Protein AF-0000000075720828 (afdb_homodimer)

Sequence (598 aa):
MDKKTLLKWISAFVIWFTTLIGSSLPLCIKSIRWQSRLEALAGGVFLGAGLAHLLADSFEEFDKMEKKIDYPLAPAICIGTFVIFTSIELFSYGEHDEEFQIGDEHDHHGHNKHEKLENKSELNSNLLESNESEYVTSYFSSQCNALSVPASALYIIMDIHSAIEGLALGIMKELGSIIAIFCAIVGHKPVEAFALSLIILKDKPNKILFWVMVIVYTLMSPIGLIVGIFIANMKSGLTTGIIAAFSAGTFLFVGCHEWAEMFEHKATWACGEKFWHFMMFFIGVLWMLLIAIVETFADMDKKTLLKWISAFVIWFTTLIGSSLPLCIKSIRWQSRLEALAGGVFLGAGLAHLLADSFEEFDKMEKKIDYPLAPAICIGTFVIFTSIELFSYGEHDEEFQIGDEHDHHGHNKHEKLENKSELNSNLLESNESEYVTSYFSSQCNALSVPASALYIIMDIHSAIEGLALGIMKELGSIIAIFCAIVGHKPVEAFALSLIILKDKPNKILFWVMVIVYTLMSPIGLIVGIFIANMKSGLTTGIIAAFSAGTFLFVGCHEWAEMFEHKATWACGEKFWHFMMFFIGVLWMLLIAIVETFAD

pLDDT: mean 80.67, std 22.44, range [18.75, 97.62]

Secondary structure (DSSP, 8-state):
--HHHHHHHHHHHHHHHHHHHHHHHHHH---HHHHHHHHHHHHHHHHHIIIIIIIHHHHHHHHT-SS--SS-HHHHHHHHHHHHHHHHHHHTT-SHHHHGGGS-----------------GGGTHHHHHHTTSS----S--SS-PPPPHHHHHHHHHHHHHHHHHHHHHHH--SHHHHHHHHHHHHHHHHHHHHHHHHHHHHT---HHHHHHHHHHHHHHHHHHHHHHHHTGGG--HHHHHHHHHHHHHHHHHHHHHHHHHHHHTGGG--HHHHHHHHHHHHHHHHHHHHHHHHHHHH-/--HHHHHHHHHHHHHHHHHHHHHHHHHH---HHHHHHHHHHHHHHHHHIIIIIIIHHHHHHHHT-SS--SS-HHHHHHHHHHHHHHHHHHHHT-GGGGGGGTS-----------------GGGTHHHHHHTTSS----S--SS-PPPPHHHHHHHHHHHHHHHHHHHHHHH--SHHHHHHHHHHHHHHHHHHHHHHHHHHHHT---HHHHHHHHHHHHHHHHHHHHHHHHTGGG--HHHHHHHHHHHHHHHHHHHHHHHHHHHHSGGG--HHHHHHHHHHHHHHHHHHHHHHHHHHHH-

Radius of gyration: 26.53 Å; Cα contacts (8 Å, |Δi|>4): 816; chains: 2; bounding box: 82×82×56 Å

Foldseek 3Di:
DPPLVVLLVVLLVLLLVLLLVLLCVVVVDLDPLVLLLLLLLLLLQLLLCLVLPLLVLLVVLQVPDPPNDPDPVLQVLLVVLLVVLVVQLVPLQDDDVPPPVPDDPPDPDDDDDDDDPDDPPVPPVCVNPVVSPPCPVQLADPDQQDQRSNLVSLLVLLLVLLLLLLLLLQLDDDPLQNVLSSLLSSLNSSSVSNNSSVSRSVSRGHPVVSVVSSSSSSCSSSNSNVVNNVVSVVDHSVVSSSSSSSSSNSSNNSSVVSVVVLVVCVVVDDPVSNVSSVVSSVVSSVSSNVSSVSSVVSD/DPPLVVVLVVLLVLLLVLLLVLLCVVVVDQDPLVLLLLLLLLLLQLLLCLVLPLLVLLVVLQVPDPPNDPDPVLQVLLVVLLVVLVVQLVPLQDDDVVPVVPDDPDDPDDDDDDDDPDDPPPPPPCVVPPVSPPCPVQLADPDQQDQRSNLVSLLVLLLVLLLLLLLLLQLDDDPLQNVLSSLLSSLNSSSVSNNSSVSRSVSRGHPVVSVVSSSSSSCSNSNSNVVNNVVSVVDHSVVSSSSSSSSSNSSNNSSVVSVVVLVVCVVVDDPVSNVSSVVSSVVSSVSSNVSSVSSVVSD

Solvent-accessible surface area (backbone atoms only — not comparable to full-atom values): 30243 Å² total; per-residue (Å²): 128,57,72,65,59,50,50,49,52,51,48,34,50,52,47,32,51,42,24,49,50,18,38,49,41,56,81,71,51,80,50,63,68,55,53,53,30,50,34,24,20,30,14,17,30,25,40,23,34,14,41,38,39,28,34,45,49,6,48,53,25,44,65,68,31,85,77,69,66,76,55,63,54,34,39,47,42,14,52,47,39,30,50,52,52,49,50,52,48,66,64,42,65,60,73,62,77,64,58,69,70,63,62,81,77,65,77,80,78,79,84,76,86,76,78,84,85,67,87,68,76,72,51,68,73,48,54,70,65,60,56,59,73,75,64,67,69,65,51,48,31,90,54,81,41,71,69,46,45,59,45,49,45,52,50,52,54,50,36,53,44,30,22,51,53,16,23,57,53,24,29,51,82,50,66,43,56,39,52,34,48,50,52,54,46,60,68,44,39,27,45,50,27,26,48,52,38,45,52,48,39,72,46,23,26,20,65,66,60,50,50,52,50,48,52,55,46,34,44,24,28,41,52,16,23,55,54,12,52,74,47,29,87,63,62,40,34,63,55,52,12,49,52,26,7,39,46,13,9,51,27,37,45,54,11,48,51,36,50,44,52,57,60,72,50,44,85,78,46,54,71,66,54,51,48,49,32,49,50,29,19,49,48,19,28,49,52,36,54,52,51,39,51,54,38,40,69,46,100,126,58,71,67,58,52,50,49,53,51,47,36,50,51,47,31,51,44,24,48,51,17,40,48,43,56,80,71,50,79,50,64,66,57,52,53,31,50,35,24,20,30,15,17,30,25,39,22,34,13,41,40,38,28,34,46,49,6,47,53,26,44,64,67,32,86,77,69,66,74,54,62,56,35,39,47,41,13,52,49,38,30,50,52,52,50,50,52,47,66,64,41,68,60,72,64,76,64,58,72,69,61,60,83,76,65,79,79,68,85,89,88,85,77,84,84,88,68,85,71,76,71,52,70,74,49,55,70,65,61,62,61,73,74,68,66,70,63,50,48,30,91,56,82,41,71,68,47,46,58,45,48,48,51,50,51,54,50,35,53,44,32,22,49,53,16,24,56,52,24,27,51,83,49,65,42,56,40,53,34,49,49,52,53,46,61,69,43,38,28,47,50,27,26,46,52,38,46,53,48,39,74,45,23,28,19,66,66,59,51,52,52,52,48,53,54,46,34,44,24,28,41,50,16,22,55,53,12,54,74,47,29,84,64,61,38,34,65,56,53,12,50,54,25,7,39,44,12,9,51,27,38,46,52,11,47,51,36,50,45,51,57,62,71,52,45,86,78,46,54,72,67,54,49,48,48,33,49,50,29,20,49,48,19,27,50,52,35,54,52,51,39,52,55,39,40,68,47,98

Organism: Trichomonas vaginalis (strain ATCC PRA-98 / G3) (NCBI:txid412133)

Nearest PDB structures (foldseek):
  6pgi-assembly1_A  TM=6.584E-01  e=6.188E-06  Bordetella bronchiseptica
  5tsb-assembly1_A  TM=6.606E-01  e=7.559E-05  Bordetella bronchiseptica RB50
  6f34-assembly1_A  TM=2.423E-01  e=1.412E+00  Geobacillus kaustophilus HTA426
  6e9o-assembly2_A  TM=1.435E-01  e=8.545E+00  Escherichia coli
  5tsb-assembly1_A  TM=6.652E-01  e=1.207E-04  Bordetella bronchiseptica RB50

Structure (mmCIF, N/CA/C/O backbone):
data_AF-0000000075720828-model_v1
#
loop_
_entity.id
_entity.type
_entity.pdbx_description
1 polymer 'ZIP Zinc transporter family protein'
#
loop_
_atom_site.group_PDB
_atom_site.id
_atom_site.type_symbol
_atom_site.label_atom_id
_atom_site.label_alt_id
_atom_site.label_comp_id
_atom_site.label_asym_id
_atom_site.label_entity_id
_atom_site.label_seq_id
_atom_site.pdbx_PDB_ins_code
_atom_site.Cartn_x
_atom_site.Cartn_y
_atom_site.Cartn_z
_atom_site.occupancy
_atom_site.B_iso_or_equiv
_atom_site.auth_seq_id
_atom_site.auth_comp_id
_atom_site.auth_asym_id
_atom_site.auth_atom_id
_atom_site.pdbx_PDB_model_num
ATOM 1 N N . MET A 1 1 ? 42.531 3.824 -5.695 1 66.81 1 MET A N 1
ATOM 2 C CA . MET A 1 1 ? 41.219 3.43 -5.242 1 66.81 1 MET A CA 1
ATOM 3 C C . MET A 1 1 ? 40.438 2.754 -6.363 1 66.81 1 MET A C 1
ATOM 5 O O . MET A 1 1 ? 40.5 3.18 -7.52 1 66.81 1 MET A O 1
ATOM 9 N N . ASP A 1 2 ? 39.938 1.553 -6.223 1 85.44 2 ASP A N 1
ATOM 10 C CA . ASP A 1 2 ? 39.188 0.791 -7.211 1 85.44 2 ASP A CA 1
ATOM 11 C C . ASP A 1 2 ? 37.969 1.585 -7.719 1 85.44 2 ASP A C 1
ATOM 13 O O . ASP A 1 2 ? 37.469 2.441 -7.008 1 85.44 2 ASP A O 1
ATOM 17 N N . LYS A 1 3 ? 37.812 1.67 -9.039 1 89.75 3 LYS A N 1
ATOM 18 C CA . LYS A 1 3 ? 36.75 2.393 -9.711 1 89.75 3 LYS A CA 1
ATOM 19 C C . LYS A 1 3 ? 35.438 2.238 -8.961 1 89.75 3 LYS A C 1
ATOM 21 O O . LYS A 1 3 ? 34.656 3.191 -8.859 1 89.75 3 LYS A O 1
ATOM 26 N N . LYS A 1 4 ? 35.219 1.128 -8.406 1 91.62 4 LYS A N 1
ATOM 27 C CA . LYS A 1 4 ? 33.969 0.863 -7.688 1 91.62 4 LYS A CA 1
ATOM 28 C C . LYS A 1 4 ? 33.906 1.663 -6.391 1 91.62 4 LYS A C 1
ATOM 30 O O . LYS A 1 4 ? 32.875 2.248 -6.062 1 91.62 4 LYS A O 1
ATOM 35 N N . THR A 1 5 ? 34.938 1.717 -5.711 1 90.62 5 THR A N 1
ATOM 36 C CA . THR A 1 5 ? 35 2.445 -4.449 1 90.62 5 THR A CA 1
ATOM 37 C C . THR A 1 5 ? 34.875 3.949 -4.688 1 90.62 5 THR A C 1
ATOM 39 O O . THR A 1 5 ? 34.219 4.652 -3.926 1 90.62 5 THR A O 1
ATOM 42 N N . LEU A 1 6 ? 35.469 4.441 -5.703 1 92.38 6 LEU A N 1
ATOM 43 C CA . LEU A 1 6 ? 35.375 5.852 -6.062 1 92.38 6 LEU A CA 1
ATOM 44 C C . LEU A 1 6 ? 33.938 6.227 -6.395 1 92.38 6 LEU A C 1
ATOM 46 O O . LEU A 1 6 ? 33.469 7.285 -5.98 1 92.38 6 LEU A O 1
ATOM 50 N N . LEU A 1 7 ? 33.344 5.371 -7.137 1 93.75 7 LEU A N 1
ATOM 51 C CA . LEU A 1 7 ? 31.953 5.621 -7.5 1 93.75 7 LEU A CA 1
ATOM 52 C C . LEU A 1 7 ? 31.078 5.68 -6.258 1 93.75 7 LEU A C 1
ATOM 54 O O . LEU A 1 7 ? 30.156 6.492 -6.184 1 93.75 7 LEU A O 1
ATOM 58 N N . LYS A 1 8 ? 31.359 4.895 -5.309 1 95.31 8 LYS A N 1
ATOM 59 C CA . LYS A 1 8 ? 30.578 4.883 -4.07 1 95.31 8 LYS A CA 1
ATOM 60 C C . LYS A 1 8 ? 30.766 6.188 -3.297 1 95.31 8 LYS A C 1
ATOM 62 O O . LYS A 1 8 ? 29.812 6.738 -2.758 1 95.31 8 LYS A O 1
ATOM 67 N N . TRP A 1 9 ? 31.969 6.668 -3.287 1 94.25 9 TRP A N 1
ATOM 68 C CA . TRP A 1 9 ? 32.219 7.926 -2.596 1 94.25 9 TRP A CA 1
ATOM 69 C C . TRP A 1 9 ? 31.531 9.086 -3.311 1 94.25 9 TRP A C 1
ATOM 71 O O . TRP A 1 9 ? 30.953 9.969 -2.668 1 94.25 9 TRP A O 1
ATOM 81 N N . ILE A 1 10 ? 31.594 9.117 -4.562 1 95.25 10 ILE A N 1
ATOM 82 C CA . ILE A 1 10 ? 30.906 10.141 -5.344 1 95.25 10 ILE A CA 1
ATOM 83 C C . ILE A 1 10 ? 29.406 10.055 -5.102 1 95.25 10 ILE A C 1
ATOM 85 O O . ILE A 1 10 ? 28.734 11.078 -4.938 1 95.25 10 ILE A O 1
ATOM 89 N N . SER A 1 11 ? 28.938 8.789 -5.102 1 96.06 11 SER A N 1
ATOM 90 C CA . SER A 1 11 ? 27.516 8.578 -4.848 1 96.06 11 SER A CA 1
ATOM 91 C C . SER A 1 11 ? 27.109 9.117 -3.479 1 96.06 11 SER A C 1
ATOM 93 O O . SER A 1 11 ? 26.047 9.727 -3.332 1 96.06 11 SER A O 1
ATOM 95 N N . ALA A 1 12 ? 28 8.883 -2.52 1 96.44 12 ALA A N 1
ATOM 96 C CA . ALA A 1 12 ? 27.719 9.383 -1.177 1 96.44 12 ALA A CA 1
ATOM 97 C C . ALA A 1 12 ? 27.547 10.898 -1.178 1 96.44 12 ALA A C 1
ATOM 99 O O . ALA A 1 12 ? 26.609 11.43 -0.576 1 96.44 12 ALA A O 1
ATOM 100 N N . PHE A 1 13 ? 28.344 11.539 -1.844 1 96.81 13 PHE A N 1
ATOM 101 C CA . PHE A 1 13 ? 28.328 13 -1.904 1 96.81 13 PHE A CA 1
ATOM 102 C C . PHE A 1 13 ? 27.094 13.484 -2.66 1 96.81 13 PHE A C 1
ATOM 104 O O . PHE A 1 13 ? 26.406 14.414 -2.219 1 96.81 13 PHE A O 1
ATOM 111 N N . VAL A 1 14 ? 26.844 12.906 -3.76 1 97.06 14 VAL A N 1
ATOM 112 C CA . VAL A 1 14 ? 25.703 13.312 -4.586 1 97.06 14 VAL A CA 1
ATOM 113 C C . VAL A 1 14 ? 24.406 13.094 -3.828 1 97.06 14 VAL A C 1
ATOM 115 O O . VAL A 1 14 ? 23.516 13.953 -3.834 1 97.06 14 VAL A O 1
ATOM 118 N N . ILE A 1 15 ? 24.281 11.945 -3.174 1 97.25 15 ILE A N 1
ATOM 119 C CA . ILE A 1 15 ? 23.078 11.633 -2.406 1 97.25 15 ILE A CA 1
ATOM 120 C C . ILE A 1 15 ? 22.906 12.641 -1.275 1 97.25 15 ILE A C 1
ATOM 122 O O . ILE A 1 15 ? 21.812 13.148 -1.046 1 97.25 15 ILE A O 1
ATOM 126 N N . TRP A 1 16 ? 24.016 12.906 -0.635 1 97.62 16 TRP A N 1
ATOM 127 C CA . TRP A 1 16 ? 23.984 13.883 0.447 1 97.62 16 TRP A CA 1
ATOM 128 C C . TRP A 1 16 ? 23.531 15.25 -0.067 1 97.62 16 TRP A C 1
ATOM 130 O O . TRP A 1 16 ? 22.641 15.875 0.512 1 97.62 16 TRP A O 1
ATOM 140 N N . PHE A 1 17 ? 24.094 15.688 -1.126 1 97.12 17 PHE A N 1
ATOM 141 C CA . PHE A 1 17 ? 23.828 17.016 -1.685 1 97.12 17 PHE A CA 1
ATOM 142 C C . PHE A 1 17 ? 22.391 17.094 -2.189 1 97.12 17 PHE A C 1
ATOM 144 O O . PHE A 1 17 ? 21.688 18.078 -1.936 1 97.12 17 PHE A O 1
ATOM 151 N N . THR A 1 18 ? 21.938 16.156 -2.869 1 96.5 18 THR A N 1
ATOM 152 C CA . THR A 1 18 ? 20.578 16.156 -3.41 1 96.5 18 THR A CA 1
ATOM 153 C C . THR A 1 18 ? 19.547 16.094 -2.287 1 96.5 18 THR A C 1
ATOM 155 O O . THR A 1 18 ? 18.484 16.703 -2.381 1 96.5 18 THR A O 1
ATOM 158 N N . THR A 1 19 ? 19.859 15.297 -1.262 1 97.38 19 THR A N 1
ATOM 159 C CA . THR A 1 19 ? 18.969 15.227 -0.11 1 97.38 19 THR A CA 1
ATOM 160 C C . THR A 1 19 ? 18.859 16.578 0.577 1 97.38 19 THR A C 1
ATOM 162 O O . THR A 1 19 ? 17.781 16.984 1.01 1 97.38 19 THR A O 1
ATOM 165 N N . LEU A 1 20 ? 19.969 17.281 0.654 1 97 20 LEU A N 1
ATOM 166 C CA . LEU A 1 20 ? 19.969 18.609 1.252 1 97 20 LEU A CA 1
ATOM 167 C C . LEU A 1 20 ? 19.125 19.578 0.433 1 97 20 LEU A C 1
ATOM 169 O O . LEU A 1 20 ? 18.359 20.359 0.992 1 97 20 LEU A O 1
ATOM 173 N N . ILE A 1 21 ? 19.219 19.484 -0.796 1 96.38 21 ILE A N 1
ATOM 174 C CA . ILE A 1 21 ? 18.438 20.344 -1.685 1 96.38 21 ILE A CA 1
ATOM 175 C C . ILE A 1 21 ? 16.953 20.031 -1.517 1 96.38 21 ILE A C 1
ATOM 177 O O . ILE A 1 21 ? 16.125 20.938 -1.361 1 96.38 21 ILE A O 1
ATOM 181 N N . GLY A 1 22 ? 16.641 18.797 -1.53 1 96.62 22 GLY A N 1
ATOM 182 C CA . GLY A 1 22 ? 15.25 18.391 -1.352 1 96.62 22 GLY A CA 1
ATOM 183 C C . GLY A 1 22 ? 14.656 18.859 -0.033 1 96.62 22 GLY A C 1
ATOM 184 O O . GLY A 1 22 ? 13.5 19.297 0.019 1 96.62 22 GLY A O 1
ATOM 185 N N . SER A 1 23 ? 15.461 18.766 0.971 1 96.94 23 SER A N 1
ATOM 186 C CA . SER A 1 23 ? 15 19.141 2.305 1 96.94 23 SER A CA 1
ATOM 187 C C . SER A 1 23 ? 14.812 20.641 2.422 1 96.94 23 SER A C 1
ATOM 189 O O . SER A 1 23 ? 14.008 21.109 3.227 1 96.94 23 SER A O 1
ATOM 191 N N . SER A 1 24 ? 15.469 21.422 1.638 1 95.56 24 SER A N 1
ATOM 192 C CA . SER A 1 24 ? 15.414 22.875 1.716 1 95.56 24 SER A CA 1
ATOM 193 C C . SER A 1 24 ? 14.344 23.438 0.784 1 95.56 24 SER A C 1
ATOM 195 O O . SER A 1 24 ? 13.961 24.609 0.906 1 95.56 24 SER A O 1
ATOM 197 N N . LEU A 1 25 ? 13.828 22.672 -0.023 1 93.75 25 LEU A N 1
ATOM 198 C CA . LEU A 1 25 ? 12.93 23.125 -1.081 1 93.75 25 LEU A CA 1
ATOM 199 C C . LEU A 1 25 ? 11.641 23.688 -0.496 1 93.75 25 LEU A C 1
ATOM 201 O O . LEU A 1 25 ? 11.109 24.688 -0.983 1 93.75 25 LEU A O 1
ATOM 205 N N . PRO A 1 26 ? 11.078 23.094 0.556 1 93.44 26 PRO A N 1
ATOM 206 C CA . PRO A 1 26 ? 9.836 23.641 1.113 1 93.44 26 PRO A CA 1
ATOM 207 C C . PRO A 1 26 ? 9.992 25.062 1.62 1 93.44 26 PRO A C 1
ATOM 209 O O . PRO A 1 26 ? 9.016 25.812 1.671 1 93.44 26 PRO A O 1
ATOM 212 N N . LEU A 1 27 ? 11.133 25.469 2.035 1 92.19 27 LEU A N 1
ATOM 213 C CA . LEU A 1 27 ? 11.383 26.828 2.529 1 92.19 27 LEU A CA 1
ATOM 214 C C . LEU A 1 27 ? 11.383 27.828 1.384 1 92.19 27 LEU A C 1
ATOM 216 O O . LEU A 1 27 ? 11.148 29.031 1.598 1 92.19 27 LEU A O 1
ATOM 220 N N . CYS A 1 28 ? 11.648 27.281 0.222 1 91.38 28 CYS A N 1
ATOM 221 C CA . CYS A 1 28 ? 11.719 28.156 -0.947 1 91.38 28 CYS A CA 1
ATOM 222 C C . CYS A 1 28 ? 10.367 28.234 -1.65 1 91.38 28 CYS A C 1
ATOM 224 O O . CYS A 1 28 ? 10.086 29.203 -2.354 1 91.38 28 CYS A O 1
ATOM 226 N N . ILE A 1 29 ? 9.617 27.219 -1.52 1 90.25 29 ILE A N 1
ATOM 227 C CA . ILE A 1 29 ? 8.305 27.172 -2.152 1 90.25 29 ILE A CA 1
ATOM 228 C C . ILE A 1 29 ? 7.234 27.641 -1.168 1 90.25 29 ILE A C 1
ATOM 230 O O . ILE A 1 29 ? 6.855 26.922 -0.25 1 90.25 29 ILE A O 1
ATOM 234 N N . LYS A 1 30 ? 6.648 28.781 -1.371 1 82.38 30 LYS A N 1
ATOM 235 C CA . LYS A 1 30 ? 5.73 29.406 -0.426 1 82.38 30 LYS A CA 1
ATOM 236 C C . LYS A 1 30 ? 4.281 29.078 -0.769 1 82.38 30 LYS A C 1
ATOM 238 O O . LYS A 1 30 ? 3.408 29.109 0.101 1 82.38 30 LYS A O 1
ATOM 243 N N . SER A 1 31 ? 4.109 28.656 -1.958 1 87.75 31 SER A N 1
ATOM 244 C CA . SER A 1 31 ? 2.742 28.375 -2.389 1 87.75 31 SER A CA 1
ATOM 245 C C . SER A 1 31 ? 2.238 27.062 -1.803 1 87.75 31 SER A C 1
ATOM 247 O O . SER A 1 31 ? 2.826 26 -2.041 1 87.75 31 SER A O 1
ATOM 249 N N . ILE A 1 32 ? 1.149 27.125 -1.05 1 84.06 32 ILE A N 1
ATOM 250 C CA . ILE A 1 32 ? 0.545 25.969 -0.407 1 84.06 32 ILE A CA 1
ATOM 251 C C . ILE A 1 32 ? 0.074 24.984 -1.47 1 84.06 32 ILE A C 1
ATOM 253 O O . ILE A 1 32 ? 0.119 23.766 -1.259 1 84.06 32 ILE A O 1
ATOM 257 N N . ARG A 1 33 ? -0.367 25.578 -2.557 1 85.88 33 ARG A N 1
ATOM 258 C CA . ARG A 1 33 ? -0.848 24.75 -3.652 1 85.88 33 ARG A CA 1
ATOM 259 C C . ARG A 1 33 ? 0.264 23.844 -4.188 1 85.88 33 AR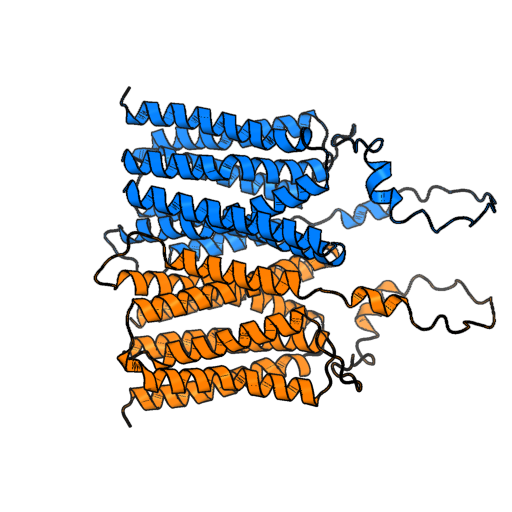G A C 1
ATOM 261 O O . ARG A 1 33 ? 0.07 22.641 -4.355 1 85.88 33 ARG A O 1
ATOM 268 N N . TRP A 1 34 ? 1.395 24.406 -4.348 1 90 34 TRP A N 1
ATOM 269 C CA . TRP A 1 34 ? 2.512 23.641 -4.902 1 90 34 TRP A CA 1
ATOM 270 C C . TRP A 1 34 ? 3.07 22.672 -3.873 1 90 34 TRP A C 1
ATOM 272 O O . TRP A 1 34 ? 3.51 21.562 -4.227 1 90 34 TRP A O 1
ATOM 282 N N . GLN A 1 35 ? 3.07 23.016 -2.631 1 90.44 35 GLN A N 1
ATOM 283 C CA . GLN A 1 35 ? 3.52 22.094 -1.596 1 90.44 35 GLN A CA 1
ATOM 284 C C . GLN A 1 35 ? 2.639 20.844 -1.554 1 90.44 35 GLN A C 1
ATOM 286 O O . GLN A 1 35 ? 3.145 19.719 -1.477 1 90.44 35 GLN A O 1
ATOM 291 N N . SER A 1 36 ? 1.345 21.109 -1.714 1 89.56 36 SER A N 1
ATOM 292 C CA . SER A 1 36 ? 0.398 19.984 -1.68 1 89.56 36 SER A CA 1
ATOM 293 C C . SER A 1 36 ? 0.549 19.094 -2.906 1 89.56 36 SER A C 1
ATOM 295 O O . SER A 1 36 ? 0.489 17.875 -2.801 1 89.56 36 SER A O 1
ATOM 297 N N . ARG A 1 37 ? 0.778 19.719 -4.051 1 91.69 37 ARG A N 1
ATOM 298 C CA . ARG A 1 37 ? 0.971 18.969 -5.285 1 91.69 37 ARG A CA 1
ATOM 299 C C . ARG A 1 37 ? 2.244 18.141 -5.223 1 91.69 37 ARG A C 1
ATOM 301 O O . ARG A 1 37 ? 2.256 16.984 -5.648 1 91.69 37 ARG A O 1
ATOM 308 N N . LEU A 1 38 ? 3.25 18.703 -4.668 1 91.88 38 LEU A N 1
ATOM 309 C CA . LEU A 1 38 ? 4.52 17.984 -4.562 1 91.88 38 LEU A CA 1
ATOM 310 C C . LEU A 1 38 ? 4.43 16.859 -3.539 1 91.88 38 LEU A C 1
ATOM 312 O O . LEU A 1 38 ? 5.121 15.852 -3.662 1 91.88 38 LEU A O 1
ATOM 316 N N . GLU A 1 39 ? 3.594 17 -2.605 1 92.25 39 GLU A N 1
ATOM 317 C CA . GLU A 1 39 ? 3.33 15.914 -1.67 1 92.25 39 GLU A CA 1
ATOM 318 C C . GLU A 1 39 ? 2.676 14.727 -2.373 1 92.25 39 GLU A C 1
ATOM 320 O O . GLU A 1 39 ? 2.984 13.57 -2.068 1 92.25 39 GLU A O 1
ATOM 325 N N . ALA A 1 40 ? 1.765 15.109 -3.238 1 94.19 40 ALA A N 1
ATOM 326 C CA . ALA A 1 40 ? 1.141 14.047 -4.027 1 94.19 40 ALA A CA 1
ATOM 327 C C . ALA A 1 40 ? 2.17 13.336 -4.895 1 94.19 40 ALA A C 1
ATOM 329 O O . ALA A 1 40 ? 2.127 12.109 -5.039 1 94.19 40 ALA A O 1
ATOM 330 N N . LEU A 1 41 ? 3.111 14.086 -5.441 1 95.81 41 LEU A N 1
ATOM 331 C CA . LEU A 1 41 ? 4.215 13.516 -6.203 1 95.81 41 LEU A CA 1
ATOM 332 C C . LEU A 1 41 ? 5.027 12.555 -5.344 1 95.81 41 LEU A C 1
ATOM 334 O O . LEU A 1 41 ? 5.375 11.461 -5.789 1 95.81 41 LEU A O 1
ATOM 338 N N . ALA A 1 42 ? 5.281 12.984 -4.141 1 94.75 42 ALA A N 1
ATOM 339 C CA . ALA A 1 42 ? 6.031 12.156 -3.203 1 94.75 42 ALA A CA 1
ATOM 340 C C . ALA A 1 42 ? 5.301 10.844 -2.93 1 94.75 42 ALA A C 1
ATOM 342 O O . ALA A 1 42 ? 5.922 9.781 -2.871 1 94.75 42 ALA A O 1
ATOM 343 N N . GLY A 1 43 ? 3.998 10.93 -2.775 1 95.12 43 GLY A N 1
ATOM 344 C CA . GLY A 1 43 ? 3.217 9.719 -2.588 1 95.12 43 GLY A CA 1
ATOM 345 C C . GLY A 1 43 ? 3.381 8.727 -3.721 1 95.12 43 GLY A C 1
ATOM 346 O O . GLY A 1 43 ? 3.566 7.527 -3.482 1 95.12 43 GLY A O 1
ATOM 347 N N . GLY A 1 44 ? 3.328 9.195 -4.949 1 96.19 44 GLY A N 1
ATOM 348 C CA . GLY A 1 44 ? 3.527 8.352 -6.113 1 96.19 44 GLY A CA 1
ATOM 349 C C . GLY A 1 44 ? 4.914 7.738 -6.176 1 96.19 44 GLY A C 1
ATOM 350 O O . GLY A 1 44 ? 5.062 6.551 -6.469 1 96.19 44 GLY A O 1
ATOM 351 N N . VAL A 1 45 ? 5.867 8.539 -5.871 1 95.75 45 VAL A N 1
ATOM 352 C CA . VAL A 1 45 ? 7.254 8.086 -5.902 1 95.75 45 VAL A CA 1
ATOM 353 C C . VAL A 1 45 ? 7.465 7 -4.848 1 95.75 45 VAL A C 1
ATOM 355 O O . VAL A 1 45 ? 8.078 5.969 -5.121 1 95.75 45 VAL A O 1
ATOM 358 N N . PHE A 1 46 ? 6.941 7.184 -3.658 1 95.38 46 PHE A N 1
ATOM 359 C CA . PHE A 1 46 ? 7.098 6.227 -2.568 1 95.38 46 PHE A CA 1
ATOM 360 C C . PHE A 1 46 ? 6.449 4.895 -2.918 1 95.38 46 PHE A C 1
ATOM 362 O O . PHE A 1 46 ? 7.066 3.838 -2.777 1 95.38 46 PHE A O 1
ATOM 369 N N . LEU A 1 47 ? 5.266 4.938 -3.42 1 96.38 47 LEU A N 1
ATOM 370 C CA . LEU A 1 47 ? 4.547 3.711 -3.74 1 96.38 47 LEU A CA 1
ATOM 371 C C . LEU A 1 47 ? 5.18 3.004 -4.934 1 96.38 47 LEU A C 1
ATOM 373 O O . LEU A 1 47 ? 5.32 1.778 -4.93 1 96.38 47 LEU A O 1
ATOM 377 N N . GLY A 1 48 ? 5.574 3.793 -5.914 1 95.19 48 GLY A N 1
ATOM 378 C CA . GLY A 1 48 ? 6.254 3.223 -7.066 1 95.19 48 GLY A CA 1
ATOM 379 C C . GLY A 1 48 ? 7.59 2.596 -6.723 1 95.19 48 GLY A C 1
ATOM 380 O O . GLY A 1 48 ? 7.879 1.471 -7.137 1 95.19 48 GLY A O 1
ATOM 381 N N . ALA A 1 49 ? 8.359 3.309 -5.961 1 93.38 49 ALA A N 1
ATOM 382 C CA . ALA A 1 49 ? 9.664 2.805 -5.547 1 93.38 49 ALA A CA 1
ATOM 383 C C . ALA A 1 49 ? 9.516 1.596 -4.625 1 93.38 49 ALA A C 1
ATOM 385 O O . ALA A 1 49 ? 10.258 0.617 -4.754 1 93.38 49 ALA A O 1
ATOM 386 N N . GLY A 1 50 ? 8.57 1.673 -3.723 1 94.75 50 GLY A N 1
ATOM 387 C CA . GLY A 1 50 ? 8.359 0.58 -2.787 1 94.75 50 GLY A CA 1
ATOM 388 C C . GLY A 1 50 ? 7.977 -0.721 -3.467 1 94.75 50 GLY A C 1
ATOM 389 O O . GLY A 1 50 ? 8.523 -1.779 -3.146 1 94.75 50 GLY A O 1
ATOM 390 N N . LEU A 1 51 ? 7.113 -0.659 -4.422 1 95.19 51 LEU A N 1
ATOM 391 C CA . LEU A 1 51 ? 6.598 -1.863 -5.066 1 95.19 51 LEU A CA 1
ATOM 392 C C . LEU A 1 51 ? 7.496 -2.283 -6.227 1 95.19 51 LEU A C 1
ATOM 394 O O . LEU A 1 51 ? 8.031 -3.395 -6.23 1 95.19 51 LEU A O 1
ATOM 398 N N . ALA A 1 52 ? 7.789 -1.395 -7.109 1 91.81 52 ALA A N 1
ATOM 399 C CA . ALA A 1 52 ? 8.375 -1.762 -8.398 1 91.81 52 ALA A CA 1
ATOM 400 C C . ALA A 1 52 ? 9.891 -1.819 -8.312 1 91.81 52 ALA A C 1
ATOM 402 O O . ALA A 1 52 ? 10.547 -2.393 -9.188 1 91.81 52 ALA A O 1
ATOM 403 N N . HIS A 1 53 ? 10.398 -1.229 -7.312 1 90.56 53 HIS A N 1
ATOM 404 C CA . HIS A 1 53 ? 11.859 -1.239 -7.215 1 90.56 53 HIS A CA 1
ATOM 405 C C . HIS A 1 53 ? 12.32 -2.039 -6.004 1 90.56 53 HIS A C 1
ATOM 407 O O . HIS A 1 53 ? 12.883 -3.125 -6.148 1 90.56 53 HIS A O 1
ATOM 413 N N . LEU A 1 54 ? 11.945 -1.61 -4.848 1 92.56 54 LEU A N 1
ATOM 414 C CA . LEU A 1 54 ? 12.492 -2.195 -3.629 1 92.56 54 LEU A CA 1
ATOM 415 C C . LEU A 1 54 ? 11.938 -3.598 -3.4 1 92.56 54 LEU A C 1
ATOM 417 O O . LEU A 1 54 ? 12.695 -4.539 -3.158 1 92.56 54 LEU A O 1
ATOM 421 N N . LEU A 1 55 ? 10.664 -3.721 -3.502 1 94.69 55 LEU A N 1
ATOM 422 C CA . LEU A 1 55 ? 10.078 -5.035 -3.287 1 94.69 55 LEU A CA 1
ATOM 423 C C . LEU A 1 55 ? 10.484 -6.004 -4.391 1 94.69 55 LEU A C 1
ATOM 425 O O . LEU A 1 55 ? 10.789 -7.168 -4.121 1 94.69 55 LEU A O 1
ATOM 429 N N . ALA A 1 56 ? 10.492 -5.555 -5.605 1 92.12 56 ALA A N 1
ATOM 430 C CA . ALA A 1 56 ? 10.93 -6.375 -6.73 1 92.12 56 ALA A CA 1
ATOM 431 C C . ALA A 1 56 ? 12.367 -6.844 -6.547 1 92.12 56 ALA A C 1
ATOM 433 O O . ALA A 1 56 ? 12.68 -8.016 -6.773 1 92.12 56 ALA A O 1
ATOM 434 N N . ASP A 1 57 ? 13.227 -5.965 -6.094 1 90.19 57 ASP A N 1
ATOM 435 C CA . ASP A 1 57 ? 14.617 -6.309 -5.828 1 90.19 57 ASP A CA 1
ATOM 436 C C . ASP A 1 57 ? 14.727 -7.379 -4.746 1 90.19 57 ASP A C 1
ATOM 438 O O . ASP A 1 57 ? 15.57 -8.273 -4.828 1 90.19 57 ASP A O 1
ATOM 442 N N . SER A 1 58 ? 13.906 -7.215 -3.781 1 93 58 SER A N 1
ATOM 443 C CA . SER A 1 58 ? 13.922 -8.195 -2.699 1 93 58 SER A CA 1
ATOM 444 C C . SER A 1 58 ? 13.562 -9.586 -3.211 1 93 58 SER A C 1
ATOM 446 O O . SER A 1 58 ? 14.227 -10.57 -2.869 1 93 58 SER A O 1
ATOM 448 N N . PHE A 1 59 ? 12.539 -9.672 -4.047 1 90.88 59 PHE A N 1
ATOM 449 C CA . PHE A 1 59 ? 12.164 -10.953 -4.641 1 90.88 59 PHE A CA 1
ATOM 450 C C . PHE A 1 59 ? 13.328 -11.555 -5.414 1 90.88 59 PHE A C 1
ATOM 452 O O . PHE A 1 59 ? 13.617 -12.742 -5.293 1 90.88 59 PHE A O 1
ATOM 459 N N . GLU A 1 60 ? 13.992 -10.734 -6.156 1 88.06 60 GLU A N 1
ATOM 460 C CA . GLU A 1 60 ? 15.102 -11.195 -6.988 1 88.06 60 GLU A CA 1
ATOM 461 C C . GLU A 1 60 ? 16.266 -11.695 -6.137 1 88.06 60 GLU A C 1
ATOM 463 O O . GLU A 1 60 ? 16.875 -12.719 -6.449 1 88.06 60 GLU A O 1
ATOM 468 N N . GLU A 1 61 ? 16.594 -11 -5.082 1 88.69 61 GLU A N 1
ATOM 469 C CA . GLU A 1 61 ? 17.688 -11.383 -4.211 1 88.69 61 GLU A CA 1
ATOM 470 C C . GLU A 1 61 ? 17.406 -12.695 -3.496 1 88.69 61 GLU A C 1
ATOM 472 O O . GLU A 1 61 ? 18.297 -13.539 -3.357 1 88.69 61 GLU A O 1
ATOM 477 N N . PHE A 1 62 ? 16.172 -12.867 -3.049 1 89.5 62 PHE A N 1
ATOM 478 C CA . PHE A 1 62 ? 15.82 -14.109 -2.381 1 89.5 62 PHE A CA 1
ATOM 479 C C . PHE A 1 62 ? 15.836 -15.273 -3.365 1 89.5 62 PHE A C 1
ATOM 481 O O . PHE A 1 62 ? 16.125 -16.406 -2.986 1 89.5 62 PHE A O 1
ATOM 488 N N . ASP A 1 63 ? 15.539 -14.984 -4.621 1 85.5 63 ASP A N 1
ATOM 489 C CA . ASP A 1 63 ? 15.523 -16.016 -5.648 1 85.5 63 ASP A CA 1
ATOM 490 C C . ASP A 1 63 ? 16.938 -16.484 -5.977 1 85.5 63 ASP A C 1
ATOM 492 O O . ASP A 1 63 ? 17.125 -17.609 -6.453 1 85.5 63 ASP A O 1
ATOM 496 N N . LYS A 1 64 ? 17.922 -15.68 -5.766 1 82.56 64 LYS A N 1
ATOM 497 C CA . LYS A 1 64 ? 19.312 -16.016 -6.062 1 82.56 64 LYS A CA 1
ATOM 498 C C . LYS A 1 64 ? 19.906 -16.906 -4.984 1 82.56 64 LYS A C 1
ATOM 500 O O . LYS A 1 64 ? 20.969 -17.5 -5.176 1 82.56 64 LYS A O 1
ATOM 505 N N . MET A 1 65 ? 19.125 -17.031 -3.922 1 84.38 65 MET A N 1
ATOM 506 C CA . MET A 1 65 ? 19.641 -17.859 -2.84 1 84.38 65 MET A CA 1
ATOM 507 C C . MET A 1 65 ? 19.656 -19.328 -3.24 1 84.38 65 MET A C 1
ATOM 509 O O . MET A 1 65 ? 18.766 -19.781 -3.975 1 84.38 65 MET A O 1
ATOM 513 N N . GLU A 1 66 ? 20.703 -20.016 -2.979 1 71.25 66 GLU A N 1
ATOM 514 C CA . GLU A 1 66 ? 20.859 -21.438 -3.303 1 71.25 66 GLU A CA 1
ATOM 515 C C . GLU A 1 66 ? 19.75 -22.266 -2.68 1 71.25 66 GLU A C 1
ATOM 517 O O . GLU A 1 66 ? 19.188 -23.141 -3.338 1 71.25 66 GLU A O 1
ATOM 522 N N . LYS A 1 67 ? 19.594 -22.078 -1.396 1 70 67 LYS A N 1
ATOM 523 C CA . LYS A 1 67 ? 18.5 -22.781 -0.729 1 70 67 LYS A CA 1
ATOM 524 C C . LYS A 1 67 ? 17.188 -22 -0.848 1 70 67 LYS A C 1
ATOM 526 O O . LYS A 1 67 ? 17 -20.984 -0.172 1 70 67 LYS A O 1
ATOM 531 N N . LYS A 1 68 ? 16.438 -22.406 -1.904 1 68 68 LYS A N 1
ATOM 532 C CA . LYS A 1 68 ? 15.188 -21.703 -2.16 1 68 68 LYS A CA 1
ATOM 533 C C . LYS A 1 68 ? 14.195 -21.891 -1.02 1 68 68 LYS A C 1
ATOM 535 O O . LYS A 1 68 ? 13.945 -23.031 -0.595 1 68 68 LYS A O 1
ATOM 540 N N . ILE A 1 69 ? 13.961 -20.875 -0.316 1 66.69 69 ILE A N 1
ATOM 541 C CA . ILE A 1 69 ? 12.898 -20.875 0.687 1 66.69 69 ILE A CA 1
ATOM 542 C C . ILE A 1 69 ? 11.539 -20.766 0 1 66.69 69 ILE A C 1
ATOM 544 O O . ILE A 1 69 ? 11.289 -19.844 -0.767 1 66.69 69 ILE A O 1
ATOM 548 N N . ASP A 1 70 ? 10.781 -21.766 0.144 1 74.88 70 ASP A N 1
ATOM 549 C CA . ASP A 1 70 ? 9.461 -21.828 -0.472 1 74.88 70 ASP A CA 1
ATOM 550 C C . ASP A 1 70 ? 8.453 -20.969 0.291 1 74.88 70 ASP A C 1
ATOM 552 O O . ASP A 1 70 ? 7.43 -21.469 0.759 1 74.88 70 ASP A O 1
ATOM 556 N N . TYR A 1 71 ? 8.812 -19.859 0.802 1 78.62 71 TYR A N 1
ATOM 557 C CA . TYR A 1 71 ? 7.934 -18.906 1.472 1 78.62 71 TYR A CA 1
ATOM 558 C C . TYR A 1 71 ? 8.164 -17.5 0.946 1 78.62 71 TYR A C 1
ATOM 560 O O . TYR A 1 71 ? 9.289 -17.125 0.629 1 78.62 71 TYR A O 1
ATOM 568 N N . PRO A 1 72 ? 7.062 -16.844 0.789 1 84.44 72 PRO A N 1
ATOM 569 C CA . PRO A 1 72 ? 7.219 -15.461 0.328 1 84.44 72 PRO A CA 1
ATOM 570 C C . PRO A 1 72 ? 7.812 -14.547 1.396 1 84.44 72 PRO A C 1
ATOM 572 O O . PRO A 1 72 ? 7.102 -13.719 1.967 1 84.44 72 PRO A O 1
ATOM 575 N N . LEU A 1 73 ? 9.117 -14.586 1.552 1 90.31 73 LEU A N 1
ATOM 576 C CA . LEU A 1 73 ? 9.82 -13.859 2.602 1 90.31 73 LEU A CA 1
ATOM 577 C C . LEU A 1 73 ? 9.797 -12.359 2.324 1 90.31 73 LEU A C 1
ATOM 579 O O . LEU A 1 73 ? 9.633 -11.555 3.244 1 90.31 73 LEU A O 1
ATOM 583 N N . ALA A 1 74 ? 9.953 -12.047 1.029 1 94.06 74 ALA A N 1
ATOM 584 C CA . ALA A 1 74 ? 10.023 -10.633 0.661 1 94.06 74 ALA A CA 1
ATOM 585 C C . ALA A 1 74 ? 8.758 -9.891 1.078 1 94.06 74 ALA A C 1
ATOM 587 O O . ALA A 1 74 ? 8.82 -8.945 1.861 1 94.06 74 ALA A O 1
ATOM 588 N N . PRO A 1 75 ? 7.617 -10.367 0.637 1 94.06 75 PRO A N 1
ATOM 589 C CA . PRO A 1 75 ? 6.406 -9.656 1.048 1 94.06 75 PRO A CA 1
ATOM 590 C C . PRO A 1 75 ? 6.125 -9.781 2.543 1 94.06 75 PRO A C 1
ATOM 592 O O . PRO A 1 75 ? 5.555 -8.875 3.146 1 94.06 75 PRO A O 1
ATOM 595 N N . ALA A 1 76 ? 6.543 -10.867 3.207 1 93.94 76 ALA A N 1
ATOM 596 C CA . ALA A 1 76 ? 6.332 -11.039 4.641 1 93.94 76 ALA A CA 1
ATOM 597 C C . ALA A 1 76 ? 7.098 -9.984 5.438 1 93.94 76 ALA A C 1
ATOM 599 O O . ALA A 1 76 ? 6.547 -9.367 6.352 1 93.94 76 ALA A O 1
ATOM 600 N N . ILE A 1 77 ? 8.312 -9.781 5.066 1 95.38 77 ILE A N 1
ATOM 601 C CA . ILE A 1 77 ? 9.133 -8.781 5.738 1 95.38 77 ILE A CA 1
ATOM 602 C C . ILE A 1 77 ? 8.602 -7.387 5.434 1 95.38 77 ILE A C 1
ATOM 604 O O . ILE A 1 77 ? 8.539 -6.531 6.316 1 95.38 77 ILE A O 1
ATOM 608 N N . CYS A 1 78 ? 8.234 -7.184 4.199 1 96.44 78 CYS A N 1
ATOM 609 C CA . CYS A 1 78 ? 7.688 -5.902 3.773 1 96.44 78 CYS A CA 1
ATOM 610 C C . CYS A 1 78 ? 6.457 -5.535 4.594 1 96.44 78 CYS A C 1
ATOM 612 O O . CYS A 1 78 ? 6.406 -4.465 5.203 1 96.44 78 CYS A O 1
ATOM 614 N N . ILE A 1 79 ? 5.492 -6.449 4.645 1 96.81 79 ILE A N 1
ATOM 615 C CA . ILE A 1 79 ? 4.254 -6.156 5.359 1 96.81 79 ILE A CA 1
ATOM 616 C C . ILE A 1 79 ? 4.52 -6.113 6.863 1 96.81 79 ILE A C 1
ATOM 618 O O . ILE A 1 79 ? 3.887 -5.348 7.59 1 96.81 79 ILE A O 1
ATOM 622 N N . GLY A 1 80 ? 5.473 -6.941 7.363 1 96.38 80 GLY A N 1
ATOM 623 C CA . GLY A 1 80 ? 5.875 -6.844 8.758 1 96.38 80 GLY A CA 1
ATOM 624 C C . GLY A 1 80 ? 6.387 -5.465 9.141 1 96.38 80 GLY A C 1
ATOM 625 O O . GLY A 1 80 ? 6.02 -4.93 10.188 1 96.38 80 GLY A O 1
ATOM 626 N N . THR A 1 81 ? 7.234 -4.961 8.305 1 95.38 81 THR A N 1
ATOM 627 C CA . THR A 1 81 ? 7.75 -3.611 8.516 1 95.38 81 THR A CA 1
ATOM 628 C C . THR A 1 81 ? 6.613 -2.59 8.508 1 95.38 81 THR A C 1
ATOM 630 O O . THR A 1 81 ? 6.566 -1.701 9.359 1 95.38 81 THR A O 1
ATOM 633 N N . PHE A 1 82 ? 5.703 -2.74 7.574 1 95.62 82 PHE A N 1
ATOM 634 C CA . PHE A 1 82 ? 4.535 -1.878 7.477 1 95.62 82 PHE A CA 1
ATOM 635 C C . PHE A 1 82 ? 3.732 -1.906 8.773 1 95.62 82 PHE A C 1
ATOM 637 O O . PHE A 1 82 ? 3.307 -0.861 9.273 1 95.62 82 PHE A O 1
ATOM 644 N N . VAL A 1 83 ? 3.572 -3.061 9.336 1 96.31 83 VAL A N 1
ATOM 645 C CA . VAL A 1 83 ? 2.818 -3.248 10.57 1 96.31 83 VAL A CA 1
ATOM 646 C C . VAL A 1 83 ? 3.559 -2.592 11.734 1 96.31 83 VAL A C 1
ATOM 648 O O . VAL A 1 83 ? 2.945 -1.921 12.57 1 96.31 83 VAL A O 1
ATOM 651 N N . ILE A 1 84 ? 4.84 -2.748 11.75 1 94.75 84 ILE A N 1
ATOM 652 C CA . ILE A 1 84 ? 5.656 -2.164 12.805 1 94.75 84 ILE A CA 1
ATOM 653 C C . ILE A 1 84 ? 5.523 -0.644 12.781 1 94.75 84 ILE A C 1
ATOM 655 O O . ILE A 1 84 ? 5.281 -0.017 13.812 1 94.75 84 ILE A O 1
ATOM 659 N N . PHE A 1 85 ? 5.605 -0.087 11.641 1 91.62 85 PHE A N 1
ATOM 660 C CA . PHE A 1 85 ? 5.539 1.366 11.539 1 91.62 85 PHE A CA 1
ATOM 661 C C . PHE A 1 85 ? 4.121 1.863 11.781 1 91.62 85 PHE A C 1
ATOM 663 O O . PHE A 1 85 ? 3.922 2.951 12.328 1 91.62 85 PHE A O 1
ATOM 670 N N . THR A 1 86 ? 3.111 1.067 11.414 1 92.56 86 THR A N 1
ATOM 671 C CA . THR A 1 86 ? 1.732 1.391 11.758 1 92.56 86 THR A CA 1
ATOM 672 C C . THR A 1 86 ? 1.559 1.447 13.273 1 92.56 86 THR A C 1
ATOM 674 O O . THR A 1 86 ? 0.902 2.352 13.797 1 92.56 86 THR A O 1
ATOM 677 N N . SER A 1 87 ? 2.186 0.511 13.938 1 92 87 SER A N 1
ATOM 678 C CA . SER A 1 87 ? 2.117 0.471 15.398 1 92 87 SER A CA 1
ATOM 679 C C . SER A 1 87 ? 2.766 1.705 16.016 1 92 87 SER A C 1
ATOM 681 O O . SER A 1 87 ? 2.191 2.334 16.906 1 92 87 SER A O 1
ATOM 683 N N . ILE A 1 88 ? 3.898 2.09 15.516 1 87.69 88 ILE A N 1
ATOM 684 C CA . ILE A 1 88 ? 4.625 3.246 16.031 1 87.69 88 ILE A CA 1
ATOM 685 C C . ILE A 1 88 ? 3.785 4.508 15.844 1 87.69 88 ILE A C 1
ATOM 687 O O . ILE A 1 88 ? 3.664 5.324 16.766 1 87.69 88 ILE A O 1
ATOM 691 N N . GLU A 1 89 ? 3.197 4.625 14.742 1 85.12 89 GLU A N 1
ATOM 692 C CA . GLU A 1 89 ? 2.408 5.816 14.445 1 85.12 89 GLU A CA 1
ATOM 693 C C . GLU A 1 89 ? 1.125 5.844 15.273 1 85.12 89 GLU A C 1
ATOM 695 O O . GLU A 1 89 ? 0.714 6.902 15.75 1 85.12 89 GLU A O 1
ATOM 700 N N . LEU A 1 90 ? 0.46 4.742 15.422 1 84.44 90 LEU A N 1
ATOM 701 C CA . LEU A 1 90 ? -0.815 4.672 16.125 1 84.44 90 LEU A CA 1
ATOM 702 C C . LEU A 1 90 ? -0.632 4.965 17.609 1 84.44 90 LEU A C 1
ATOM 704 O O . LEU A 1 90 ? -1.468 5.637 18.219 1 84.44 90 LEU A O 1
ATOM 708 N N . PHE A 1 91 ? 0.43 4.508 18.188 1 82.75 91 PHE A N 1
ATOM 709 C CA . PHE A 1 91 ? 0.61 4.629 19.625 1 82.75 91 PHE A CA 1
ATOM 710 C C . PHE A 1 91 ? 1.437 5.863 19.969 1 82.75 91 PHE A C 1
ATOM 712 O O . PHE A 1 91 ? 1.688 6.145 21.141 1 82.75 91 PHE A O 1
ATOM 719 N N . SER A 1 92 ? 1.893 6.512 19 1 74.06 92 SER A N 1
ATOM 720 C CA . SER A 1 92 ? 2.598 7.766 19.25 1 74.06 92 SER A CA 1
ATOM 721 C C . SER A 1 92 ? 1.639 8.859 19.703 1 74.06 92 SER A C 1
ATOM 723 O O . SER A 1 92 ? 2.051 9.812 20.375 1 74.06 92 SER A O 1
ATOM 725 N N . TYR A 1 93 ? 0.256 8.875 19.5 1 58.22 93 TYR A N 1
ATOM 726 C CA . TYR A 1 93 ? -0.72 9.875 19.922 1 58.22 93 TYR A CA 1
ATOM 727 C C . TYR A 1 93 ? -0.998 9.766 21.422 1 58.22 93 TYR A C 1
ATOM 729 O O . TYR A 1 93 ? -1.938 10.375 21.922 1 58.22 93 TYR A O 1
ATOM 737 N N . GLY A 1 94 ? -0.282 9.25 22.25 1 48.72 94 GLY A N 1
ATOM 738 C CA . GLY A 1 94 ? -0.651 9.125 23.656 1 48.72 94 GLY A CA 1
ATOM 739 C C . GLY A 1 94 ? -1.261 10.391 24.234 1 48.72 94 GLY A C 1
ATOM 740 O O . GLY A 1 94 ? -1.685 11.273 23.484 1 48.72 94 GLY A O 1
ATOM 741 N N . GLU A 1 95 ? -0.628 10.93 25.406 1 43.84 95 GLU A N 1
ATOM 742 C CA . GLU A 1 95 ? -1.011 11.531 26.688 1 43.84 95 GLU A CA 1
ATOM 743 C C . GLU A 1 95 ? -1.431 12.992 26.5 1 43.84 95 GLU A C 1
ATOM 745 O O . GLU A 1 95 ? -1.967 13.609 27.422 1 43.84 95 GLU A O 1
ATOM 750 N N . HIS A 1 96 ? -0.934 13.711 25.516 1 42.53 96 HIS A N 1
ATOM 751 C CA . HIS A 1 96 ? -1.109 15.109 25.906 1 42.53 96 HIS A CA 1
ATOM 752 C C . HIS A 1 96 ? -2.561 15.547 25.75 1 42.53 96 HIS A C 1
ATOM 754 O O . HIS A 1 96 ? -2.881 16.719 25.906 1 42.53 96 HIS A O 1
ATOM 760 N N . ASP A 1 97 ? -3.393 14.727 25.172 1 40.34 97 ASP A N 1
ATOM 761 C CA . ASP A 1 97 ? -4.691 15.391 25.109 1 40.34 97 ASP A CA 1
ATOM 762 C C . ASP A 1 97 ? -5.152 15.805 26.516 1 40.34 97 ASP A C 1
ATOM 764 O O . ASP A 1 97 ? -6.207 16.422 26.656 1 40.34 97 ASP A O 1
ATOM 768 N N . GLU A 1 98 ? -4.637 15.164 27.531 1 36.97 98 GLU A N 1
ATOM 769 C CA . GLU A 1 98 ? -5.258 15.578 28.781 1 36.97 98 GLU A CA 1
ATOM 770 C C . GLU A 1 98 ? -4.887 17.016 29.125 1 36.97 98 GLU A C 1
ATOM 772 O O . GLU A 1 98 ? -5.566 17.672 29.922 1 36.97 98 GLU A O 1
ATOM 777 N N . GLU A 1 99 ? -3.605 17.312 28.812 1 36.19 99 GLU A N 1
ATOM 778 C CA . GLU A 1 99 ? -3.174 18.438 29.625 1 36.19 99 GLU A CA 1
ATOM 779 C C . GLU A 1 99 ? -3.795 19.75 29.141 1 36.19 99 GLU A C 1
ATOM 781 O O . GLU A 1 99 ? -3.826 20.734 29.875 1 36.19 99 GLU A O 1
ATOM 786 N N . PHE A 1 100 ? -3.996 19.75 27.766 1 36.28 100 PHE A N 1
ATOM 787 C CA . PHE A 1 100 ? -4.176 21.172 27.469 1 36.28 100 PHE A CA 1
ATOM 788 C C . PHE A 1 100 ? -5.516 21.672 27.984 1 36.28 100 PHE A C 1
ATOM 790 O O . PHE A 1 100 ? -5.91 22.797 27.703 1 36.28 100 PHE A O 1
ATOM 797 N N . GLN A 1 101 ? -6.359 20.688 28.438 1 33.81 101 GLN A N 1
ATOM 798 C CA . GLN A 1 101 ? -7.617 21.328 28.812 1 33.81 101 GLN A CA 1
ATOM 799 C C . GLN A 1 101 ? -7.406 22.328 29.953 1 33.81 101 GLN A C 1
ATOM 801 O O . GLN A 1 101 ? -8.367 22.922 30.453 1 33.81 101 GLN A O 1
ATOM 806 N N . ILE A 1 102 ? -6.246 22.141 30.641 1 32.38 102 ILE A N 1
ATOM 807 C CA . ILE A 1 102 ? -6.422 22.859 31.891 1 32.38 102 ILE A CA 1
ATOM 808 C C . ILE A 1 102 ? -6.441 24.359 31.609 1 32.38 102 ILE A C 1
ATOM 810 O O . ILE A 1 102 ? -6.641 25.172 32.531 1 32.38 102 ILE A O 1
ATOM 814 N N . GLY A 1 103 ? -5.555 24.688 30.562 1 26.31 103 GLY A N 1
ATOM 815 C CA . GLY A 1 103 ? -5.121 26.016 30.953 1 26.31 103 GLY A CA 1
ATOM 816 C C . GLY A 1 103 ? -6.277 26.953 31.25 1 26.31 103 GLY A C 1
ATOM 817 O O . GLY A 1 103 ? -7.441 26.578 31.109 1 26.31 103 GLY A O 1
ATOM 818 N N . ASP A 1 104 ? -6.082 28.25 30.703 1 26.11 104 ASP A N 1
ATOM 819 C CA . ASP A 1 104 ? -6.328 29.609 31.188 1 26.11 104 ASP A CA 1
ATOM 820 C C . ASP A 1 104 ? -7.785 30.016 30.984 1 26.11 104 ASP A C 1
ATOM 822 O O . ASP A 1 104 ? -8.266 30.078 29.844 1 26.11 104 ASP A O 1
ATOM 826 N N . GLU A 1 105 ? -8.664 29.438 31.828 1 29.83 105 GLU A N 1
ATOM 827 C CA . GLU A 1 105 ? -9.945 30.078 32.062 1 29.83 105 GLU A CA 1
ATOM 828 C C . GLU A 1 105 ? -9.828 31.594 32.031 1 29.83 105 GLU A C 1
ATOM 830 O O . GLU A 1 105 ? -9.844 32.25 33.062 1 29.83 105 GLU A O 1
ATOM 835 N N . HIS A 1 106 ? -8.578 32.094 31.484 1 25.89 106 HIS A N 1
ATOM 836 C CA . HIS A 1 106 ? -8.672 33.5 31.766 1 25.89 106 HIS A CA 1
ATOM 837 C C . HIS A 1 106 ? -10.016 34.062 31.328 1 25.89 106 HIS A C 1
ATOM 839 O O . HIS A 1 106 ? -10.633 33.562 30.375 1 25.89 106 HIS A O 1
ATOM 845 N N . ASP A 1 107 ? -10.477 35 32.094 1 24.5 107 ASP A N 1
ATOM 846 C CA . ASP A 1 107 ? -11.609 35.875 32.375 1 24.5 107 ASP A CA 1
ATOM 847 C C . ASP A 1 107 ? -11.93 36.75 31.172 1 24.5 107 ASP A C 1
ATOM 849 O O . ASP A 1 107 ? -11.242 37.75 30.922 1 24.5 107 ASP A O 1
ATOM 853 N N . HIS A 1 108 ? -11.922 36.156 29.859 1 22.88 108 HIS A N 1
ATOM 854 C CA . HIS A 1 108 ? -12.297 37.156 28.859 1 22.88 108 HIS A CA 1
ATOM 855 C C . HIS A 1 108 ? -13.562 37.906 29.266 1 22.88 108 HIS A C 1
ATOM 857 O O . HIS A 1 108 ? -14.586 37.281 29.578 1 22.88 108 HIS A O 1
ATOM 863 N N . HIS A 1 109 ? -13.336 39.094 29.875 1 23.14 109 HIS A N 1
ATOM 864 C CA . HIS A 1 109 ? -14.297 40.156 30.062 1 23.14 109 HIS A CA 1
ATOM 865 C C . HIS A 1 109 ? -15.141 40.375 28.812 1 23.14 109 HIS A C 1
ATOM 867 O O . HIS A 1 109 ? -14.75 39.938 27.719 1 23.14 109 HIS A O 1
ATOM 873 N N . GLY A 1 110 ? -16.281 41.188 28.891 1 19.12 110 GLY A N 1
ATOM 874 C CA . GLY A 1 110 ? -17.672 41.406 28.5 1 19.12 110 GLY A CA 1
ATOM 875 C C . GLY A 1 110 ? -17.797 42.062 27.141 1 19.12 110 GLY A C 1
ATOM 876 O O . GLY A 1 110 ? -18.875 42.062 26.531 1 19.12 110 GLY A O 1
ATOM 877 N N . HIS A 1 111 ? -16.797 43 26.688 1 21.34 111 HIS A N 1
ATOM 878 C CA . HIS A 1 111 ? -17.531 44.156 26.188 1 21.34 111 HIS A CA 1
ATOM 879 C C . HIS A 1 111 ? -18.266 43.812 24.891 1 21.34 111 HIS A C 1
ATOM 881 O O . HIS A 1 111 ? -17.906 42.875 24.203 1 21.34 111 HIS A O 1
ATOM 887 N N . ASN A 1 112 ? -19.188 44.781 24.406 1 20.78 112 ASN A N 1
ATOM 888 C CA . ASN A 1 112 ? -20.453 45.062 23.75 1 20.78 112 ASN A CA 1
ATOM 889 C C . ASN A 1 112 ? -20.328 45.031 22.234 1 20.78 112 ASN A C 1
ATOM 891 O O . ASN A 1 112 ? -21.281 45.312 21.516 1 20.78 112 ASN A O 1
ATOM 895 N N . LYS A 1 113 ? -19.078 45.062 21.562 1 20.56 113 LYS A N 1
ATOM 896 C CA . LYS A 1 113 ? -19.234 45.875 20.375 1 20.56 113 LYS A CA 1
ATOM 897 C C . LYS A 1 113 ? -20.078 45.188 19.312 1 20.56 113 LYS A C 1
ATOM 899 O O . LYS A 1 113 ? -19.859 44 19.031 1 20.56 113 LYS A O 1
ATOM 904 N N . HIS A 1 114 ? -21.172 45.656 18.922 1 21.19 114 HIS A N 1
ATOM 905 C CA . HIS A 1 114 ? -22.344 45.469 18.078 1 21.19 114 HIS A CA 1
ATOM 906 C C . HIS A 1 114 ? -21.938 45.25 16.625 1 21.19 114 HIS A C 1
ATOM 908 O O . HIS A 1 114 ? -22.797 44.969 15.773 1 21.19 114 HIS A O 1
ATOM 914 N N . GLU A 1 115 ? -20.688 45.719 16.25 1 20.52 115 GLU A N 1
ATOM 915 C CA . GLU A 1 115 ? -20.859 46.344 14.938 1 20.52 115 GLU A CA 1
ATOM 916 C C . GLU A 1 115 ? -21.297 45.312 13.906 1 20.52 115 GLU A C 1
ATOM 918 O O . GLU A 1 115 ? -21.094 44.125 14.094 1 20.52 115 GLU A O 1
ATOM 923 N N . LYS A 1 116 ? -21.188 45.719 12.523 1 23.53 116 LYS A N 1
ATOM 924 C CA . LYS A 1 116 ? -21.859 45.812 11.234 1 23.53 116 LYS A CA 1
ATOM 925 C C . LYS A 1 116 ? -21.531 44.562 10.375 1 23.53 116 LYS A C 1
ATOM 927 O O . LYS A 1 116 ? -20.375 44.25 10.156 1 23.53 116 LYS A O 1
ATOM 932 N N . LEU A 1 117 ? -22.438 43.594 10.258 1 23.2 117 LEU A N 1
ATOM 933 C CA . LEU A 1 117 ? -22.656 42.312 9.602 1 23.2 117 LEU A CA 1
ATOM 934 C C . LEU A 1 117 ? -22.422 42.438 8.102 1 23.2 117 LEU A C 1
ATOM 936 O O . LEU A 1 117 ? -22.828 41.531 7.34 1 23.2 117 LEU A O 1
ATOM 940 N N . GLU A 1 118 ? -22.016 43.719 7.695 1 22.09 118 GLU A N 1
ATOM 941 C CA . GLU A 1 118 ? -22.469 43.875 6.32 1 22.09 118 GLU A CA 1
ATOM 942 C C . GLU A 1 118 ? -21.922 42.75 5.434 1 22.09 118 GLU A C 1
ATOM 944 O O . GLU A 1 118 ? -22.688 42.094 4.723 1 22.09 118 GLU A O 1
ATOM 949 N N . ASN A 1 119 ? -20.906 43.094 4.602 1 22.23 119 ASN A N 1
ATOM 950 C CA . ASN A 1 119 ? -20.75 42.844 3.176 1 22.23 119 ASN A CA 1
ATOM 951 C C . ASN A 1 119 ? -20.109 41.469 2.928 1 22.23 119 ASN A C 1
ATOM 953 O O . ASN A 1 119 ? -18.891 41.312 3.039 1 22.23 119 ASN A O 1
ATOM 957 N N . LYS A 1 120 ? -20.797 40.375 3.01 1 26.31 120 LYS A N 1
ATOM 958 C CA . LYS A 1 120 ? -20.359 39 3.059 1 26.31 120 LYS A CA 1
ATOM 959 C C . LYS A 1 120 ? -19.812 38.531 1.706 1 26.31 120 LYS A C 1
ATOM 961 O O . LYS A 1 120 ? -19.391 37.375 1.553 1 26.31 120 LYS A O 1
ATOM 966 N N . SER A 1 121 ? -20.359 39.25 0.692 1 26.61 121 SER A N 1
ATOM 967 C CA . SER A 1 121 ? -20.359 38.562 -0.587 1 26.61 121 SER A CA 1
ATOM 968 C C . SER A 1 121 ? -18.953 38.281 -1.081 1 26.61 121 SER A C 1
ATOM 970 O O . SER A 1 121 ? -18.719 37.344 -1.829 1 26.61 121 SER A O 1
ATOM 972 N N . GLU A 1 122 ? -18.094 39.438 -1.108 1 26.91 122 GLU A N 1
ATOM 973 C CA . GLU A 1 122 ? -16.797 39.469 -1.8 1 26.91 122 GLU A CA 1
ATOM 974 C C . GLU A 1 122 ? -15.844 38.438 -1.212 1 26.91 122 GLU A C 1
ATOM 976 O O . GLU A 1 122 ? -14.672 38.375 -1.594 1 26.91 122 GLU A O 1
ATOM 981 N N . LEU A 1 123 ? -16.25 37.719 -0.193 1 26.08 123 LEU A N 1
ATOM 982 C CA . LEU A 1 123 ? -15.258 37.125 0.698 1 26.08 123 LEU A CA 1
ATOM 983 C C . LEU A 1 123 ? -14.617 35.906 0.058 1 26.08 123 LEU A C 1
ATOM 985 O O . LEU A 1 123 ? -13.484 35.562 0.377 1 26.08 123 LEU A O 1
ATOM 989 N N . ASN A 1 124 ? -15.492 35.25 -0.788 1 29.73 124 ASN A N 1
ATOM 990 C CA . ASN A 1 124 ? -15.039 33.906 -1.053 1 29.73 124 ASN A CA 1
ATOM 991 C C . ASN A 1 124 ? -13.844 33.875 -2 1 29.73 124 ASN A C 1
ATOM 993 O O . ASN A 1 124 ? -12.977 33 -1.9 1 29.73 124 ASN A O 1
ATOM 997 N N . SER A 1 125 ? -13.93 34.562 -3.229 1 31.03 125 SER A N 1
ATOM 998 C CA . SER A 1 125 ? -12.891 34.531 -4.254 1 31.03 125 SER A CA 1
ATOM 999 C C . SER A 1 125 ? -11.594 35.125 -3.746 1 31.03 125 SER A C 1
ATOM 1001 O O . SER A 1 125 ? -10.508 34.75 -4.195 1 31.03 125 SER A O 1
ATOM 1003 N N . ASN A 1 126 ? -11.586 36.344 -3.029 1 30.48 126 ASN A N 1
ATOM 1004 C CA . ASN A 1 126 ? -10.523 37.188 -2.469 1 30.48 126 ASN A CA 1
ATOM 1005 C C . ASN A 1 126 ? -9.734 36.438 -1.399 1 30.48 126 ASN A C 1
ATOM 1007 O O . ASN A 1 126 ? -8.789 36.969 -0.826 1 30.48 126 ASN A O 1
ATOM 1011 N N . LEU A 1 127 ? -10.336 35.438 -0.791 1 31.12 127 LEU A N 1
ATOM 1012 C CA . LEU A 1 127 ? -9.609 34.75 0.274 1 31.12 127 LEU A CA 1
ATOM 1013 C C . LEU A 1 127 ? -8.43 33.969 -0.288 1 31.12 127 LEU A C 1
ATOM 1015 O O . LEU A 1 127 ? -7.363 33.906 0.335 1 31.12 127 LEU A O 1
ATOM 1019 N N . LEU A 1 128 ? -8.586 33.281 -1.439 1 33.62 128 LEU A N 1
ATOM 1020 C CA . LEU A 1 128 ? -7.438 32.531 -1.956 1 33.62 128 LEU A CA 1
ATOM 1021 C C . LEU A 1 128 ? -6.398 33.5 -2.543 1 33.62 128 LEU A C 1
ATOM 1023 O O . LEU A 1 128 ? -5.195 33.25 -2.436 1 33.62 128 LEU A O 1
ATOM 1027 N N . GLU A 1 129 ? -6.734 34.5 -3.475 1 34.09 129 GLU A N 1
ATOM 1028 C CA . GLU A 1 129 ? -5.82 35.406 -4.137 1 34.09 129 GLU A CA 1
ATOM 1029 C C . GLU A 1 129 ? -5.18 36.375 -3.137 1 34.09 129 GLU A C 1
ATOM 1031 O O . GLU A 1 129 ? -4.008 36.719 -3.273 1 34.09 129 GLU A O 1
ATOM 1036 N N . SER A 1 130 ? -6.016 37.25 -2.395 1 35.31 130 SER A N 1
ATOM 1037 C CA . SER A 1 130 ? -5.488 38.375 -1.632 1 35.31 130 SER A CA 1
ATOM 1038 C C . SER A 1 130 ? -4.48 37.906 -0.585 1 35.31 130 SER A C 1
ATOM 1040 O O . SER A 1 130 ? -3.518 38.625 -0.286 1 35.31 130 SER A O 1
ATOM 1042 N N . ASN A 1 131 ? -4.875 36.875 0.261 1 33.12 131 ASN A N 1
ATOM 1043 C CA . ASN A 1 131 ? -3.959 36.688 1.377 1 33.12 131 ASN A CA 1
ATOM 1044 C C . ASN A 1 131 ? -2.691 35.938 0.935 1 33.12 131 ASN A C 1
ATOM 1046 O O . ASN A 1 131 ? -2.162 35.125 1.667 1 33.12 131 ASN A O 1
ATOM 1050 N N . GLU A 1 132 ? -2.451 35.719 -0.249 1 36.5 132 GLU A N 1
ATOM 1051 C CA . GLU A 1 132 ? -1.143 35.25 -0.704 1 36.5 132 GLU A CA 1
ATOM 1052 C C . GLU A 1 132 ? -0.023 36.125 -0.116 1 36.5 132 GLU A C 1
ATOM 1054 O O . GLU A 1 132 ? 1.11 35.656 0.024 1 36.5 132 GLU A O 1
ATOM 1059 N N . SER A 1 133 ? -0.084 37.5 -0.232 1 35.62 133 SER A N 1
ATOM 1060 C CA . SER A 1 133 ? 0.983 38.375 0.209 1 35.62 133 SER A CA 1
ATOM 1061 C C . SER A 1 133 ? 1.386 38.094 1.65 1 35.62 133 SER A C 1
ATOM 1063 O O . SER A 1 133 ? 2.572 38.094 1.983 1 35.62 133 SER A O 1
ATOM 1065 N N . GLU A 1 134 ? 0.541 38.594 2.752 1 36.91 134 GLU A N 1
ATOM 1066 C CA . GLU A 1 134 ? 0.937 38.844 4.129 1 36.91 134 GLU A CA 1
ATOM 1067 C C . GLU A 1 134 ? 1.247 37.562 4.879 1 36.91 134 GLU A C 1
ATOM 1069 O O . GLU A 1 134 ? 1.927 37.562 5.906 1 36.91 134 GLU A O 1
ATOM 1074 N N . TYR A 1 135 ? 0.385 36.5 4.801 1 37.66 135 TYR A N 1
ATOM 1075 C CA . TYR A 1 135 ? 0.646 35.469 5.797 1 37.66 135 TYR A CA 1
ATOM 1076 C C . TYR A 1 135 ? 1.921 34.719 5.469 1 37.66 135 TYR A C 1
ATOM 1078 O O . TYR A 1 135 ? 1.922 33.844 4.598 1 37.66 135 TYR A O 1
ATOM 1086 N N . VAL A 1 136 ? 3.037 35.312 5.152 1 42.28 136 VAL A N 1
ATOM 1087 C CA . VAL A 1 136 ? 4.309 34.625 5.367 1 42.28 136 VAL A CA 1
ATOM 1088 C C . VAL A 1 136 ? 4.188 33.656 6.555 1 42.28 136 VAL A C 1
ATOM 1090 O O . VAL A 1 136 ? 4.121 34.094 7.707 1 42.28 136 VAL A O 1
ATOM 1093 N N . THR A 1 137 ? 3.297 32.781 6.57 1 50.97 137 THR A N 1
ATOM 1094 C CA . THR A 1 137 ? 3.215 31.797 7.652 1 50.97 137 THR A CA 1
ATOM 1095 C C . THR A 1 137 ? 4.609 31.391 8.117 1 50.97 137 THR A C 1
ATOM 1097 O O . THR A 1 137 ? 5.395 30.844 7.344 1 50.97 137 THR A O 1
ATOM 1100 N N . SER A 1 138 ? 5.18 32.031 9.008 1 66.44 138 SER A N 1
ATOM 1101 C CA . SER A 1 138 ? 6.449 31.688 9.633 1 66.44 138 SER A CA 1
ATOM 1102 C C . SER A 1 138 ? 6.52 30.188 9.961 1 66.44 138 SER A C 1
ATOM 1104 O O . SER A 1 138 ? 5.672 29.672 10.688 1 66.44 138 SER A O 1
ATOM 1106 N N . TYR A 1 139 ? 7.262 29.469 9.016 1 73.25 139 TYR A N 1
ATOM 1107 C CA . TYR A 1 139 ? 7.512 28.062 9.289 1 73.25 139 TYR A CA 1
ATOM 1108 C C . TYR A 1 139 ? 8.148 27.875 10.656 1 73.25 139 TYR A C 1
ATOM 1110 O O . TYR A 1 139 ? 8.094 26.781 11.234 1 73.25 139 TYR A O 1
ATOM 1118 N N . PHE A 1 140 ? 8.617 29.031 11.133 1 80.56 140 PHE A N 1
ATOM 1119 C CA . PHE A 1 140 ? 9.414 28.844 12.344 1 80.56 140 PHE A CA 1
ATOM 1120 C C . PHE A 1 140 ? 8.797 29.578 13.516 1 80.56 140 PHE A C 1
ATOM 1122 O O . PHE A 1 140 ? 8.258 30.672 13.352 1 80.56 140 PHE A O 1
ATOM 1129 N N . SER A 1 141 ? 8.578 28.859 14.562 1 76.44 141 SER A N 1
ATOM 1130 C CA . SER A 1 141 ? 8.133 29.469 15.812 1 76.44 141 SER A CA 1
ATOM 1131 C C . SER A 1 141 ? 9.312 29.797 16.719 1 76.44 141 SER A C 1
ATOM 1133 O O . SER A 1 141 ? 10.367 29.156 16.625 1 76.44 141 SER A O 1
ATOM 1135 N N . SER A 1 142 ? 9.133 30.859 17.312 1 71.38 142 SER A N 1
ATOM 1136 C CA . SER A 1 142 ? 10.172 31.281 18.25 1 71.38 142 SER A CA 1
ATOM 1137 C C . SER A 1 142 ? 10.273 30.312 19.438 1 71.38 142 SER A C 1
ATOM 1139 O O . SER A 1 142 ? 11.336 30.172 20.031 1 71.38 142 SER A O 1
ATOM 1141 N N . GLN A 1 143 ? 9.141 29.688 19.797 1 67.31 143 GLN A N 1
ATOM 1142 C CA . GLN A 1 143 ? 9.164 28.766 20.922 1 67.31 143 GLN A CA 1
ATOM 1143 C C . GLN A 1 143 ? 9.508 27.344 20.453 1 67.31 143 GLN A C 1
ATOM 1145 O O . GLN A 1 143 ? 9.156 26.953 19.344 1 67.31 143 GLN A O 1
ATOM 1150 N N . CYS A 1 144 ? 10.516 26.75 21.125 1 63.78 144 CYS A N 1
ATOM 1151 C CA . CYS A 1 144 ? 10.867 25.359 20.828 1 63.78 144 CYS A CA 1
ATOM 1152 C C . CYS A 1 144 ? 9.656 24.453 20.953 1 63.78 144 CYS A C 1
ATOM 1154 O O . CYS A 1 144 ? 9.352 23.969 22.047 1 63.78 144 CYS A O 1
ATOM 1156 N N . ASN A 1 145 ? 8.781 24.641 19.922 1 67.75 145 ASN A N 1
ATOM 1157 C CA . ASN A 1 145 ? 7.656 23.719 19.953 1 67.75 145 ASN A CA 1
ATOM 1158 C C . ASN A 1 145 ? 8.094 22.297 19.594 1 67.75 145 ASN A C 1
ATOM 1160 O O . ASN A 1 145 ? 8.906 22.094 18.703 1 67.75 145 ASN A O 1
ATOM 1164 N N . ALA A 1 146 ? 7.758 21.484 20.562 1 75.69 146 ALA A N 1
ATOM 1165 C CA . ALA A 1 146 ? 8.016 20.062 20.297 1 75.69 146 ALA A CA 1
ATOM 1166 C C . ALA A 1 146 ? 7.254 19.578 19.078 1 75.69 146 ALA A C 1
ATOM 1168 O O . ALA A 1 146 ? 6.172 20.094 18.766 1 75.69 146 ALA A O 1
ATOM 1169 N N . LEU A 1 147 ? 7.938 18.797 18.234 1 84.62 147 LEU A N 1
ATOM 1170 C CA . LEU A 1 147 ? 7.285 18.141 17.094 1 84.62 147 LEU A CA 1
ATOM 1171 C C . LEU A 1 147 ? 6.125 17.266 17.562 1 84.62 147 LEU A C 1
ATOM 1173 O O . LEU A 1 147 ? 6.176 16.688 18.641 1 84.62 147 LEU A O 1
ATOM 1177 N N . SER A 1 148 ? 5.133 17.328 16.719 1 83.56 148 SER A N 1
ATOM 1178 C CA . SER A 1 148 ? 4.051 16.375 16.984 1 83.56 148 SER A CA 1
ATOM 1179 C C . SER A 1 148 ? 4.566 14.938 16.969 1 83.56 148 SER A C 1
ATOM 1181 O O . SER A 1 148 ? 5.598 14.648 16.375 1 83.56 148 SER A O 1
ATOM 1183 N N . VAL A 1 149 ? 3.908 14.148 17.641 1 81.06 149 VAL A N 1
ATOM 1184 C CA . VAL A 1 149 ? 4.293 12.742 17.766 1 81.06 149 VAL A CA 1
ATOM 1185 C C . VAL A 1 149 ? 4.309 12.086 16.391 1 81.06 149 VAL A C 1
ATOM 1187 O O . VAL A 1 149 ? 5.27 11.406 16.031 1 81.06 149 VAL A O 1
ATOM 1190 N N . PRO A 1 150 ? 3.297 12.344 15.555 1 79.19 150 PRO A N 1
ATOM 1191 C CA . PRO A 1 150 ? 3.34 11.727 14.227 1 79.19 150 PRO A CA 1
ATOM 1192 C C . PRO A 1 150 ? 4.531 12.195 13.398 1 79.19 150 PRO A C 1
ATOM 1194 O O . PRO A 1 150 ? 5.16 11.398 12.703 1 79.19 150 PRO A O 1
ATOM 1197 N N . ALA A 1 151 ? 4.812 13.398 13.523 1 87.25 151 ALA A N 1
ATOM 1198 C CA . ALA A 1 151 ? 5.941 13.938 12.773 1 87.25 151 ALA A CA 1
ATOM 1199 C C . ALA A 1 151 ? 7.258 13.344 13.258 1 87.25 151 ALA A C 1
ATOM 1201 O O . ALA A 1 151 ? 8.125 13 12.453 1 87.25 151 ALA A O 1
ATOM 1202 N N . SER A 1 152 ? 7.367 13.211 14.555 1 89.81 152 SER A N 1
ATOM 1203 C CA . SER A 1 152 ? 8.57 12.625 15.133 1 89.81 152 SER A CA 1
ATOM 1204 C C . SER A 1 152 ? 8.727 11.164 14.734 1 89.81 152 SER A C 1
ATOM 1206 O O . SER A 1 152 ? 9.828 10.703 14.43 1 89.81 152 SER A O 1
ATOM 1208 N N . ALA A 1 153 ? 7.586 10.5 14.75 1 86.12 153 ALA A N 1
ATOM 1209 C CA . ALA A 1 153 ? 7.613 9.086 14.367 1 86.12 153 ALA A CA 1
ATOM 1210 C C . ALA A 1 153 ? 8.055 8.922 12.914 1 86.12 153 ALA A C 1
ATOM 1212 O O . ALA A 1 153 ? 8.914 8.086 12.617 1 86.12 153 ALA A O 1
ATOM 1213 N N . LEU A 1 154 ? 7.504 9.688 12.094 1 88.44 154 LEU A N 1
ATOM 1214 C CA . LEU A 1 154 ? 7.855 9.625 10.68 1 88.44 154 LEU A CA 1
ATOM 1215 C C . LEU A 1 154 ? 9.32 9.977 10.469 1 88.44 154 LEU A C 1
ATOM 1217 O O . LEU A 1 154 ? 10 9.359 9.648 1 88.44 154 LEU A O 1
ATOM 1221 N N . TYR A 1 155 ? 9.805 10.961 11.195 1 93.56 155 TYR A N 1
ATOM 1222 C CA . TYR A 1 155 ? 11.203 11.375 11.109 1 93.56 155 TYR A CA 1
ATOM 1223 C C . TYR A 1 155 ? 12.141 10.227 11.461 1 93.56 155 TYR A C 1
ATOM 1225 O O . TYR A 1 155 ? 13.102 9.953 10.742 1 93.56 155 TYR A O 1
ATOM 1233 N N . ILE A 1 156 ? 11.836 9.547 12.484 1 91.62 156 ILE A N 1
ATOM 1234 C CA . ILE A 1 156 ? 12.672 8.438 12.945 1 91.62 156 ILE A CA 1
ATOM 1235 C C . ILE A 1 156 ? 12.648 7.312 11.922 1 91.62 156 ILE A C 1
ATOM 1237 O O . ILE A 1 156 ? 13.688 6.754 11.57 1 91.62 156 ILE A O 1
ATOM 1241 N N . ILE A 1 157 ? 11.469 7.059 11.453 1 89.25 157 ILE A N 1
ATOM 1242 C CA . ILE A 1 157 ? 11.289 6.012 10.453 1 89.25 157 ILE A CA 1
ATOM 1243 C C . ILE A 1 157 ? 12.125 6.332 9.219 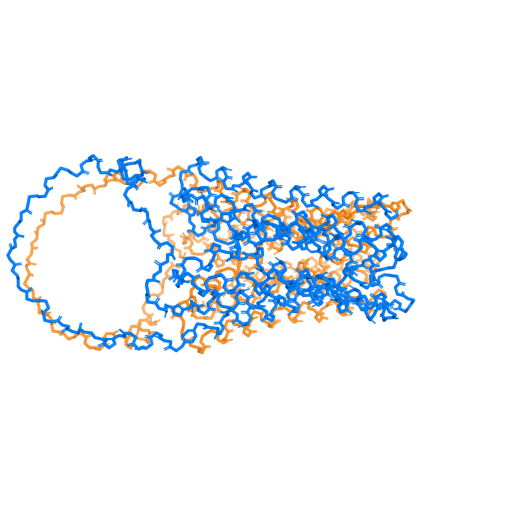1 89.25 157 ILE A C 1
ATOM 1245 O O . ILE A 1 157 ? 12.828 5.465 8.695 1 89.25 157 ILE A O 1
ATOM 1249 N N . MET A 1 158 ? 12.141 7.52 8.82 1 93.75 158 MET A N 1
ATOM 1250 C CA . MET A 1 158 ? 12.828 7.926 7.605 1 93.75 158 MET A CA 1
ATOM 1251 C C . MET A 1 158 ? 14.336 7.945 7.816 1 93.75 158 MET A C 1
ATOM 1253 O O . MET A 1 158 ? 15.102 7.668 6.891 1 93.75 158 MET A O 1
ATOM 1257 N N . ASP A 1 159 ? 14.758 8.227 9.062 1 95.25 159 ASP A N 1
ATOM 1258 C CA . ASP A 1 159 ? 16.172 8.164 9.391 1 95.25 159 ASP A CA 1
ATOM 1259 C C . ASP A 1 159 ? 16.703 6.734 9.273 1 95.25 159 ASP A C 1
ATOM 1261 O O . ASP A 1 159 ? 17.75 6.496 8.672 1 95.25 159 ASP A O 1
ATOM 1265 N N . ILE A 1 160 ? 15.969 5.867 9.82 1 91.62 160 ILE A N 1
ATOM 1266 C CA . ILE A 1 160 ? 16.344 4.461 9.789 1 91.62 160 ILE A CA 1
ATOM 1267 C C . ILE A 1 160 ? 16.391 3.971 8.344 1 91.62 160 ILE A C 1
ATOM 1269 O O . ILE A 1 160 ? 17.359 3.336 7.918 1 91.62 160 ILE A O 1
ATOM 1273 N N . HIS A 1 161 ? 15.414 4.277 7.641 1 91.81 161 HIS A N 1
ATOM 1274 C CA . HIS A 1 161 ? 15.336 3.891 6.234 1 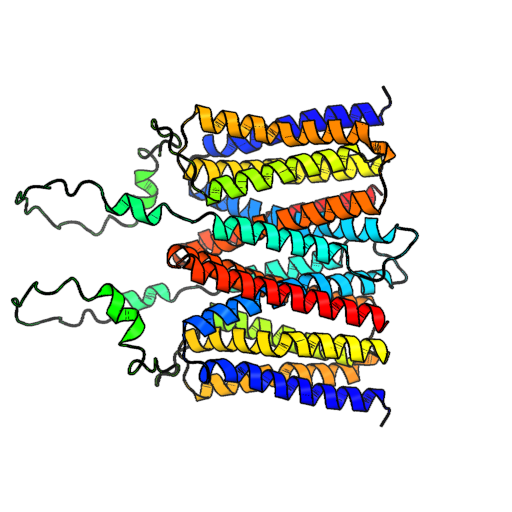91.81 161 HIS A CA 1
ATOM 1275 C C . HIS A 1 161 ? 16.516 4.445 5.445 1 91.81 161 HIS A C 1
ATOM 1277 O O . HIS A 1 161 ? 17.125 3.729 4.641 1 91.81 161 HIS A O 1
ATOM 1283 N N . SER A 1 162 ? 16.844 5.727 5.711 1 96.25 162 SER A N 1
ATOM 1284 C CA . SER A 1 162 ? 17.938 6.371 5 1 96.25 162 SER A CA 1
ATOM 1285 C C . SER A 1 162 ? 19.266 5.66 5.27 1 96.25 162 SER A C 1
ATOM 1287 O O . SER A 1 162 ? 20.062 5.445 4.352 1 96.25 162 SER A O 1
ATOM 1289 N N . ALA A 1 163 ? 19.469 5.258 6.445 1 96 163 ALA A N 1
ATOM 1290 C CA . ALA A 1 163 ? 20.688 4.531 6.809 1 96 163 ALA A CA 1
ATOM 1291 C C . ALA A 1 163 ? 20.734 3.174 6.109 1 96 163 ALA A C 1
ATOM 1293 O O . ALA A 1 163 ? 21.781 2.773 5.594 1 96 163 ALA A O 1
ATOM 1294 N N . ILE A 1 164 ? 19.594 2.537 6.094 1 93.81 164 ILE A N 1
ATOM 1295 C CA . ILE A 1 164 ? 19.516 1.203 5.508 1 93.81 164 ILE A CA 1
ATOM 1296 C C . ILE A 1 164 ? 19.719 1.29 3.998 1 93.81 164 ILE A C 1
ATOM 1298 O O . ILE A 1 164 ? 20.375 0.433 3.404 1 93.81 164 ILE A O 1
ATOM 1302 N N . GLU A 1 165 ? 19.156 2.273 3.443 1 93.56 165 GLU A N 1
ATOM 1303 C CA . GLU A 1 165 ? 19.328 2.51 2.014 1 93.56 165 GLU A CA 1
ATOM 1304 C C . GLU A 1 165 ? 20.812 2.703 1.661 1 93.56 165 GLU A C 1
ATOM 1306 O O . GLU A 1 165 ? 21.297 2.148 0.673 1 93.56 165 GLU A O 1
ATOM 1311 N N . GLY A 1 166 ? 21.516 3.543 2.42 1 95.81 166 GLY A N 1
ATOM 1312 C CA . GLY A 1 166 ? 22.953 3.693 2.229 1 95.81 166 GLY A CA 1
ATOM 1313 C C . GLY A 1 166 ? 23.719 2.391 2.385 1 95.81 166 GLY A C 1
ATOM 1314 O O . GLY A 1 166 ? 24.625 2.098 1.605 1 95.81 166 GLY A O 1
ATOM 1315 N N . LEU A 1 167 ? 23.312 1.618 3.357 1 95.12 167 LEU A N 1
ATOM 1316 C CA . LEU A 1 167 ? 23.922 0.318 3.609 1 95.12 167 LEU A CA 1
ATOM 1317 C C . LEU A 1 167 ? 23.797 -0.591 2.393 1 95.12 167 LEU A C 1
ATOM 1319 O O . LEU A 1 167 ? 24.75 -1.27 2.012 1 95.12 167 LEU A O 1
ATOM 1323 N N . ALA A 1 168 ? 22.625 -0.569 1.812 1 92.5 168 ALA A N 1
ATOM 1324 C CA . ALA A 1 168 ? 22.344 -1.39 0.634 1 92.5 168 ALA A CA 1
ATOM 1325 C C . ALA A 1 168 ? 23.281 -1.029 -0.515 1 92.5 168 ALA A C 1
ATOM 1327 O O . ALA A 1 168 ? 23.797 -1.913 -1.204 1 92.5 168 ALA A O 1
ATOM 1328 N N . LEU A 1 169 ? 23.516 0.206 -0.725 1 94.44 169 LEU A N 1
ATOM 1329 C CA . LEU A 1 169 ? 24.422 0.663 -1.774 1 94.44 169 LEU A CA 1
ATOM 1330 C C . LEU A 1 169 ? 25.859 0.302 -1.443 1 94.44 169 LEU A C 1
ATOM 1332 O O . LEU A 1 169 ? 26.609 -0.114 -2.322 1 94.44 169 LEU A O 1
ATOM 1336 N N . GLY A 1 170 ? 26.234 0.378 -0.25 1 95.12 170 GLY A N 1
ATOM 1337 C CA . GLY A 1 170 ? 27.594 0.121 0.191 1 95.12 170 GLY A CA 1
ATOM 1338 C C . GLY A 1 170 ? 28 -1.338 0.071 1 95.12 170 GLY A C 1
ATOM 1339 O O . GLY A 1 170 ? 29.141 -1.646 -0.23 1 95.12 170 GLY A O 1
ATOM 1340 N N . ILE A 1 171 ? 27.047 -2.219 0.254 1 93.38 171 ILE A N 1
ATOM 1341 C CA . ILE A 1 171 ? 27.375 -3.637 0.31 1 93.38 171 ILE A CA 1
ATOM 1342 C C . ILE A 1 171 ? 27.5 -4.195 -1.106 1 93.38 171 ILE A C 1
ATOM 1344 O O . ILE A 1 171 ? 28.031 -5.289 -1.306 1 93.38 171 ILE A O 1
ATOM 1348 N N . MET A 1 172 ? 27.016 -3.471 -2.119 1 91.56 172 MET A N 1
ATOM 1349 C CA . MET A 1 172 ? 27.031 -3.971 -3.492 1 91.56 172 MET A CA 1
ATOM 1350 C C . MET A 1 172 ? 28.453 -4.059 -4.031 1 91.56 172 MET A C 1
ATOM 1352 O O . MET A 1 172 ? 29.281 -3.178 -3.77 1 91.56 172 MET A O 1
ATOM 1356 N N . LYS A 1 173 ? 28.703 -5.152 -4.91 1 89.75 173 LYS A N 1
ATOM 1357 C CA . LYS A 1 173 ? 30.062 -5.387 -5.414 1 89.75 173 LYS A CA 1
ATOM 1358 C C . LYS A 1 173 ? 30.109 -5.234 -6.934 1 89.75 173 LYS A C 1
ATOM 1360 O O . LYS A 1 173 ? 31.156 -4.895 -7.488 1 89.75 173 LYS A O 1
ATOM 1365 N N . GLU A 1 174 ? 29.016 -5.465 -7.551 1 88.88 174 GLU A N 1
ATOM 1366 C CA . GLU A 1 174 ? 28.969 -5.391 -9.008 1 88.88 174 GLU A CA 1
ATOM 1367 C C . GLU A 1 174 ? 28.703 -3.961 -9.477 1 88.88 174 GLU A C 1
ATOM 1369 O O . GLU A 1 174 ? 27.828 -3.281 -8.945 1 88.88 174 GLU A O 1
ATOM 1374 N N . LEU A 1 175 ? 29.453 -3.531 -10.484 1 90.69 175 LEU A N 1
ATOM 1375 C CA . LEU A 1 175 ? 29.375 -2.166 -10.992 1 90.69 175 LEU A CA 1
ATOM 1376 C C . LEU A 1 175 ? 27.953 -1.85 -11.484 1 90.69 175 LEU A C 1
ATOM 1378 O O . LEU A 1 175 ? 27.422 -0.776 -11.195 1 90.69 175 LEU A O 1
ATOM 1382 N N . GLY A 1 176 ? 27.406 -2.76 -12.219 1 87.69 176 GLY A N 1
ATOM 1383 C CA . GLY A 1 176 ? 26.047 -2.561 -12.711 1 87.69 176 GLY A CA 1
ATOM 1384 C C . GLY A 1 176 ? 25.031 -2.361 -11.609 1 87.69 176 GLY A C 1
ATOM 1385 O O . GLY A 1 176 ? 24.172 -1.474 -11.695 1 87.69 176 GLY A O 1
ATOM 1386 N N . SER A 1 177 ? 25.203 -3.109 -10.562 1 88.06 177 SER A N 1
ATOM 1387 C CA . SER A 1 177 ? 24.281 -3.016 -9.438 1 88.06 177 SER A CA 1
ATOM 1388 C C . SER A 1 177 ? 24.484 -1.712 -8.672 1 88.06 177 SER A C 1
ATOM 1390 O O . SER A 1 177 ? 23.516 -1.118 -8.188 1 88.06 177 SER A O 1
ATOM 1392 N N . ILE A 1 178 ? 25.703 -1.291 -8.547 1 92.06 178 ILE A N 1
ATOM 1393 C CA . ILE A 1 178 ? 26.016 -0.039 -7.859 1 92.06 178 ILE A CA 1
ATOM 1394 C C . ILE A 1 178 ? 25.375 1.128 -8.602 1 92.06 178 ILE A C 1
ATOM 1396 O O . ILE A 1 178 ? 24.719 1.971 -7.996 1 92.06 178 ILE A O 1
ATOM 1400 N N . ILE A 1 179 ? 25.484 1.122 -9.891 1 90.75 179 ILE A N 1
ATOM 1401 C CA . ILE A 1 179 ? 24.922 2.188 -10.719 1 90.75 179 ILE A CA 1
ATOM 1402 C C . ILE A 1 179 ? 23.406 2.15 -10.656 1 90.75 179 ILE A C 1
ATOM 1404 O O . ILE A 1 179 ? 22.75 3.193 -10.531 1 90.75 179 ILE A O 1
ATOM 1408 N N . ALA A 1 180 ? 22.891 0.986 -10.688 1 87.88 180 ALA A N 1
ATOM 1409 C CA . ALA A 1 180 ? 21.438 0.822 -10.664 1 87.88 180 ALA A CA 1
ATOM 1410 C C . ALA A 1 180 ? 20.844 1.337 -9.352 1 87.88 180 ALA A C 1
ATOM 1412 O O . ALA A 1 180 ? 19.875 2.094 -9.359 1 87.88 180 ALA A O 1
ATOM 1413 N N . ILE A 1 181 ? 21.469 0.964 -8.281 1 90.38 181 ILE A N 1
ATOM 1414 C CA . ILE A 1 181 ? 20.953 1.36 -6.973 1 90.38 181 ILE A CA 1
ATOM 1415 C C . ILE A 1 181 ? 21.172 2.857 -6.766 1 90.38 181 ILE A C 1
ATOM 1417 O O . ILE A 1 181 ? 20.297 3.547 -6.227 1 90.38 181 ILE A O 1
ATOM 1421 N N . PHE A 1 182 ? 22.297 3.334 -7.195 1 93.56 182 PHE A N 1
ATOM 1422 C CA . PHE A 1 182 ? 22.594 4.762 -7.105 1 93.56 182 PHE A CA 1
ATOM 1423 C C . PHE A 1 182 ? 21.531 5.574 -7.844 1 93.56 182 PHE A C 1
ATOM 1425 O O . PHE A 1 182 ? 20.984 6.539 -7.297 1 93.56 182 PHE A O 1
ATOM 1432 N N . CYS A 1 183 ? 21.156 5.215 -9.031 1 91.5 183 CYS A N 1
ATOM 1433 C CA . CYS A 1 183 ? 20.172 5.918 -9.836 1 91.5 183 CYS A CA 1
ATOM 1434 C C . CYS A 1 183 ? 18.797 5.879 -9.172 1 91.5 183 CYS A C 1
ATOM 1436 O O . CYS A 1 183 ? 18.078 6.883 -9.148 1 91.5 183 CYS A O 1
ATOM 1438 N N . ALA A 1 184 ? 18.516 4.773 -8.633 1 90.69 184 ALA A N 1
ATOM 1439 C CA . ALA A 1 184 ? 17.234 4.625 -7.953 1 90.69 184 ALA A CA 1
ATOM 1440 C C . ALA A 1 184 ? 17.156 5.547 -6.734 1 90.69 184 ALA A C 1
ATOM 1442 O O . ALA A 1 184 ? 16.141 6.215 -6.52 1 90.69 184 ALA A O 1
ATOM 1443 N N . ILE A 1 185 ? 18.234 5.605 -5.98 1 94.31 185 ILE A N 1
ATOM 1444 C CA . ILE A 1 185 ? 18.266 6.418 -4.77 1 94.31 185 ILE A CA 1
ATOM 1445 C C . ILE A 1 185 ? 18.156 7.895 -5.137 1 94.31 185 ILE A C 1
ATOM 1447 O O . ILE A 1 185 ? 17.312 8.617 -4.594 1 94.31 185 ILE A O 1
ATOM 1451 N N . VAL A 1 186 ? 18.938 8.305 -6.09 1 94 186 VAL A N 1
ATOM 1452 C CA . VAL A 1 186 ? 18.938 9.711 -6.477 1 94 186 VAL A CA 1
ATOM 1453 C C . VAL A 1 186 ? 17.594 10.094 -7.078 1 94 186 VAL A C 1
ATOM 1455 O O . VAL A 1 186 ? 17.156 11.242 -6.965 1 94 186 VAL A O 1
ATOM 1458 N N . GLY A 1 187 ? 16.906 9.18 -7.637 1 92.19 187 GLY A N 1
ATOM 1459 C CA . GLY A 1 187 ? 15.617 9.414 -8.258 1 92.19 187 GLY A CA 1
ATOM 1460 C C . GLY A 1 187 ? 14.523 9.727 -7.254 1 92.19 187 GLY A C 1
ATOM 1461 O O . GLY A 1 187 ? 13.609 10.5 -7.543 1 92.19 187 GLY A O 1
ATOM 1462 N N . HIS A 1 188 ? 14.609 9.172 -6.082 1 94.31 188 HIS A N 1
ATOM 1463 C CA . HIS A 1 188 ? 13.492 9.352 -5.16 1 94.31 188 HIS A CA 1
ATOM 1464 C C . HIS A 1 188 ? 13.93 10.117 -3.912 1 94.31 188 HIS A C 1
ATOM 1466 O O . HIS A 1 188 ? 13.094 10.648 -3.178 1 94.31 188 HIS A O 1
ATOM 1472 N N . LYS A 1 189 ? 15.195 10.305 -3.658 1 95.88 189 LYS A N 1
ATOM 1473 C CA . LYS A 1 189 ? 15.695 10.844 -2.398 1 95.88 189 LYS A CA 1
ATOM 1474 C C . LYS A 1 189 ? 15.32 12.32 -2.252 1 95.88 189 LYS A C 1
ATOM 1476 O O . LYS A 1 189 ? 14.883 12.75 -1.184 1 95.88 189 LYS A O 1
ATOM 1481 N N . PRO A 1 190 ? 15.461 13.141 -3.277 1 95.94 190 PRO A N 1
ATOM 1482 C CA . PRO A 1 190 ? 15.055 14.539 -3.121 1 95.94 190 PRO A CA 1
ATOM 1483 C C . PRO A 1 190 ? 13.562 14.688 -2.818 1 95.94 190 PRO A C 1
ATOM 1485 O O . PRO A 1 190 ? 13.18 15.555 -2.033 1 95.94 190 PRO A O 1
ATOM 1488 N N . VAL A 1 191 ? 12.781 13.906 -3.457 1 94.75 191 VAL A N 1
ATOM 1489 C CA . VAL A 1 191 ? 11.336 13.977 -3.271 1 94.75 191 VAL A CA 1
ATOM 1490 C C . VAL A 1 191 ? 10.977 13.523 -1.856 1 94.75 191 VAL A C 1
ATOM 1492 O O . VAL A 1 191 ? 10.133 14.141 -1.198 1 94.75 191 VAL A O 1
ATOM 1495 N N . GLU A 1 192 ? 11.617 12.508 -1.456 1 94.5 192 GLU A N 1
ATOM 1496 C CA . GLU A 1 192 ? 11.453 12.016 -0.091 1 94.5 192 GLU A CA 1
ATOM 1497 C C . GLU A 1 192 ? 11.836 13.086 0.929 1 94.5 192 GLU A C 1
ATOM 1499 O O . GLU A 1 192 ? 11.109 13.32 1.897 1 94.5 192 GLU A O 1
ATOM 1504 N N . ALA A 1 193 ? 12.953 13.688 0.715 1 96.69 193 ALA A N 1
ATOM 1505 C CA . ALA A 1 193 ? 13.453 14.727 1.615 1 96.69 193 ALA A CA 1
ATOM 1506 C C . ALA A 1 193 ? 12.5 15.914 1.657 1 96.69 193 ALA A C 1
ATOM 1508 O O . ALA A 1 193 ? 12.258 16.484 2.723 1 96.69 193 ALA A O 1
ATOM 1509 N N . PHE A 1 194 ? 11.969 16.25 0.569 1 95.44 194 PHE A N 1
ATOM 1510 C CA . PHE A 1 194 ? 10.992 17.328 0.478 1 95.44 194 PHE A CA 1
ATOM 1511 C C . PHE A 1 194 ? 9.773 17.016 1.331 1 95.44 194 PHE A C 1
ATOM 1513 O O . PHE A 1 194 ? 9.336 17.859 2.125 1 95.44 194 PHE A O 1
ATOM 1520 N N . ALA A 1 195 ? 9.234 15.852 1.143 1 92.75 195 ALA A N 1
ATOM 1521 C CA . ALA A 1 195 ? 8.031 15.453 1.865 1 92.75 195 ALA A CA 1
ATOM 1522 C C . ALA A 1 195 ? 8.273 15.453 3.373 1 92.75 195 ALA A C 1
ATOM 1524 O O . ALA A 1 195 ? 7.43 15.93 4.141 1 92.75 195 ALA A O 1
ATOM 1525 N N . LEU A 1 196 ? 9.375 14.945 3.773 1 94.38 196 LEU A N 1
ATOM 1526 C CA . LEU A 1 196 ? 9.703 14.898 5.195 1 94.38 196 LEU A CA 1
ATOM 1527 C C . LEU A 1 196 ? 9.828 16.297 5.777 1 94.38 196 LEU A C 1
ATOM 1529 O O . LEU A 1 196 ? 9.297 16.578 6.855 1 94.38 196 LEU A O 1
ATOM 1533 N N . SER A 1 197 ? 10.492 17.156 5.086 1 95.38 197 SER A N 1
ATOM 1534 C CA . SER A 1 197 ? 10.672 18.531 5.539 1 95.38 197 SER A CA 1
ATOM 1535 C C . SER A 1 197 ? 9.328 19.234 5.699 1 95.38 197 SER A C 1
ATOM 1537 O O . SER A 1 197 ? 9.125 19.984 6.656 1 95.38 197 SER A O 1
ATOM 1539 N N . LEU A 1 198 ? 8.461 18.984 4.844 1 91.56 198 LEU A N 1
ATOM 1540 C CA . LEU A 1 198 ? 7.141 19.609 4.914 1 91.56 198 LEU A CA 1
ATOM 1541 C C . LEU A 1 198 ? 6.398 19.156 6.168 1 91.56 198 LEU A C 1
ATOM 1543 O O . LEU A 1 198 ? 5.754 19.969 6.84 1 91.56 198 LEU A O 1
ATOM 1547 N N . ILE A 1 199 ? 6.484 17.938 6.426 1 88.5 199 ILE A N 1
ATOM 1548 C CA . ILE A 1 199 ? 5.801 17.391 7.594 1 88.5 199 ILE A CA 1
ATOM 1549 C C . ILE A 1 199 ? 6.375 18 8.867 1 88.5 199 ILE A C 1
ATOM 1551 O O . ILE A 1 199 ? 5.629 18.344 9.789 1 88.5 199 ILE A O 1
ATOM 1555 N N . ILE A 1 200 ? 7.66 18.203 8.906 1 92.44 200 ILE A N 1
ATOM 1556 C CA . ILE A 1 200 ? 8.32 18.812 10.055 1 92.44 200 ILE A CA 1
ATOM 1557 C C . ILE A 1 200 ? 7.918 20.281 10.18 1 92.44 200 ILE A C 1
ATOM 1559 O O . ILE A 1 200 ? 7.602 20.75 11.273 1 92.44 200 ILE A O 1
ATOM 1563 N N . LEU A 1 201 ? 7.824 20.953 9.125 1 91.44 201 LEU A N 1
ATOM 1564 C CA . LEU A 1 201 ? 7.551 22.375 9.109 1 91.44 201 LEU A CA 1
ATOM 1565 C C . LEU A 1 201 ? 6.102 22.656 9.492 1 91.44 201 LEU A C 1
ATOM 1567 O O . LEU A 1 201 ? 5.789 23.734 10 1 91.44 201 LEU A O 1
ATOM 1571 N N . LYS A 1 202 ? 5.254 21.672 9.234 1 85 202 LYS A N 1
ATOM 1572 C CA . LYS A 1 202 ? 3.852 21.844 9.617 1 85 202 LYS A CA 1
ATOM 1573 C C . LYS A 1 202 ? 3.711 22 11.125 1 85 202 LYS A C 1
ATOM 1575 O O . LYS A 1 202 ? 2.756 22.609 11.602 1 85 202 LYS A O 1
ATOM 1580 N N . ASP A 1 203 ? 4.684 21.484 11.867 1 88.5 203 ASP A N 1
ATOM 1581 C CA . ASP A 1 203 ? 4.68 21.609 13.32 1 88.5 203 ASP A CA 1
ATOM 1582 C C . ASP A 1 203 ? 5.332 22.906 13.766 1 88.5 203 ASP A C 1
ATOM 1584 O O . ASP A 1 203 ? 5.438 23.172 14.969 1 88.5 203 ASP A O 1
ATOM 1588 N N . LYS A 1 204 ? 5.801 23.656 12.859 1 89.56 204 LYS A N 1
ATOM 1589 C CA . LYS A 1 204 ? 6.398 24.969 13.102 1 89.56 204 LYS A CA 1
ATOM 1590 C C . LYS A 1 204 ? 7.512 24.891 14.141 1 89.56 204 LYS A C 1
ATOM 1592 O O . LYS A 1 204 ? 7.492 25.609 15.141 1 89.56 204 LYS A O 1
ATOM 1597 N N . PRO A 1 205 ? 8.484 24.078 13.875 1 91.19 205 PRO A N 1
ATOM 1598 C CA . PRO A 1 205 ? 9.633 24 14.789 1 91.19 205 PRO A CA 1
ATOM 1599 C C . PRO A 1 205 ? 10.492 25.266 14.758 1 91.19 205 PRO A C 1
ATOM 1601 O O . PRO A 1 205 ? 10.305 26.125 13.891 1 91.19 205 PRO A O 1
ATOM 1604 N N . ASN A 1 206 ? 11.242 25.406 15.797 1 91.38 206 ASN A N 1
ATOM 1605 C CA . ASN A 1 206 ? 12.219 26.484 15.703 1 91.38 206 ASN A CA 1
ATOM 1606 C C . ASN A 1 206 ? 13.258 26.203 14.617 1 91.38 206 ASN A C 1
ATOM 1608 O O . ASN A 1 206 ? 13.477 25.047 14.25 1 91.38 206 ASN A O 1
ATOM 1612 N N . LYS A 1 207 ? 13.945 27.219 14.156 1 91.94 207 LYS A N 1
ATOM 1613 C CA . LYS A 1 207 ? 14.859 27.141 13.023 1 91.94 207 LYS A CA 1
ATOM 1614 C C . LYS A 1 207 ? 16.031 26.203 13.32 1 91.94 207 LYS A C 1
ATOM 1616 O O . LYS A 1 207 ? 16.438 25.422 12.469 1 91.94 207 LYS A O 1
ATOM 1621 N N . ILE A 1 208 ? 16.578 26.266 14.445 1 93.19 208 ILE A N 1
ATOM 1622 C CA . ILE A 1 208 ? 17.734 25.453 14.828 1 93.19 208 ILE A CA 1
ATOM 1623 C C . ILE A 1 208 ? 17.359 23.969 14.828 1 93.19 208 ILE A C 1
ATOM 1625 O O . ILE A 1 208 ? 18.078 23.141 14.266 1 93.19 208 ILE A O 1
ATOM 1629 N N . LEU A 1 209 ? 16.203 23.688 15.398 1 93.5 209 LEU A N 1
ATOM 1630 C CA . LEU A 1 209 ? 15.742 22.297 15.445 1 93.5 209 LEU A CA 1
ATOM 1631 C C . LEU A 1 209 ? 15.531 21.75 14.047 1 93.5 209 LEU A C 1
ATOM 1633 O O . LEU A 1 209 ? 15.938 20.625 13.75 1 93.5 209 LEU A O 1
ATOM 1637 N N . PHE A 1 210 ? 14.945 22.516 13.219 1 95 210 PHE A N 1
ATOM 1638 C CA . PHE A 1 210 ? 14.688 22.109 11.844 1 95 210 PHE A CA 1
ATOM 1639 C C . PHE A 1 210 ? 15.984 21.734 11.141 1 95 210 PHE A C 1
ATOM 1641 O O . PHE A 1 210 ? 16.109 20.656 10.57 1 95 210 PHE A O 1
ATOM 1648 N N . TRP A 1 211 ? 17 22.609 11.281 1 95.25 211 TRP A N 1
ATOM 1649 C CA . TRP A 1 211 ? 18.25 22.391 10.539 1 95.25 211 TRP A CA 1
ATOM 1650 C C . TRP A 1 211 ? 19.047 21.25 11.148 1 95.25 211 TRP A C 1
ATOM 1652 O O . TRP A 1 211 ? 19.734 20.516 10.438 1 95.25 211 TRP A O 1
ATOM 1662 N N . VAL A 1 212 ? 19 21.062 12.414 1 95.81 212 VAL A N 1
ATOM 1663 C CA . VAL A 1 212 ? 19.672 19.922 13.039 1 95.81 212 VAL A CA 1
ATOM 1664 C C . VAL A 1 212 ? 19.047 18.625 12.531 1 95.81 212 VAL A C 1
ATOM 1666 O O . VAL A 1 212 ? 19.766 17.688 12.18 1 95.81 212 VAL A O 1
ATOM 1669 N N . MET A 1 213 ? 17.734 18.594 12.469 1 96.06 213 MET A N 1
ATOM 1670 C CA . MET A 1 213 ? 17.031 17.391 12 1 96.06 213 MET A CA 1
ATOM 1671 C C . MET A 1 213 ? 17.359 17.109 10.531 1 96.06 213 MET A C 1
ATOM 1673 O O . MET A 1 213 ? 17.578 15.961 10.156 1 96.06 213 MET A O 1
ATOM 1677 N N . VAL A 1 214 ? 17.453 18.141 9.797 1 96.94 214 VAL A N 1
ATOM 1678 C CA . VAL A 1 214 ? 17.734 18 8.367 1 96.94 214 VAL A CA 1
ATOM 1679 C C . VAL A 1 214 ? 19.172 17.484 8.18 1 96.94 214 VAL A C 1
ATOM 1681 O O . VAL A 1 214 ? 19.391 16.547 7.402 1 96.94 214 VAL A O 1
ATOM 1684 N N . ILE A 1 215 ? 20.078 18.047 8.898 1 97.19 215 ILE A N 1
ATOM 1685 C CA . ILE A 1 215 ? 21.469 17.656 8.758 1 97.19 215 ILE A CA 1
ATOM 1686 C C . ILE A 1 215 ? 21.656 16.219 9.195 1 97.19 215 ILE A C 1
ATOM 1688 O O . ILE A 1 215 ? 22.312 15.43 8.508 1 97.19 215 ILE A O 1
ATOM 1692 N N . VAL A 1 216 ? 21.078 15.828 10.266 1 97.31 216 VAL A N 1
ATOM 1693 C CA . VAL A 1 216 ? 21.156 14.453 10.734 1 97.31 216 VAL A CA 1
ATOM 1694 C C . VAL A 1 216 ? 20.562 13.516 9.688 1 97.31 216 VAL A C 1
ATOM 1696 O O . VAL A 1 216 ? 21.188 12.516 9.312 1 97.31 216 VAL A O 1
ATOM 1699 N N . TYR A 1 217 ? 19.375 13.836 9.211 1 97.5 217 TYR A N 1
ATOM 1700 C CA . TYR A 1 217 ? 18.672 13.031 8.211 1 97.5 217 TYR A CA 1
ATOM 1701 C C . TYR A 1 217 ? 19.531 12.867 6.957 1 97.5 217 TYR A C 1
ATOM 1703 O O . TYR A 1 217 ? 19.625 11.758 6.414 1 97.5 217 TYR A O 1
ATOM 1711 N N . THR A 1 218 ? 20.188 13.961 6.438 1 97.38 218 THR A N 1
ATOM 1712 C CA . THR A 1 218 ? 20.906 13.93 5.172 1 97.38 218 THR A CA 1
ATOM 1713 C C . THR A 1 218 ? 22.219 13.148 5.312 1 97.38 218 THR A C 1
ATOM 1715 O O . THR A 1 218 ? 22.75 12.648 4.324 1 97.38 218 THR A O 1
ATOM 1718 N N . LEU A 1 219 ? 22.688 12.969 6.5 1 97.62 219 LEU A N 1
ATOM 1719 C CA . LEU A 1 219 ? 23.938 12.258 6.727 1 97.62 219 LEU A CA 1
ATOM 1720 C C . LEU A 1 219 ? 23.703 10.766 6.918 1 97.62 219 LEU A C 1
ATOM 1722 O O . LEU A 1 219 ? 24.641 9.969 6.867 1 97.62 219 LEU A O 1
ATOM 1726 N N . MET A 1 220 ? 22.5 10.383 7.07 1 97.12 220 MET A N 1
ATOM 1727 C CA . MET A 1 220 ? 22.188 8.984 7.371 1 97.12 220 MET A CA 1
ATOM 1728 C C . MET A 1 220 ? 22.547 8.086 6.199 1 97.12 220 MET A C 1
ATOM 1730 O O . MET A 1 220 ? 23.125 7.008 6.395 1 97.12 220 MET A O 1
ATOM 1734 N N . SER A 1 221 ? 22.25 8.523 4.965 1 97.12 221 SER A N 1
ATOM 1735 C CA . SER A 1 221 ? 22.578 7.707 3.801 1 97.12 221 SER A CA 1
ATOM 1736 C C . SER A 1 221 ? 24.078 7.555 3.631 1 97.12 221 SER A C 1
ATOM 1738 O O . SER A 1 221 ? 24.578 6.441 3.457 1 97.12 221 SER A O 1
ATOM 1740 N N . PRO A 1 222 ? 24.859 8.656 3.721 1 97.06 222 PRO A N 1
ATOM 1741 C CA . PRO A 1 222 ? 26.328 8.523 3.654 1 97.06 222 PRO A CA 1
ATOM 1742 C C . PRO A 1 222 ? 26.891 7.637 4.766 1 97.06 222 PRO A C 1
ATOM 1744 O O . PRO A 1 222 ? 27.781 6.828 4.52 1 97.06 222 PRO A O 1
ATOM 1747 N N . ILE A 1 223 ? 26.375 7.777 5.941 1 97.5 223 ILE A N 1
ATOM 1748 C CA . ILE A 1 223 ? 26.828 6.949 7.059 1 97.5 223 ILE A CA 1
ATOM 1749 C C . ILE A 1 223 ? 26.516 5.484 6.773 1 97.5 223 ILE A C 1
ATOM 1751 O O . ILE A 1 223 ? 27.359 4.613 6.957 1 97.5 223 ILE A O 1
ATOM 1755 N N . GLY A 1 224 ? 25.312 5.227 6.336 1 97.12 224 GLY A N 1
ATOM 1756 C CA . GLY A 1 224 ? 24.953 3.869 5.961 1 97.12 224 GLY A CA 1
ATOM 1757 C C . GLY A 1 224 ? 25.844 3.297 4.871 1 97.12 224 GLY A C 1
ATOM 1758 O O . GLY A 1 224 ? 26.234 2.127 4.93 1 97.12 224 GLY A O 1
ATOM 1759 N N . LEU A 1 225 ? 26.125 4.141 3.91 1 97.38 225 LEU A N 1
ATOM 1760 C CA . LEU A 1 225 ? 26.969 3.725 2.801 1 97.38 225 LEU A CA 1
ATOM 1761 C C . LEU A 1 225 ? 28.359 3.33 3.301 1 97.38 225 LEU A C 1
ATOM 1763 O O . LEU A 1 225 ? 28.906 2.301 2.893 1 97.38 225 LEU A O 1
ATOM 1767 N N . ILE A 1 226 ? 28.922 4.086 4.191 1 95.94 226 ILE A N 1
ATOM 1768 C CA . ILE A 1 226 ? 30.234 3.82 4.758 1 95.94 226 ILE A CA 1
ATOM 1769 C C . ILE A 1 226 ? 30.219 2.508 5.539 1 95.94 226 ILE A C 1
ATOM 1771 O O . ILE A 1 226 ? 31.094 1.662 5.375 1 95.94 226 ILE A O 1
ATOM 1775 N N . VAL A 1 227 ? 29.188 2.299 6.328 1 95.81 227 VAL A N 1
ATOM 1776 C CA . VAL A 1 227 ? 29.047 1.051 7.066 1 95.81 227 VAL A CA 1
ATOM 1777 C C . VAL A 1 227 ? 28.922 -0.118 6.094 1 95.81 227 VAL A C 1
ATOM 1779 O O . VAL A 1 227 ? 29.516 -1.179 6.305 1 95.81 227 VAL A O 1
ATOM 1782 N N . GLY A 1 228 ? 28.156 0.112 5.023 1 94.81 228 GLY A N 1
ATOM 1783 C CA . GLY A 1 228 ? 27.969 -0.915 4.008 1 94.81 228 GLY A CA 1
ATOM 1784 C C . GLY A 1 228 ? 29.281 -1.339 3.355 1 94.81 228 GLY A C 1
ATOM 1785 O O . GLY A 1 228 ? 29.484 -2.527 3.107 1 94.81 228 GLY A O 1
ATOM 1786 N N . ILE A 1 229 ? 30.203 -0.391 3.105 1 93.31 229 ILE A N 1
ATOM 1787 C CA . ILE A 1 229 ? 31.5 -0.673 2.496 1 93.31 229 ILE A CA 1
ATOM 1788 C C . ILE A 1 229 ? 32.312 -1.565 3.422 1 93.31 229 ILE A C 1
ATOM 1790 O O . ILE A 1 229 ? 32.969 -2.498 2.965 1 93.31 229 ILE A O 1
ATOM 1794 N N . PHE A 1 230 ? 32.125 -1.377 4.695 1 92.75 230 PHE A N 1
ATOM 1795 C CA . PHE A 1 230 ? 32.938 -2.104 5.668 1 92.75 230 PHE A CA 1
ATOM 1796 C C . PHE A 1 230 ? 32.375 -3.516 5.871 1 92.75 230 PHE A C 1
ATOM 1798 O O . PHE A 1 230 ? 33.125 -4.426 6.234 1 92.75 230 PHE A O 1
ATOM 1805 N N . ILE A 1 231 ? 31.156 -3.723 5.578 1 91.5 231 ILE A N 1
ATOM 1806 C CA . ILE A 1 231 ? 30.594 -5.047 5.816 1 91.5 231 ILE A CA 1
ATOM 1807 C C . ILE A 1 231 ? 30.234 -5.703 4.484 1 91.5 231 ILE A C 1
ATOM 1809 O O . ILE A 1 231 ? 29.391 -6.59 4.43 1 91.5 231 ILE A O 1
ATOM 1813 N N . ALA A 1 232 ? 30.797 -5.332 3.449 1 87.94 232 ALA A N 1
ATOM 1814 C CA . ALA A 1 232 ? 30.5 -5.801 2.098 1 87.94 232 ALA A CA 1
ATOM 1815 C C . ALA A 1 232 ? 30.719 -7.305 1.975 1 87.94 232 ALA A C 1
ATOM 1817 O O . ALA A 1 232 ? 30.109 -7.961 1.132 1 87.94 232 ALA A O 1
ATOM 1818 N N . ASN A 1 233 ? 31.531 -7.828 2.754 1 86.25 233 ASN A N 1
ATOM 1819 C CA . ASN A 1 233 ? 31.812 -9.258 2.736 1 86.25 233 ASN A CA 1
ATOM 1820 C C . ASN A 1 233 ? 30.609 -10.07 3.217 1 86.25 233 ASN A C 1
ATOM 1822 O O . ASN A 1 233 ? 30.531 -11.273 2.973 1 86.25 233 ASN A O 1
ATOM 1826 N N . MET A 1 234 ? 29.672 -9.375 3.826 1 82 234 MET A N 1
ATOM 1827 C CA . MET A 1 234 ? 28.484 -10.039 4.34 1 82 234 MET A CA 1
ATOM 1828 C C . MET A 1 234 ? 27.375 -10.047 3.293 1 82 234 MET A C 1
ATOM 1830 O O . MET A 1 234 ? 26.266 -10.531 3.557 1 82 234 MET A O 1
ATOM 1834 N N . LYS A 1 235 ? 27.719 -9.609 2.16 1 83.19 235 LYS A N 1
ATOM 1835 C CA . LYS A 1 235 ? 26.688 -9.578 1.121 1 83.19 235 LYS A CA 1
ATOM 1836 C C . LYS A 1 235 ? 26.234 -10.992 0.77 1 83.19 235 LYS A C 1
ATOM 1838 O O . LYS A 1 235 ? 27.047 -11.875 0.498 1 83.19 235 LYS A O 1
ATOM 1843 N N . SER A 1 236 ? 25.031 -11.219 0.972 1 85 236 SER A N 1
ATOM 1844 C CA . SER A 1 236 ? 24.344 -12.438 0.542 1 85 236 SER A CA 1
ATOM 1845 C C . SER A 1 236 ? 22.938 -12.133 0.047 1 85 236 SER A C 1
ATOM 1847 O O . SER A 1 236 ? 22.406 -11.047 0.287 1 85 236 SER A O 1
ATOM 1849 N N . GLY A 1 237 ? 22.469 -13.008 -0.719 1 86 237 GLY A N 1
ATOM 1850 C CA . GLY A 1 237 ? 21.078 -12.859 -1.148 1 86 237 GLY A CA 1
ATOM 1851 C C . GLY A 1 237 ? 20.125 -12.648 0.005 1 86 237 GLY A C 1
ATOM 1852 O O . GLY A 1 237 ? 19.156 -11.883 -0.115 1 86 237 GLY A O 1
ATOM 1853 N N . LEU A 1 238 ? 20.469 -13.242 1.104 1 88.5 238 LEU A N 1
ATOM 1854 C CA . LEU A 1 238 ? 19.609 -13.141 2.279 1 88.5 238 LEU A CA 1
ATOM 1855 C C . LEU A 1 238 ? 19.672 -11.742 2.877 1 88.5 238 LEU A C 1
ATOM 1857 O O . LEU A 1 238 ? 18.625 -11.117 3.117 1 88.5 238 LEU A O 1
ATOM 1861 N N . THR A 1 239 ? 20.859 -11.234 3.076 1 89.12 239 THR A N 1
ATOM 1862 C CA . THR A 1 239 ? 21.016 -9.93 3.709 1 89.12 239 THR A CA 1
ATOM 1863 C C . THR A 1 239 ? 20.469 -8.828 2.818 1 89.12 239 THR A C 1
ATOM 1865 O O . THR A 1 239 ? 19.688 -7.98 3.279 1 89.12 239 THR A O 1
ATOM 1868 N N . THR A 1 240 ? 20.75 -8.898 1.542 1 90.31 240 THR A N 1
ATOM 1869 C CA . THR A 1 240 ? 20.297 -7.863 0.617 1 90.31 240 THR A CA 1
ATOM 1870 C C . THR A 1 240 ? 18.781 -7.941 0.418 1 90.31 240 THR A C 1
ATOM 1872 O O . THR A 1 240 ? 18.125 -6.914 0.286 1 90.31 240 THR A O 1
ATOM 1875 N N . GLY A 1 241 ? 18.281 -9.164 0.405 1 93 241 GLY A N 1
ATOM 1876 C CA . GLY A 1 241 ? 16.844 -9.344 0.293 1 93 241 GLY A CA 1
ATOM 1877 C C . GLY A 1 241 ? 16.078 -8.781 1.478 1 93 241 GLY A C 1
ATOM 1878 O O . GLY A 1 241 ? 15.062 -8.117 1.304 1 93 241 GLY A O 1
ATOM 1879 N N . ILE A 1 242 ? 16.609 -8.961 2.637 1 93.62 242 ILE A N 1
ATOM 1880 C CA . ILE A 1 242 ? 15.977 -8.484 3.861 1 93.62 242 ILE A CA 1
ATOM 1881 C C . ILE A 1 242 ? 16 -6.957 3.891 1 93.62 242 ILE A C 1
ATOM 1883 O O . ILE A 1 242 ? 14.992 -6.32 4.203 1 93.62 242 ILE A O 1
ATOM 1887 N N . ILE A 1 243 ? 17.141 -6.426 3.535 1 92.81 243 ILE A N 1
ATOM 1888 C CA . ILE A 1 243 ? 17.297 -4.973 3.539 1 92.81 243 ILE A CA 1
ATOM 1889 C C . ILE A 1 243 ? 16.328 -4.344 2.541 1 92.81 243 ILE A C 1
ATOM 1891 O O . ILE A 1 243 ? 15.656 -3.367 2.859 1 92.81 243 ILE A O 1
ATOM 1895 N N . ALA A 1 244 ? 16.219 -4.938 1.411 1 93.56 244 ALA A N 1
ATOM 1896 C CA . ALA A 1 244 ? 15.344 -4.422 0.37 1 93.56 244 ALA A CA 1
ATOM 1897 C C . ALA A 1 244 ? 13.875 -4.547 0.785 1 93.56 244 ALA A C 1
ATOM 1899 O O . ALA A 1 244 ? 13.086 -3.627 0.567 1 93.56 244 ALA A O 1
ATOM 1900 N N . ALA A 1 245 ? 13.539 -5.637 1.392 1 96.38 245 ALA A N 1
ATOM 1901 C CA . ALA A 1 245 ? 12.164 -5.855 1.834 1 96.38 245 ALA A CA 1
ATOM 1902 C C . ALA A 1 245 ? 11.789 -4.887 2.951 1 96.38 245 ALA A C 1
ATOM 1904 O O . ALA A 1 245 ? 10.68 -4.348 2.967 1 96.38 245 ALA A O 1
ATOM 1905 N N . PHE A 1 246 ? 12.711 -4.699 3.834 1 95 246 PHE A N 1
ATOM 1906 C CA . PHE A 1 246 ? 12.492 -3.746 4.914 1 95 246 PHE A CA 1
ATOM 1907 C C . PHE A 1 246 ? 12.281 -2.34 4.363 1 95 246 PHE A C 1
ATOM 1909 O O . PHE A 1 246 ? 11.367 -1.631 4.789 1 95 246 PHE A O 1
ATOM 1916 N N . SER A 1 247 ? 13.094 -1.971 3.451 1 93.44 247 SER A N 1
ATOM 1917 C CA . SER A 1 247 ? 12.984 -0.664 2.812 1 93.44 247 SER A CA 1
ATOM 1918 C C . SER A 1 247 ? 11.664 -0.526 2.062 1 93.44 247 SER A C 1
ATOM 1920 O O . SER A 1 247 ? 11.023 0.527 2.109 1 93.44 247 SER A O 1
ATOM 1922 N N . ALA A 1 248 ? 11.266 -1.595 1.409 1 95.94 248 ALA A N 1
ATOM 1923 C CA . ALA A 1 248 ? 9.992 -1.583 0.69 1 95.94 248 ALA A CA 1
ATOM 1924 C C . ALA A 1 248 ? 8.828 -1.33 1.641 1 95.94 248 ALA A C 1
ATOM 1926 O O . ALA A 1 248 ? 7.938 -0.533 1.34 1 95.94 248 ALA A O 1
ATOM 1927 N N . GLY A 1 249 ? 8.836 -1.956 2.787 1 96.25 249 GLY A N 1
ATOM 1928 C CA . GLY A 1 249 ? 7.793 -1.754 3.781 1 96.25 249 GLY A CA 1
ATOM 1929 C C . GLY A 1 249 ? 7.727 -0.329 4.297 1 96.25 249 GLY A C 1
ATOM 1930 O O . GLY A 1 249 ? 6.637 0.216 4.492 1 96.25 249 GLY A O 1
ATOM 1931 N N . THR A 1 250 ? 8.844 0.267 4.5 1 93.62 250 THR A N 1
ATOM 1932 C CA . THR A 1 250 ? 8.906 1.658 4.93 1 93.62 250 THR A CA 1
ATOM 1933 C C . THR A 1 250 ? 8.32 2.582 3.867 1 93.62 250 THR A C 1
ATOM 1935 O O . THR A 1 250 ? 7.5 3.449 4.176 1 93.62 250 THR A O 1
ATOM 1938 N N . PHE A 1 251 ? 8.742 2.346 2.664 1 94.44 251 PHE A N 1
ATOM 1939 C CA . PHE A 1 251 ? 8.273 3.174 1.559 1 94.44 251 PHE A CA 1
ATOM 1940 C C . PHE A 1 251 ? 6.77 3.023 1.363 1 94.44 251 PHE A C 1
ATOM 1942 O O . PHE A 1 251 ? 6.07 4.004 1.1 1 94.44 251 PHE A O 1
ATOM 1949 N N . LEU A 1 252 ? 6.309 1.808 1.52 1 96.38 252 LEU A N 1
ATOM 1950 C CA . LEU A 1 252 ? 4.875 1.589 1.369 1 96.38 252 LEU A CA 1
ATOM 1951 C C . LEU A 1 252 ? 4.098 2.285 2.482 1 96.38 252 LEU A C 1
ATOM 1953 O O . LEU A 1 252 ? 3.031 2.852 2.24 1 96.38 252 LEU A O 1
ATOM 1957 N N . PHE A 1 253 ? 4.625 2.238 3.66 1 95.25 253 PHE A N 1
ATOM 1958 C CA . PHE A 1 253 ? 3.963 2.898 4.781 1 95.25 253 PHE A CA 1
ATOM 1959 C C . PHE A 1 253 ? 3.875 4.402 4.547 1 95.25 253 PHE A C 1
ATOM 1961 O O . PHE A 1 253 ? 2.795 4.988 4.645 1 95.25 253 PHE A O 1
ATOM 1968 N N . VAL A 1 254 ? 4.98 5 4.227 1 92.75 254 VAL A N 1
ATOM 1969 C CA . VAL A 1 254 ? 5.016 6.445 4.012 1 92.75 254 VAL A CA 1
ATOM 1970 C C . VAL A 1 254 ? 4.195 6.805 2.775 1 92.75 254 VAL A C 1
ATOM 1972 O O . VAL A 1 254 ? 3.494 7.816 2.762 1 92.75 254 VAL A O 1
ATOM 1975 N N . GLY A 1 255 ? 4.348 6 1.734 1 94.62 255 GLY A N 1
ATOM 1976 C CA . GLY A 1 255 ? 3.572 6.219 0.524 1 94.62 255 GLY A CA 1
ATOM 1977 C C . GLY A 1 255 ? 2.074 6.188 0.76 1 94.62 255 GLY A C 1
ATOM 1978 O O . GLY A 1 255 ? 1.339 7.02 0.224 1 94.62 255 GLY A O 1
ATOM 1979 N N . CYS A 1 256 ? 1.647 5.234 1.552 1 94 256 CYS A N 1
ATOM 1980 C CA . CYS A 1 256 ? 0.231 5.145 1.888 1 94 256 CYS A CA 1
ATOM 1981 C C . CYS A 1 256 ? -0.223 6.375 2.67 1 94 256 CYS A C 1
ATOM 1983 O O . CYS A 1 256 ? -1.343 6.855 2.482 1 94 256 CYS A O 1
ATOM 1985 N N . HIS A 1 257 ? 0.613 6.793 3.514 1 90.62 257 HIS A N 1
ATOM 1986 C CA . HIS A 1 257 ? 0.305 7.996 4.285 1 90.62 257 HIS A CA 1
ATOM 1987 C C . HIS A 1 257 ? 0.109 9.203 3.371 1 90.62 257 HIS A C 1
ATOM 1989 O O . HIS A 1 257 ? -0.867 9.938 3.514 1 90.62 257 HIS A O 1
ATOM 1995 N N . GLU A 1 258 ? 1.015 9.398 2.465 1 91.06 258 GLU A N 1
ATOM 1996 C CA . GLU A 1 258 ? 0.914 10.516 1.531 1 91.06 258 GLU A CA 1
ATOM 1997 C C . GLU A 1 258 ? -0.289 10.352 0.606 1 91.06 258 GLU A C 1
ATOM 1999 O O . GLU A 1 258 ? -0.964 11.336 0.282 1 91.06 258 GLU A O 1
ATOM 2004 N N . TRP A 1 259 ? -0.502 9.133 0.187 1 93.31 259 TRP A N 1
ATOM 2005 C CA . TRP A 1 259 ? -1.651 8.828 -0.657 1 93.31 259 TRP A CA 1
ATOM 2006 C C . TRP A 1 259 ? -2.957 9.133 0.069 1 93.31 259 TRP A C 1
ATOM 2008 O O . TRP A 1 259 ? -3.859 9.758 -0.496 1 93.31 259 TRP A O 1
ATOM 2018 N N . ALA A 1 260 ? -3.076 8.812 1.319 1 89.81 260 ALA A N 1
ATOM 2019 C CA . ALA A 1 260 ? -4.277 9.031 2.119 1 89.81 260 ALA A CA 1
ATOM 2020 C C . ALA A 1 260 ? -4.527 10.523 2.332 1 89.81 260 ALA A C 1
ATOM 2022 O O . ALA A 1 260 ? -5.68 10.961 2.393 1 89.81 260 ALA A O 1
ATOM 2023 N N . GLU A 1 261 ? -3.494 11.258 2.482 1 86.31 261 GLU A N 1
ATOM 2024 C CA . GLU A 1 261 ? -3.609 12.703 2.682 1 86.31 261 GLU A CA 1
ATOM 2025 C C . GLU A 1 261 ? -4.277 13.367 1.485 1 86.31 261 GLU A C 1
ATOM 2027 O O . GLU A 1 261 ? -4.996 14.359 1.644 1 86.31 261 GLU A O 1
ATOM 2032 N N . MET A 1 262 ? -4.055 12.844 0.338 1 83.88 262 MET A N 1
ATOM 2033 C CA . MET A 1 262 ? -4.672 13.367 -0.875 1 83.88 262 MET A CA 1
ATOM 2034 C C . MET A 1 262 ? -6.191 13.273 -0.797 1 83.88 262 MET A C 1
ATOM 2036 O O . MET A 1 262 ? -6.898 14.18 -1.248 1 83.88 262 MET A O 1
ATOM 2040 N N . PHE A 1 263 ? -6.715 12.297 -0.11 1 78.44 263 PHE A N 1
ATOM 2041 C CA . PHE A 1 263 ? -8.156 12.086 -0.051 1 78.44 263 PHE A CA 1
ATOM 2042 C C . PHE A 1 263 ? -8.766 12.875 1.103 1 78.44 263 PHE A C 1
ATOM 2044 O O . PHE A 1 263 ? -9.969 13.164 1.096 1 78.44 263 PHE A O 1
ATOM 2051 N N . GLU A 1 264 ? -7.992 13.141 2.064 1 74.19 264 GLU A N 1
ATOM 2052 C CA . GLU A 1 264 ? -8.516 13.914 3.191 1 74.19 264 GLU A CA 1
ATOM 2053 C C . GLU A 1 264 ? -8.922 15.32 2.76 1 74.19 264 GLU A C 1
ATOM 2055 O O . GLU A 1 264 ? -9.891 15.875 3.279 1 74.19 264 GLU A O 1
ATOM 2060 N N . HIS A 1 265 ? -8.281 15.836 1.821 1 69.19 265 HIS A N 1
ATOM 2061 C CA . HIS A 1 265 ? -8.516 17.219 1.436 1 69.19 265 HIS A CA 1
ATOM 2062 C C . HIS A 1 265 ? -9.336 17.297 0.15 1 69.19 265 HIS A C 1
ATOM 2064 O O . HIS A 1 265 ? -9.656 18.391 -0.317 1 69.19 265 HIS A O 1
ATOM 2070 N N . LYS A 1 266 ? -9.805 16.203 -0.356 1 68.12 266 LYS A N 1
ATOM 2071 C CA . LYS A 1 266 ? -10.453 16.125 -1.662 1 68.12 266 LYS A CA 1
ATOM 2072 C C . LYS A 1 266 ? -11.781 16.875 -1.667 1 68.12 266 LYS A C 1
ATOM 2074 O O . LYS A 1 266 ? -12.172 17.453 -2.684 1 68.12 266 LYS A O 1
ATOM 2079 N N . ALA A 1 267 ? -12.352 16.828 -0.547 1 65.19 267 ALA A N 1
ATOM 2080 C CA . ALA A 1 267 ? -13.672 17.438 -0.474 1 65.19 267 ALA A CA 1
ATOM 2081 C C . ALA A 1 267 ? -13.578 18.953 -0.658 1 65.19 267 ALA A C 1
ATOM 2083 O O . ALA A 1 267 ? -14.539 19.594 -1.089 1 65.19 267 ALA A O 1
ATOM 2084 N N . THR A 1 268 ? -12.438 19.516 -0.473 1 68.88 268 THR A N 1
ATOM 2085 C CA . THR A 1 268 ? -12.281 20.953 -0.504 1 68.88 268 THR A CA 1
ATOM 2086 C C . THR A 1 268 ? -11.711 21.406 -1.843 1 68.88 268 THR A C 1
ATOM 2088 O O . THR A 1 268 ? -11.664 22.609 -2.131 1 68.88 268 THR A O 1
ATOM 2091 N N . TRP A 1 269 ? -11.438 20.422 -2.693 1 74.12 269 TRP A N 1
ATOM 2092 C CA . TRP A 1 269 ? -10.727 20.766 -3.918 1 74.12 269 TRP A CA 1
ATOM 2093 C C . TRP A 1 269 ? -11.695 20.875 -5.094 1 74.12 269 TRP A C 1
ATOM 2095 O O . TRP A 1 269 ? -12.641 20.109 -5.199 1 74.12 269 TRP A O 1
ATOM 2105 N N . ALA A 1 270 ? -11.414 21.969 -5.824 1 78.88 270 ALA A N 1
ATOM 2106 C CA . ALA A 1 270 ? -12.062 22.047 -7.129 1 78.88 270 ALA A CA 1
ATOM 2107 C C . ALA A 1 270 ? -11.562 20.938 -8.055 1 78.88 270 ALA A C 1
ATOM 2109 O O . ALA A 1 270 ? -10.562 20.281 -7.758 1 78.88 270 ALA A O 1
ATOM 2110 N N . CYS A 1 271 ? -12.266 20.672 -9.078 1 81.31 271 CYS A N 1
ATOM 2111 C CA . CYS A 1 271 ? -11.953 19.609 -10.031 1 81.31 271 CYS A CA 1
ATOM 2112 C C . CYS A 1 271 ? -10.547 19.766 -10.594 1 81.31 271 CYS A C 1
ATOM 2114 O O . CYS A 1 271 ? -9.828 18.781 -10.773 1 81.31 271 CYS A O 1
ATOM 2116 N N . GLY A 1 272 ? -10.164 21 -10.812 1 83.56 272 GLY A N 1
ATOM 2117 C CA . GLY A 1 272 ? -8.836 21.266 -11.344 1 83.56 272 GLY A CA 1
ATOM 2118 C C . GLY A 1 272 ? -7.723 20.844 -10.406 1 83.56 272 GLY A C 1
ATOM 2119 O O . GLY A 1 272 ? -6.73 20.25 -10.844 1 83.56 272 GLY A O 1
ATOM 2120 N N . GLU A 1 273 ? -7.953 21.141 -9.133 1 86.81 273 GLU A N 1
ATOM 2121 C CA . GLU A 1 273 ? -6.938 20.781 -8.148 1 86.81 273 GLU A CA 1
ATOM 2122 C C . GLU A 1 273 ? -6.863 19.281 -7.957 1 86.81 273 GLU A C 1
ATOM 2124 O O . GLU A 1 273 ? -5.785 18.719 -7.73 1 86.81 273 GLU A O 1
ATOM 2129 N N . LYS A 1 274 ? -8 18.656 -8.109 1 87.56 274 LYS A N 1
ATOM 2130 C CA . LYS A 1 274 ? -8.016 17.203 -8.055 1 87.56 274 LYS A CA 1
ATOM 2131 C C . LYS A 1 274 ? -7.18 16.609 -9.188 1 87.56 274 LYS A C 1
ATOM 2133 O O . LYS A 1 274 ? -6.414 15.656 -8.977 1 87.56 274 LYS A O 1
ATOM 2138 N N . PHE A 1 275 ? -7.34 17.25 -10.32 1 90.5 275 PHE A N 1
ATOM 2139 C CA . PHE A 1 275 ? -6.602 16.797 -11.492 1 90.5 275 PHE A CA 1
ATOM 2140 C C . PHE A 1 275 ? -5.102 16.953 -11.281 1 90.5 275 PHE A C 1
ATOM 2142 O O . PHE A 1 275 ? -4.332 16.016 -11.562 1 90.5 275 PHE A O 1
ATOM 2149 N N . TRP A 1 276 ? -4.699 18.031 -10.766 1 91.19 276 TRP A N 1
ATOM 2150 C CA . TRP A 1 276 ? -3.273 18.281 -10.578 1 91.19 276 TRP A CA 1
ATOM 2151 C C . TRP A 1 276 ? -2.68 17.344 -9.539 1 91.19 276 TRP A C 1
ATOM 2153 O O . TRP A 1 276 ? -1.571 16.828 -9.719 1 91.19 276 TRP A O 1
ATOM 2163 N N . HIS A 1 277 ? -3.402 17.109 -8.484 1 92.31 277 HIS A N 1
ATOM 2164 C CA . HIS A 1 277 ? -2.922 16.172 -7.48 1 92.31 277 HIS A CA 1
ATOM 2165 C C . HIS A 1 277 ? -2.781 14.766 -8.055 1 92.31 277 HIS A C 1
ATOM 2167 O O . HIS A 1 277 ? -1.768 14.094 -7.836 1 92.31 277 HIS A O 1
ATOM 2173 N N . PHE A 1 278 ? -3.754 14.383 -8.852 1 93.25 278 PHE A N 1
ATOM 2174 C CA . PHE A 1 278 ? -3.689 13.062 -9.469 1 93.25 278 PHE A CA 1
ATOM 2175 C C . PHE A 1 278 ? -2.521 12.977 -10.445 1 93.25 278 PHE A C 1
ATOM 2177 O O . PHE A 1 278 ? -1.785 11.984 -10.453 1 93.25 278 PHE A O 1
ATOM 2184 N N . MET A 1 279 ? -2.377 13.977 -11.234 1 95.25 279 MET A N 1
ATOM 2185 C CA . MET A 1 279 ? -1.319 13.969 -12.242 1 95.25 279 MET A CA 1
ATOM 2186 C C . MET A 1 279 ? 0.055 13.898 -11.586 1 95.25 279 MET A C 1
ATOM 2188 O O . MET A 1 279 ? 0.938 13.18 -12.055 1 95.25 279 MET A O 1
ATOM 2192 N N . MET A 1 280 ? 0.242 14.641 -10.539 1 95.69 280 MET A N 1
ATOM 2193 C CA . MET A 1 280 ? 1.515 14.602 -9.828 1 95.69 280 MET A CA 1
ATOM 2194 C C . MET A 1 280 ? 1.765 13.227 -9.219 1 95.69 280 MET A C 1
ATOM 2196 O O . MET A 1 280 ? 2.873 12.695 -9.312 1 95.69 280 MET A O 1
ATOM 2200 N N . PHE A 1 281 ? 0.71 12.695 -8.672 1 96.12 281 PHE A N 1
ATOM 2201 C CA . PHE A 1 281 ? 0.794 11.344 -8.141 1 96.12 281 PHE A CA 1
ATOM 2202 C C . PHE A 1 281 ? 1.167 10.352 -9.234 1 96.12 281 PHE A C 1
ATOM 2204 O O . PHE A 1 281 ? 2.08 9.539 -9.062 1 96.12 281 PHE A O 1
ATOM 2211 N N . PHE A 1 282 ? 0.52 10.477 -10.344 1 96.94 282 PHE A N 1
ATOM 2212 C CA . PHE A 1 282 ? 0.734 9.602 -11.492 1 96.94 282 PHE A CA 1
ATOM 2213 C C . PHE A 1 282 ? 2.15 9.75 -12.031 1 96.94 282 PHE A C 1
ATOM 2215 O O . PHE A 1 282 ? 2.811 8.758 -12.352 1 96.94 282 PHE A O 1
ATOM 2222 N N . ILE A 1 283 ? 2.635 10.898 -12.102 1 96.94 283 ILE A N 1
ATOM 2223 C CA . ILE A 1 283 ? 3.979 11.18 -12.602 1 96.94 283 ILE A CA 1
ATOM 2224 C C . ILE A 1 283 ? 5.012 10.555 -11.664 1 96.94 283 ILE A C 1
ATOM 2226 O O . ILE A 1 283 ? 6.023 10.016 -12.117 1 96.94 283 ILE A O 1
ATOM 2230 N N . GLY A 1 284 ? 4.797 10.672 -10.391 1 96.88 284 GLY A N 1
ATOM 2231 C CA . GLY A 1 284 ? 5.688 10.031 -9.43 1 96.88 284 GLY A CA 1
ATOM 2232 C C . GLY A 1 284 ? 5.797 8.531 -9.633 1 96.88 284 GLY A C 1
ATOM 2233 O O . GLY A 1 284 ? 6.902 7.988 -9.68 1 96.88 284 GLY A O 1
ATOM 2234 N N . VAL A 1 285 ? 4.633 7.895 -9.844 1 96.62 285 VAL A N 1
ATOM 2235 C CA . VAL A 1 285 ? 4.605 6.453 -10.062 1 96.62 285 VAL A CA 1
ATOM 2236 C C . VAL A 1 285 ? 5.328 6.113 -11.367 1 96.62 285 VAL A C 1
ATOM 2238 O O . VAL A 1 285 ? 6.168 5.211 -11.398 1 96.62 285 VAL A O 1
ATOM 2241 N N . LEU A 1 286 ? 5.027 6.855 -12.375 1 95.5 286 LEU A N 1
ATOM 2242 C CA . LEU A 1 286 ? 5.617 6.625 -13.688 1 95.5 286 LEU A CA 1
ATOM 2243 C C . LEU A 1 286 ? 7.129 6.801 -13.648 1 95.5 286 LEU A C 1
ATOM 2245 O O . LEU A 1 286 ? 7.867 6.027 -14.258 1 95.5 286 LEU A O 1
ATOM 2249 N N . TRP A 1 287 ? 7.543 7.785 -12.953 1 94.5 287 TRP A N 1
ATOM 2250 C CA . TRP A 1 287 ? 8.961 8.078 -12.805 1 94.5 287 TRP A CA 1
ATOM 2251 C C . TRP A 1 287 ? 9.703 6.879 -12.219 1 94.5 287 TRP A C 1
ATOM 2253 O O . TRP A 1 287 ? 10.75 6.473 -12.734 1 94.5 287 TRP A O 1
ATOM 2263 N N . MET A 1 288 ? 9.234 6.234 -11.258 1 93.19 288 MET A N 1
ATOM 2264 C CA . MET A 1 288 ? 9.914 5.117 -10.609 1 93.19 288 MET A CA 1
ATOM 2265 C C . MET A 1 288 ? 9.82 3.852 -11.461 1 93.19 288 MET A C 1
ATOM 2267 O O . MET A 1 288 ? 10.734 3.027 -11.461 1 93.19 288 MET A O 1
ATOM 2271 N N . LEU A 1 289 ? 8.648 3.734 -12.227 1 92.88 289 LEU A N 1
ATOM 2272 C CA . LEU A 1 289 ? 8.531 2.604 -13.141 1 92.88 289 LEU A CA 1
ATOM 2273 C C .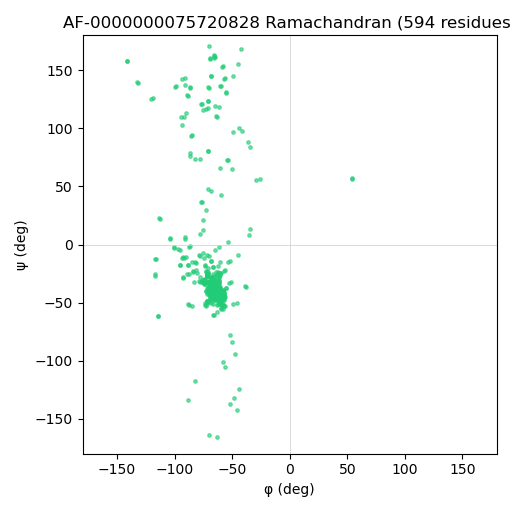 LEU A 1 289 ? 9.562 2.697 -14.258 1 92.88 289 LEU A C 1
ATOM 2275 O O . LEU A 1 289 ? 10.102 1.681 -14.703 1 92.88 289 LEU A O 1
ATOM 2279 N N . LEU A 1 290 ? 9.852 3.893 -14.656 1 90.69 290 LEU A N 1
ATOM 2280 C CA . LEU A 1 290 ? 10.828 4.102 -15.719 1 90.69 290 LEU A CA 1
ATOM 2281 C C . LEU A 1 290 ? 12.242 3.834 -15.211 1 90.69 290 LEU A C 1
ATOM 2283 O O . LEU A 1 290 ? 13.062 3.258 -15.93 1 90.69 290 LEU A O 1
ATOM 2287 N N . ILE A 1 291 ? 12.516 4.246 -14.023 1 86.88 291 ILE A N 1
ATOM 2288 C CA . ILE A 1 291 ? 13.828 3.986 -13.445 1 86.88 291 ILE A CA 1
ATOM 2289 C C . ILE A 1 291 ? 14.047 2.48 -13.312 1 86.88 291 ILE A C 1
ATOM 2291 O O . ILE A 1 291 ? 15.164 1.99 -13.5 1 86.88 291 ILE A O 1
ATOM 2295 N N . ALA A 1 292 ? 13.008 1.725 -13.016 1 83.75 292 ALA A N 1
ATOM 2296 C CA . ALA A 1 292 ? 13.102 0.271 -12.898 1 83.75 292 ALA A CA 1
ATOM 2297 C C . ALA A 1 292 ? 13.5 -0.367 -14.219 1 83.75 292 ALA A C 1
ATOM 2299 O O . ALA A 1 292 ? 14.125 -1.426 -14.242 1 83.75 292 ALA A O 1
ATOM 2300 N N . ILE A 1 293 ? 13.195 0.271 -15.344 1 78.31 293 ILE A N 1
ATOM 2301 C CA . ILE A 1 293 ? 13.578 -0.212 -16.672 1 78.31 293 ILE A CA 1
ATOM 2302 C C . ILE A 1 293 ? 15.086 -0.063 -16.859 1 78.31 293 ILE A C 1
ATOM 2304 O O . ILE A 1 293 ? 15.742 -0.953 -17.391 1 78.31 293 ILE A O 1
ATOM 2308 N N . VAL A 1 294 ? 15.625 1.015 -16.375 1 74.69 294 VAL A N 1
ATOM 2309 C CA . VAL A 1 294 ? 17.062 1.28 -16.5 1 74.69 294 VAL A CA 1
ATOM 2310 C C . VAL A 1 294 ? 17.844 0.241 -15.719 1 74.69 294 VAL A C 1
ATOM 2312 O O . VAL A 1 294 ? 18.906 -0.203 -16.172 1 74.69 294 VAL A O 1
ATOM 2315 N N . GLU A 1 295 ? 17.312 -0.171 -14.586 1 74.94 295 GLU A N 1
ATOM 2316 C CA . GLU A 1 295 ? 17.984 -1.165 -13.742 1 74.94 295 GLU A CA 1
ATOM 2317 C C . GLU A 1 295 ? 18.031 -2.523 -14.438 1 74.94 295 GLU A C 1
ATOM 2319 O O . GLU A 1 295 ? 19 -3.27 -14.266 1 74.94 295 GLU A O 1
ATOM 2324 N N . THR A 1 296 ? 17 -2.814 -15.188 1 69.81 296 THR A N 1
ATOM 2325 C CA . THR A 1 296 ? 16.922 -4.086 -15.898 1 69.81 296 THR A CA 1
ATOM 2326 C C . THR A 1 296 ? 17.969 -4.137 -17.016 1 69.81 296 THR A C 1
ATOM 2328 O O . THR A 1 296 ? 18.547 -5.195 -17.297 1 69.81 296 THR A O 1
ATOM 2331 N N . PHE A 1 297 ? 18.297 -2.969 -17.516 1 68.06 297 PHE A N 1
ATOM 2332 C CA . PHE A 1 297 ? 19.266 -2.928 -18.594 1 68.06 297 PHE A CA 1
ATOM 2333 C C . PHE A 1 297 ? 20.688 -2.943 -18.062 1 68.06 297 PHE A C 1
ATOM 2335 O O . PHE A 1 297 ? 21.625 -3.342 -18.75 1 68.06 297 PHE A O 1
ATOM 2342 N N . ALA A 1 298 ? 20.797 -2.525 -16.828 1 62.56 298 ALA A N 1
ATOM 2343 C CA . ALA A 1 298 ? 22.125 -2.457 -16.234 1 62.56 298 ALA A CA 1
ATOM 2344 C C . ALA A 1 298 ? 22.594 -3.836 -15.781 1 62.56 298 ALA A C 1
ATOM 2346 O O . ALA A 1 298 ? 23.797 -4.109 -15.742 1 62.56 298 ALA A O 1
ATOM 2347 N N . ASP A 1 299 ? 21.641 -4.789 -15.328 1 57.16 299 ASP A N 1
ATOM 2348 C CA . ASP A 1 299 ? 22.047 -6.133 -14.922 1 57.16 299 ASP A CA 1
ATOM 2349 C C . ASP A 1 299 ? 22.328 -7.008 -16.141 1 57.16 299 ASP A C 1
ATOM 2351 O O . ASP A 1 299 ? 21.609 -6.953 -17.141 1 57.16 299 ASP A O 1
ATOM 2355 N N . MET B 1 1 ? -17.641 -36.938 -13.383 1 66.56 1 MET B N 1
ATOM 2356 C CA . MET B 1 1 ? -16.984 -35.656 -13.312 1 66.56 1 MET B CA 1
ATOM 2357 C C . MET B 1 1 ? -15.617 -35.75 -12.648 1 66.56 1 MET B C 1
ATOM 2359 O O . MET B 1 1 ? -15.453 -36.469 -11.672 1 66.56 1 MET B O 1
ATOM 2363 N N . ASP B 1 2 ? -14.547 -35.312 -13.258 1 85.69 2 ASP B N 1
ATOM 2364 C CA . ASP B 1 2 ? -13.18 -35.375 -12.742 1 85.69 2 ASP B CA 1
ATOM 2365 C C . ASP B 1 2 ? -13.078 -34.719 -11.383 1 85.69 2 ASP B C 1
ATOM 2367 O O . ASP B 1 2 ? -13.867 -33.812 -11.062 1 85.69 2 ASP B O 1
ATOM 2371 N N . LYS B 1 3 ? -12.477 -35.375 -10.414 1 90 3 LYS B N 1
ATOM 2372 C CA . LYS B 1 3 ? -12.289 -34.875 -9.039 1 90 3 LYS B CA 1
ATOM 2373 C C . LYS B 1 3 ? -11.984 -33.406 -9.016 1 90 3 LYS B C 1
ATOM 2375 O O . LYS B 1 3 ? -12.453 -32.688 -8.133 1 90 3 LYS B O 1
ATOM 2380 N N . LYS B 1 4 ? -11.258 -32.938 -9.953 1 91.69 4 LYS B N 1
ATOM 2381 C CA . LYS B 1 4 ? -10.875 -31.531 -10.016 1 91.69 4 LYS B CA 1
ATOM 2382 C C . LYS B 1 4 ? -12.078 -30.641 -10.32 1 91.69 4 LYS B C 1
ATOM 2384 O O . LYS B 1 4 ? -12.258 -29.594 -9.688 1 91.69 4 LYS B O 1
ATOM 2389 N N . THR B 1 5 ? -12.867 -31.047 -11.188 1 90.75 5 THR B N 1
ATOM 2390 C CA . THR B 1 5 ? -14.047 -30.281 -11.578 1 90.75 5 THR B CA 1
ATOM 2391 C C . THR B 1 5 ? -15.07 -30.266 -10.438 1 90.75 5 THR B C 1
ATOM 2393 O O . THR B 1 5 ? -15.695 -29.234 -10.188 1 90.75 5 THR B O 1
ATOM 2396 N N . LEU B 1 6 ? -15.227 -31.328 -9.75 1 92.25 6 LEU B N 1
ATOM 2397 C CA . LEU B 1 6 ? -16.125 -31.406 -8.609 1 92.25 6 LEU B CA 1
ATOM 2398 C C . LEU B 1 6 ? -15.672 -30.438 -7.508 1 92.25 6 LEU B C 1
ATOM 2400 O O . LEU B 1 6 ? -16.5 -29.75 -6.902 1 92.25 6 LEU B O 1
ATOM 2404 N N . LEU B 1 7 ? -14.422 -30.484 -7.285 1 93.56 7 LEU B N 1
ATOM 2405 C CA . LEU B 1 7 ? -13.883 -29.594 -6.266 1 93.56 7 LEU B CA 1
ATOM 2406 C C . LEU B 1 7 ? -14.141 -28.125 -6.625 1 93.56 7 LEU B C 1
ATOM 2408 O O . LEU B 1 7 ? -14.43 -27.312 -5.75 1 93.56 7 LEU B O 1
ATOM 2412 N N . LYS B 1 8 ? -14.062 -27.812 -7.855 1 95.19 8 LYS B N 1
ATOM 2413 C CA . LYS B 1 8 ? -14.312 -26.453 -8.297 1 95.19 8 LYS B CA 1
ATOM 2414 C C . LYS B 1 8 ? -15.773 -26.062 -8.078 1 95.19 8 LYS B C 1
ATOM 2416 O O . LYS B 1 8 ? -16.062 -24.938 -7.648 1 95.19 8 LYS B O 1
ATOM 2421 N N . TRP B 1 9 ? -16.641 -26.984 -8.32 1 94.06 9 TRP B N 1
ATOM 2422 C CA . TRP B 1 9 ? -18.047 -26.703 -8.102 1 94.06 9 TRP B CA 1
ATOM 2423 C C . TRP B 1 9 ? -18.359 -26.547 -6.617 1 94.06 9 TRP B C 1
ATOM 2425 O O . TRP B 1 9 ? -19.094 -25.641 -6.227 1 94.06 9 TRP B O 1
ATOM 2435 N N . ILE B 1 10 ? -17.828 -27.328 -5.824 1 95.19 10 ILE B N 1
ATOM 2436 C CA . ILE B 1 10 ? -17.984 -27.203 -4.379 1 95.19 10 ILE B CA 1
ATOM 2437 C C . ILE B 1 10 ? -17.406 -25.875 -3.906 1 95.19 10 ILE B C 1
ATOM 2439 O O . ILE B 1 10 ? -18.016 -25.188 -3.076 1 95.19 10 ILE B O 1
ATOM 2443 N N . SER B 1 11 ? -16.234 -25.578 -4.469 1 96 11 SER B N 1
ATOM 2444 C CA . SER B 1 11 ? -15.594 -24.312 -4.117 1 96 11 SER B CA 1
ATOM 2445 C C . SER B 1 11 ? -16.484 -23.125 -4.477 1 96 11 SER B C 1
ATOM 2447 O O . SER B 1 11 ? -16.594 -22.172 -3.717 1 96 11 SER B O 1
ATOM 2449 N N . ALA B 1 12 ? -17.109 -23.25 -5.652 1 96.44 12 ALA B N 1
ATOM 2450 C CA . ALA B 1 12 ? -18 -22.188 -6.078 1 96.44 12 ALA B CA 1
ATOM 2451 C C . ALA B 1 12 ? -19.125 -21.984 -5.07 1 96.44 12 ALA B C 1
ATOM 2453 O O . ALA B 1 12 ? -19.438 -20.844 -4.699 1 96.44 12 ALA B O 1
ATOM 2454 N N . PHE B 1 13 ? -19.641 -22.984 -4.602 1 96.75 13 PHE B N 1
ATOM 2455 C CA . PHE B 1 13 ? -20.75 -22.922 -3.652 1 96.75 13 PHE B CA 1
ATOM 2456 C C . PHE B 1 13 ? -20.281 -22.375 -2.307 1 96.75 13 PHE B C 1
ATOM 2458 O O . PHE B 1 13 ? -20.938 -21.516 -1.711 1 96.75 13 PHE B O 1
ATOM 2465 N N . VAL B 1 14 ? -19.234 -22.891 -1.829 1 97.06 14 VAL B N 1
ATOM 2466 C CA . VAL B 1 14 ? -18.703 -22.469 -0.531 1 97.06 14 VAL B CA 1
ATOM 2467 C C . VAL B 1 14 ? -18.344 -21 -0.565 1 97.06 14 VAL B C 1
ATOM 2469 O O . VAL B 1 14 ? -18.656 -20.25 0.371 1 97.06 14 VAL B O 1
ATOM 2472 N N . ILE B 1 15 ? -17.688 -20.562 -1.641 1 97.19 15 ILE B N 1
ATOM 2473 C CA . ILE B 1 15 ? -17.297 -19.156 -1.783 1 97.19 15 ILE B CA 1
ATOM 2474 C C . ILE B 1 15 ? -18.547 -18.281 -1.811 1 97.19 15 ILE B C 1
ATOM 2476 O O . ILE B 1 15 ? -18.609 -17.25 -1.142 1 97.19 15 ILE B O 1
ATOM 2480 N N . TRP B 1 16 ? -19.516 -18.75 -2.559 1 97.62 16 TRP B N 1
ATOM 2481 C CA . TRP B 1 16 ? -20.766 -18.016 -2.633 1 97.62 16 TRP B CA 1
ATOM 2482 C C . TRP B 1 16 ? -21.422 -17.891 -1.258 1 97.62 16 TRP B C 1
ATOM 2484 O O . TRP B 1 16 ? -21.797 -16.797 -0.836 1 97.62 16 TRP B O 1
ATOM 2494 N N . PHE B 1 17 ? -21.516 -18.969 -0.567 1 97.06 17 PHE B N 1
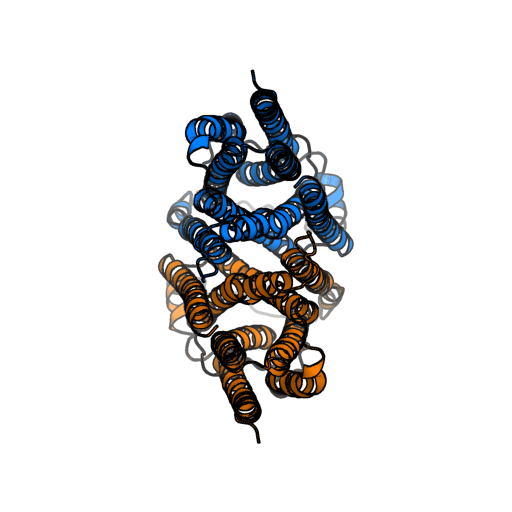ATOM 2495 C CA . PHE B 1 17 ? -22.172 -19.031 0.729 1 97.06 17 PHE B CA 1
ATOM 2496 C C . PHE B 1 17 ? -21.422 -18.188 1.761 1 97.06 17 PHE B C 1
ATOM 2498 O O . PHE B 1 17 ? -22.031 -17.438 2.514 1 97.06 17 PHE B O 1
ATOM 2505 N N . THR B 1 18 ? -20.188 -18.312 1.827 1 96.44 18 THR B N 1
ATOM 2506 C CA . THR B 1 18 ? -19.391 -17.578 2.791 1 96.44 18 THR B CA 1
ATOM 2507 C C . THR B 1 18 ? -19.438 -16.078 2.496 1 96.44 18 THR B C 1
ATOM 2509 O O . THR B 1 18 ? -19.422 -15.258 3.416 1 96.44 18 THR B O 1
ATOM 2512 N N . THR B 1 19 ? -19.406 -15.727 1.208 1 97.31 19 THR B N 1
ATOM 2513 C CA . THR B 1 19 ? -19.516 -14.32 0.829 1 97.31 19 THR B CA 1
ATOM 2514 C C . THR B 1 19 ? -20.859 -13.742 1.271 1 97.31 19 THR B C 1
ATOM 2516 O O . THR B 1 19 ? -20.922 -12.602 1.732 1 97.31 19 THR B O 1
ATOM 2519 N N . LEU B 1 20 ? -21.875 -14.523 1.145 1 96.94 20 LEU B N 1
ATOM 2520 C CA . LEU B 1 20 ? -23.203 -14.094 1.573 1 96.94 20 LEU B CA 1
ATOM 2521 C C . LEU B 1 20 ? -23.234 -13.875 3.082 1 96.94 20 LEU B C 1
ATOM 2523 O O . LEU B 1 20 ? -23.797 -12.883 3.553 1 96.94 20 LEU B O 1
ATOM 2527 N N . ILE B 1 21 ? -22.656 -14.703 3.779 1 96.25 21 ILE B N 1
ATOM 2528 C CA . ILE B 1 21 ? -22.578 -14.578 5.23 1 96.25 21 ILE B CA 1
ATOM 2529 C C . ILE B 1 21 ? -21.812 -13.32 5.605 1 96.25 21 ILE B C 1
ATOM 2531 O O . ILE B 1 21 ? -22.266 -12.531 6.441 1 96.25 21 ILE B O 1
ATOM 2535 N N . GLY B 1 22 ? -20.688 -13.148 5.004 1 96.5 22 GLY B N 1
ATOM 2536 C CA . GLY B 1 22 ? -19.891 -11.961 5.273 1 96.5 22 GLY B CA 1
ATOM 2537 C C . GLY B 1 22 ? -20.625 -10.672 4.98 1 96.5 22 GLY B C 1
ATOM 2538 O O . GLY B 1 22 ? -20.516 -9.703 5.734 1 96.5 22 GLY B O 1
ATOM 2539 N N . SER B 1 23 ? -21.359 -10.695 3.914 1 96.81 23 SER B N 1
ATOM 2540 C CA . SER B 1 23 ? -22.078 -9.5 3.498 1 96.81 23 SER B CA 1
ATOM 2541 C C . SER B 1 23 ? -23.234 -9.195 4.438 1 96.81 23 SER B C 1
ATOM 2543 O O . SER B 1 23 ? -23.656 -8.047 4.57 1 96.81 23 SER B O 1
ATOM 2545 N N . SER B 1 24 ? -23.734 -10.141 5.121 1 95.38 24 SER B N 1
ATOM 2546 C CA . SER B 1 24 ? -24.891 -9.977 5.992 1 95.38 24 SER B CA 1
ATOM 2547 C C . SER B 1 24 ? -24.469 -9.672 7.422 1 95.38 24 SER B C 1
ATOM 2549 O O . SER B 1 24 ? -25.281 -9.227 8.234 1 95.38 24 SER B O 1
ATOM 2551 N N . LEU B 1 25 ? -23.297 -9.805 7.719 1 93.62 25 LEU B N 1
ATOM 2552 C CA . LEU B 1 25 ? -22.797 -9.711 9.086 1 93.62 25 LEU B CA 1
ATOM 2553 C C . LEU B 1 25 ? -22.969 -8.297 9.641 1 93.62 25 LEU B C 1
ATOM 2555 O O . LEU B 1 25 ? -23.328 -8.125 10.805 1 93.62 25 LEU B O 1
ATOM 2559 N N . PRO B 1 26 ? -22.766 -7.254 8.836 1 93.19 26 PRO B N 1
ATOM 2560 C CA . PRO B 1 26 ? -22.938 -5.902 9.375 1 93.19 26 PRO B CA 1
ATOM 2561 C C . PRO B 1 26 ? -24.359 -5.637 9.859 1 93.19 26 PRO B C 1
ATOM 2563 O O . PRO B 1 26 ? -24.578 -4.789 10.727 1 93.19 26 PRO B O 1
ATOM 2566 N N . LEU B 1 27 ? -25.344 -6.258 9.328 1 91.88 27 LEU B N 1
ATOM 2567 C CA . LEU B 1 27 ? -26.734 -6.078 9.719 1 91.88 27 LEU B CA 1
ATOM 2568 C C . LEU B 1 27 ? -27 -6.723 11.078 1 91.88 27 LEU B C 1
ATOM 2570 O O . LEU B 1 27 ? -27.938 -6.34 11.773 1 91.88 27 LEU B O 1
ATOM 2574 N N . CYS B 1 28 ? -26.156 -7.668 11.383 1 91.12 28 CYS B N 1
ATOM 2575 C CA . CYS B 1 28 ? -26.328 -8.383 12.641 1 91.12 28 CYS B CA 1
ATOM 2576 C C . CYS B 1 28 ? -25.516 -7.742 13.758 1 91.12 28 CYS B C 1
ATOM 2578 O O . CYS B 1 28 ? -25.844 -7.883 14.93 1 91.12 28 CYS B O 1
ATOM 2580 N N . ILE B 1 29 ? -24.453 -7.137 13.391 1 90.06 29 ILE B N 1
ATOM 2581 C CA . ILE B 1 29 ? -23.594 -6.484 14.367 1 90.06 29 ILE B CA 1
ATOM 2582 C C . ILE B 1 29 ? -24 -5.016 14.516 1 90.06 29 ILE B C 1
ATOM 2584 O O . ILE B 1 29 ? -23.688 -4.195 13.648 1 90.06 29 ILE B O 1
ATOM 2588 N N . LYS B 1 30 ? -24.562 -4.625 15.609 1 82.38 30 LYS B N 1
ATOM 2589 C CA . LYS B 1 30 ? -25.125 -3.293 15.805 1 82.38 30 LYS B CA 1
ATOM 2590 C C . LYS B 1 30 ? -24.109 -2.371 16.484 1 82.38 30 LYS B C 1
ATOM 2592 O O . LYS B 1 30 ? -24.188 -1.148 16.344 1 82.38 30 LYS B O 1
ATOM 2597 N N . SER B 1 31 ? -23.156 -2.99 17.062 1 87.62 31 SER B N 1
ATOM 2598 C CA . SER B 1 31 ? -22.188 -2.188 17.797 1 87.62 31 SER B CA 1
ATOM 2599 C C . SER B 1 31 ? -21.203 -1.5 16.844 1 87.62 31 SER B C 1
ATOM 2601 O O . SER B 1 31 ? -20.5 -2.164 16.078 1 87.62 31 SER B O 1
ATOM 2603 N N . ILE B 1 32 ? -21.172 -0.153 16.906 1 83.81 32 ILE B N 1
ATOM 2604 C CA . ILE B 1 32 ? -20.297 0.657 16.062 1 83.81 32 ILE B CA 1
ATOM 2605 C C . ILE B 1 32 ? -18.844 0.328 16.344 1 83.81 32 ILE B C 1
ATOM 2607 O O . ILE B 1 32 ? -18 0.365 15.445 1 83.81 32 ILE B O 1
ATOM 2611 N N . ARG B 1 33 ? -18.625 0.033 17.625 1 85.25 33 ARG B N 1
ATOM 2612 C CA . ARG B 1 33 ? -17.266 -0.296 18.031 1 85.25 33 ARG B CA 1
ATOM 2613 C C . ARG B 1 33 ? -16.766 -1.549 17.312 1 85.25 33 ARG B C 1
ATOM 2615 O O . ARG B 1 33 ? -15.656 -1.564 16.781 1 85.25 33 ARG B O 1
ATOM 2622 N N . TRP B 1 34 ? -17.594 -2.535 17.25 1 89.62 34 TRP B N 1
ATOM 2623 C CA . TRP B 1 34 ? -17.203 -3.793 16.625 1 89.62 34 TRP B CA 1
ATOM 2624 C C . TRP B 1 34 ? -17.141 -3.652 15.109 1 89.62 34 TRP B C 1
ATOM 2626 O O . TRP B 1 34 ? -16.297 -4.266 14.453 1 89.62 34 TRP B O 1
ATOM 2636 N N . GLN B 1 35 ? -17.984 -2.867 14.523 1 90.25 35 GLN B N 1
ATOM 2637 C CA . GLN B 1 35 ? -17.922 -2.633 13.086 1 90.25 35 GLN B CA 1
ATOM 2638 C C . GLN B 1 35 ? -16.594 -1.974 12.695 1 90.25 35 GLN B C 1
ATOM 2640 O O . GLN B 1 35 ? -15.953 -2.379 11.719 1 90.25 35 GLN B O 1
ATOM 2645 N N . SER B 1 36 ? -16.203 -1.034 13.562 1 89.44 36 SER B N 1
ATOM 2646 C CA . SER B 1 36 ? -14.953 -0.323 13.297 1 89.44 36 SER B CA 1
ATOM 2647 C C . SER B 1 36 ? -13.742 -1.24 13.461 1 89.44 36 SER B C 1
ATOM 2649 O O . SER B 1 36 ? -12.805 -1.188 12.672 1 89.44 36 SER B O 1
ATOM 2651 N N . ARG B 1 37 ? -13.805 -2.109 14.477 1 91.44 37 ARG B N 1
ATOM 2652 C CA . ARG B 1 37 ? -12.727 -3.059 14.719 1 91.44 37 ARG B CA 1
ATOM 2653 C C . ARG B 1 37 ? -12.617 -4.066 13.578 1 91.44 37 ARG B C 1
ATOM 2655 O O . ARG B 1 37 ? -11.516 -4.395 13.133 1 91.44 37 ARG B O 1
ATOM 2662 N N . LEU B 1 38 ? -13.719 -4.488 13.102 1 91.62 38 LEU B N 1
ATOM 2663 C CA . LEU B 1 38 ? -13.727 -5.457 12.008 1 91.62 38 LEU B CA 1
ATOM 2664 C C . LEU B 1 38 ? -13.281 -4.816 10.703 1 91.62 38 LEU B C 1
ATOM 2666 O O . LEU B 1 38 ? -12.711 -5.484 9.836 1 91.62 38 LEU B O 1
ATOM 2670 N N . GLU B 1 39 ? -13.484 -3.568 10.57 1 92.06 39 GLU B N 1
ATOM 2671 C CA . GLU B 1 39 ? -12.945 -2.838 9.43 1 92.06 39 GLU B CA 1
ATOM 2672 C C . GLU B 1 39 ? -11.422 -2.814 9.445 1 92.06 39 GLU B C 1
ATOM 2674 O O . GLU B 1 39 ? -10.781 -2.928 8.398 1 92.06 39 GLU B O 1
ATOM 2679 N N . ALA B 1 40 ? -10.953 -2.615 10.664 1 94.06 40 ALA B N 1
ATOM 2680 C CA . ALA B 1 40 ? -9.5 -2.66 10.805 1 94.06 40 ALA B CA 1
ATOM 2681 C C . ALA B 1 40 ? -8.961 -4.043 10.445 1 94.06 40 ALA B C 1
ATOM 2683 O O . ALA B 1 40 ? -7.91 -4.156 9.805 1 94.06 40 ALA B O 1
ATOM 2684 N N . LEU B 1 41 ? -9.688 -5.078 10.82 1 95.62 41 LEU B N 1
ATOM 2685 C CA . LEU B 1 41 ? -9.336 -6.441 10.445 1 95.62 41 LEU B CA 1
ATOM 2686 C C . LEU B 1 41 ? -9.312 -6.602 8.93 1 95.62 41 LEU B C 1
ATOM 2688 O O . LEU B 1 41 ? -8.383 -7.199 8.375 1 95.62 41 LEU B O 1
ATOM 2692 N N . ALA B 1 42 ? -10.312 -6.039 8.305 1 94.44 42 ALA B N 1
ATOM 2693 C CA . ALA B 1 42 ? -10.391 -6.098 6.852 1 94.44 42 ALA B CA 1
ATOM 2694 C C . ALA B 1 42 ? -9.188 -5.414 6.207 1 94.44 42 ALA B C 1
ATOM 2696 O O . ALA B 1 42 ? -8.633 -5.914 5.227 1 94.44 42 ALA B O 1
ATOM 2697 N N . GLY B 1 43 ? -8.805 -4.289 6.754 1 94.94 43 GLY B N 1
ATOM 2698 C CA . GLY B 1 43 ? -7.617 -3.613 6.25 1 94.94 43 GLY B CA 1
ATOM 2699 C C . GLY B 1 43 ? -6.375 -4.484 6.281 1 94.94 43 GLY B C 1
ATOM 2700 O O . GLY B 1 43 ? -5.625 -4.539 5.309 1 94.94 43 GLY B O 1
ATOM 2701 N N . GLY B 1 44 ? -6.152 -5.18 7.391 1 96.06 44 GLY B N 1
ATOM 2702 C CA . GLY B 1 44 ? -5.027 -6.094 7.52 1 96.06 44 GLY B CA 1
ATOM 2703 C C . GLY B 1 44 ? -5.086 -7.25 6.539 1 96.06 44 GLY B C 1
ATOM 2704 O O . GLY B 1 44 ? -4.074 -7.605 5.93 1 96.06 44 GLY B O 1
ATOM 2705 N N . VAL B 1 45 ? -6.246 -7.758 6.398 1 95.5 45 VAL B N 1
ATOM 2706 C CA . VAL B 1 45 ? -6.441 -8.891 5.496 1 95.5 45 VAL B CA 1
ATOM 2707 C C . VAL B 1 45 ? -6.164 -8.453 4.059 1 95.5 45 VAL B C 1
ATOM 2709 O O . VAL B 1 45 ? -5.48 -9.156 3.312 1 95.5 45 VAL B O 1
ATOM 2712 N N . PHE B 1 46 ? -6.648 -7.305 3.66 1 95.12 46 PHE B N 1
ATOM 2713 C CA . PHE B 1 46 ? -6.469 -6.805 2.305 1 95.12 46 PHE B CA 1
ATOM 2714 C C . PHE B 1 46 ? -4.992 -6.57 2.006 1 95.12 46 PHE B C 1
ATOM 2716 O O . PHE B 1 46 ? -4.484 -7.02 0.975 1 95.12 46 PHE B O 1
ATOM 2723 N N . LEU B 1 47 ? -4.312 -5.953 2.9 1 96.25 47 LEU B N 1
ATOM 2724 C CA . LEU B 1 47 ? -2.902 -5.645 2.68 1 96.25 47 LEU B CA 1
ATOM 2725 C C . LEU B 1 47 ? -2.057 -6.914 2.713 1 96.25 47 LEU B C 1
ATOM 2727 O O . LEU B 1 47 ? -1.153 -7.082 1.891 1 96.25 47 LEU B O 1
ATOM 2731 N N . GLY B 1 48 ? -2.387 -7.789 3.643 1 95 48 GLY B N 1
ATOM 2732 C CA . GLY B 1 48 ? -1.685 -9.062 3.713 1 95 48 GLY B CA 1
ATOM 2733 C C . GLY B 1 48 ? -1.901 -9.93 2.49 1 95 48 GLY B C 1
ATOM 2734 O O . GLY B 1 48 ? -0.945 -10.469 1.928 1 95 48 GLY B O 1
ATOM 2735 N N . ALA B 1 49 ? -3.131 -10.031 2.094 1 93.06 49 ALA B N 1
ATOM 2736 C CA . ALA B 1 49 ? -3.463 -10.828 0.917 1 93.06 49 ALA B CA 1
ATOM 2737 C C . ALA B 1 49 ? -2.883 -10.211 -0.35 1 93.06 49 ALA B C 1
ATOM 2739 O O . ALA B 1 49 ? -2.357 -10.914 -1.213 1 93.06 49 ALA B O 1
ATOM 2740 N N . GLY B 1 50 ? -2.975 -8.906 -0.446 1 94.44 50 GLY B N 1
ATOM 2741 C CA . GLY B 1 50 ? -2.465 -8.211 -1.62 1 94.44 50 GLY B CA 1
ATOM 2742 C C . GLY B 1 50 ? -0.97 -8.391 -1.814 1 94.44 50 GLY B C 1
ATOM 2743 O O . GLY B 1 50 ? -0.511 -8.664 -2.926 1 94.44 50 GLY B O 1
ATOM 2744 N N . LEU B 1 51 ? -0.223 -8.305 -0.762 1 95.06 51 LEU B N 1
ATOM 2745 C CA . LEU B 1 51 ? 1.231 -8.359 -0.857 1 95.06 51 LEU B CA 1
ATOM 2746 C C . LEU B 1 51 ? 1.729 -9.797 -0.791 1 95.06 51 LEU B C 1
ATOM 2748 O O . LEU B 1 51 ? 2.381 -10.273 -1.722 1 95.06 51 LEU B O 1
ATOM 2752 N N . ALA B 1 52 ? 1.32 -10.531 0.179 1 91.81 52 ALA B N 1
ATOM 2753 C CA . ALA B 1 52 ? 1.963 -11.805 0.501 1 91.81 52 ALA B CA 1
ATOM 2754 C C . ALA B 1 52 ? 1.338 -12.953 -0.287 1 91.81 52 ALA B C 1
ATOM 2756 O O . ALA B 1 52 ? 1.921 -14.031 -0.39 1 91.81 52 ALA B O 1
ATOM 2757 N N . HIS B 1 53 ? 0.205 -12.703 -0.787 1 90.12 53 HIS B N 1
ATOM 2758 C CA . HIS B 1 53 ? -0.435 -13.789 -1.526 1 90.12 53 HIS B CA 1
ATOM 2759 C C . HIS B 1 53 ? -0.557 -13.445 -3.008 1 90.12 53 HIS B C 1
ATOM 2761 O O . HIS B 1 53 ? 0.138 -14.023 -3.844 1 90.12 53 HIS B O 1
ATOM 2767 N N . LEU B 1 54 ? -1.273 -12.414 -3.305 1 92 54 LEU B N 1
ATOM 2768 C CA . LEU B 1 54 ? -1.603 -12.117 -4.695 1 92 54 LEU B CA 1
ATOM 2769 C C . LEU B 1 54 ? -0.377 -11.609 -5.449 1 92 54 LEU B C 1
ATOM 2771 O O . LEU B 1 54 ? -0.065 -12.102 -6.535 1 92 54 LEU B O 1
ATOM 2775 N N . LEU B 1 55 ? 0.289 -10.68 -4.867 1 94.44 55 LEU B N 1
ATOM 2776 C CA . LEU B 1 55 ? 1.467 -10.148 -5.543 1 94.44 55 LEU B CA 1
ATOM 2777 C C . LEU B 1 55 ? 2.566 -11.203 -5.629 1 94.44 55 LEU B C 1
ATOM 2779 O O . LEU B 1 55 ? 3.229 -11.328 -6.66 1 94.44 55 LEU B O 1
ATOM 2783 N N . ALA B 1 56 ? 2.766 -11.938 -4.582 1 91.94 56 ALA B N 1
ATOM 2784 C CA . ALA B 1 56 ? 3.752 -13.016 -4.57 1 91.94 56 ALA B CA 1
ATOM 2785 C C . ALA B 1 56 ? 3.439 -14.062 -5.641 1 91.94 56 ALA B C 1
ATOM 2787 O O . ALA B 1 56 ? 4.336 -14.508 -6.363 1 91.94 56 ALA B O 1
ATOM 2788 N N . ASP B 1 57 ? 2.184 -14.391 -5.781 1 89.5 57 ASP B N 1
ATOM 2789 C CA . ASP B 1 57 ? 1.759 -15.344 -6.805 1 89.5 57 ASP B CA 1
ATOM 2790 C C . ASP B 1 57 ? 2.057 -14.812 -8.203 1 89.5 57 ASP B C 1
ATOM 2792 O O . ASP B 1 57 ? 2.451 -15.57 -9.094 1 89.5 57 ASP B O 1
ATOM 2796 N N . SER B 1 58 ? 1.828 -13.562 -8.344 1 92.56 58 SER B N 1
ATOM 2797 C CA . SER B 1 58 ? 2.096 -12.961 -9.641 1 92.56 58 SER B CA 1
ATOM 2798 C C . SER B 1 58 ? 3.572 -13.062 -10.008 1 92.56 58 SER B C 1
ATOM 2800 O O . SER B 1 58 ? 3.916 -13.422 -11.133 1 92.56 58 SER B O 1
ATOM 2802 N N . PHE B 1 59 ? 4.449 -12.789 -9.062 1 90.69 59 PHE B N 1
ATOM 2803 C CA . PHE B 1 59 ? 5.883 -12.93 -9.297 1 90.69 59 PHE B CA 1
ATOM 2804 C C . PHE B 1 59 ? 6.227 -14.359 -9.703 1 90.69 59 PHE B C 1
ATOM 2806 O O . PHE B 1 59 ? 6.988 -14.57 -10.648 1 90.69 59 PHE B O 1
ATOM 2813 N N . GLU B 1 60 ? 5.648 -15.289 -9.023 1 87.69 60 GLU B N 1
ATOM 2814 C CA . GLU B 1 60 ? 5.93 -16.703 -9.281 1 87.69 60 GLU B CA 1
ATOM 2815 C C . GLU B 1 60 ? 5.453 -17.109 -10.672 1 87.69 60 GLU B C 1
ATOM 2817 O O . GLU B 1 60 ? 6.152 -17.828 -11.383 1 87.69 60 GLU B O 1
ATOM 2822 N N . GLU B 1 61 ? 4.289 -16.672 -11.07 1 88 61 GLU B N 1
ATOM 2823 C CA . GLU B 1 61 ? 3.73 -17.016 -12.367 1 88 61 GLU B CA 1
ATOM 2824 C C . GLU B 1 61 ? 4.555 -16.422 -13.508 1 88 61 GLU B C 1
ATOM 2826 O O . GLU B 1 61 ? 4.785 -17.078 -14.523 1 88 61 GLU B O 1
ATOM 2831 N N . PHE B 1 62 ? 4.992 -15.188 -13.328 1 89.44 62 PHE B N 1
ATOM 2832 C CA . PHE B 1 62 ? 5.816 -14.562 -14.352 1 89.44 62 PHE B CA 1
ATOM 2833 C C . PHE B 1 62 ? 7.176 -15.242 -14.453 1 89.44 62 PHE B C 1
ATOM 2835 O O . PHE B 1 62 ? 7.77 -15.297 -15.531 1 89.44 62 PHE B O 1
ATOM 2842 N N . ASP B 1 63 ? 7.648 -15.781 -13.352 1 85.38 63 ASP B N 1
ATOM 2843 C CA . ASP B 1 63 ? 8.938 -16.453 -13.32 1 85.38 63 ASP B CA 1
ATOM 2844 C C . ASP B 1 63 ? 8.875 -17.797 -14.055 1 85.38 63 ASP B C 1
ATOM 2846 O O . ASP B 1 63 ? 9.898 -18.297 -14.523 1 85.38 63 ASP B O 1
ATOM 2850 N N . LYS B 1 64 ? 7.727 -18.375 -14.125 1 82.25 64 LYS B N 1
ATOM 2851 C CA . LYS B 1 64 ? 7.547 -19.672 -14.781 1 82.25 64 LYS B CA 1
ATOM 2852 C C . LYS B 1 64 ? 7.516 -19.516 -16.297 1 82.25 64 LYS B C 1
ATOM 2854 O O . LYS B 1 64 ? 7.621 -20.5 -17.031 1 82.25 64 LYS B O 1
ATOM 2859 N N . MET B 1 65 ? 7.453 -18.266 -16.703 1 84.12 65 MET B N 1
ATOM 2860 C CA . MET B 1 65 ? 7.406 -18.047 -18.141 1 84.12 65 MET B CA 1
ATOM 2861 C C . MET B 1 65 ? 8.742 -18.375 -18.781 1 84.12 65 MET B C 1
ATOM 2863 O O . MET B 1 65 ? 9.797 -18.172 -18.188 1 84.12 65 MET B O 1
ATOM 2867 N N . GLU B 1 66 ? 8.719 -19.047 -19.859 1 71.88 66 GLU B N 1
ATOM 2868 C CA . GLU B 1 66 ? 9.914 -19.453 -20.594 1 71.88 66 GLU B CA 1
ATOM 2869 C C . GLU B 1 66 ? 10.75 -18.25 -21 1 71.88 66 GLU B C 1
ATOM 2871 O O . GLU B 1 66 ? 11.977 -18.266 -20.859 1 71.88 66 GLU B O 1
ATOM 2876 N N . LYS B 1 67 ? 10.102 -17.266 -21.656 1 72.12 67 LYS B N 1
ATOM 2877 C CA . LYS B 1 67 ? 10.805 -16.031 -22.016 1 72.12 67 LYS B CA 1
ATOM 2878 C C . LYS B 1 67 ? 10.773 -15.039 -20.859 1 72.12 67 LYS B C 1
ATOM 2880 O O . LYS B 1 67 ? 9.742 -14.422 -20.594 1 72.12 67 LYS B O 1
ATOM 2885 N N . LYS B 1 68 ? 11.875 -15.133 -20.047 1 68.69 68 LYS B N 1
ATOM 2886 C CA . LYS B 1 68 ? 11.945 -14.266 -18.875 1 68.69 68 LYS B CA 1
ATOM 2887 C C . LYS B 1 68 ? 12 -12.797 -19.266 1 68.69 68 LYS B C 1
ATOM 2889 O O . LYS B 1 68 ? 12.805 -12.414 -20.125 1 68.69 68 LYS B O 1
ATOM 2894 N N . ILE B 1 69 ? 10.938 -12.117 -19 1 68.12 69 ILE B N 1
ATOM 2895 C CA . ILE B 1 69 ? 10.914 -10.672 -19.156 1 68.12 69 ILE B CA 1
ATOM 2896 C C . ILE B 1 69 ? 11.727 -10.023 -18.031 1 68.12 69 ILE B C 1
ATOM 2898 O O . ILE B 1 69 ? 11.445 -10.242 -16.859 1 68.12 69 ILE B O 1
ATOM 2902 N N . ASP B 1 70 ? 12.742 -9.383 -18.375 1 75.25 70 ASP B N 1
ATOM 2903 C CA . ASP B 1 70 ? 13.625 -8.727 -17.422 1 75.25 70 ASP B CA 1
ATOM 2904 C C . ASP B 1 70 ? 13.023 -7.422 -16.906 1 75.25 70 ASP B C 1
ATOM 2906 O O . ASP B 1 70 ? 13.625 -6.355 -17.047 1 75.25 70 ASP B O 1
ATOM 2910 N N . TYR B 1 71 ? 11.781 -7.34 -16.703 1 78.5 71 TYR B N 1
ATOM 2911 C CA . TYR B 1 71 ? 11.086 -6.191 -16.141 1 78.5 71 TYR B CA 1
ATOM 2912 C C . TYR B 1 71 ? 10.125 -6.625 -15.039 1 78.5 71 TYR B C 1
ATOM 2914 O O . TYR B 1 71 ? 9.508 -7.688 -15.133 1 78.5 71 TYR B O 1
ATOM 2922 N N . PRO B 1 72 ? 10.125 -5.824 -14.031 1 84.38 72 PRO B N 1
ATOM 2923 C CA . PRO B 1 72 ? 9.188 -6.164 -12.961 1 84.38 72 PRO B CA 1
ATOM 2924 C C . PRO B 1 72 ? 7.727 -5.934 -13.352 1 84.38 72 PRO B C 1
ATOM 2926 O O . PRO B 1 72 ? 7.102 -4.984 -12.883 1 84.38 72 PRO B O 1
ATOM 2929 N N . LEU B 1 73 ? 7.156 -6.863 -14.07 1 90.5 73 LEU B N 1
ATOM 2930 C CA . LEU B 1 73 ? 5.809 -6.734 -14.617 1 90.5 73 LEU B CA 1
ATOM 2931 C C . LEU B 1 73 ? 4.762 -6.816 -13.508 1 90.5 73 LEU B C 1
ATOM 2933 O O . LEU B 1 73 ? 3.775 -6.078 -13.523 1 90.5 73 LEU B O 1
ATOM 2937 N N . ALA B 1 74 ? 5.047 -7.711 -12.562 1 94.06 74 ALA B N 1
ATOM 2938 C CA . ALA B 1 74 ? 4.074 -7.926 -11.5 1 94.06 74 ALA B CA 1
ATOM 2939 C C . ALA B 1 74 ? 3.818 -6.637 -10.719 1 94.06 74 ALA B C 1
ATOM 2941 O O . ALA B 1 74 ? 2.684 -6.156 -10.656 1 94.06 74 ALA B O 1
ATOM 2942 N N . PRO B 1 75 ? 4.863 -6.043 -10.211 1 94.06 75 PRO B N 1
ATOM 2943 C CA . PRO B 1 75 ? 4.609 -4.801 -9.477 1 94.06 75 PRO B CA 1
ATOM 2944 C C . PRO B 1 75 ? 4.133 -3.666 -10.375 1 94.06 75 PRO B C 1
ATOM 2946 O O . PRO B 1 75 ? 3.377 -2.797 -9.938 1 94.06 75 PRO B O 1
ATOM 2949 N N . ALA B 1 76 ? 4.512 -3.633 -11.656 1 94 76 ALA B N 1
ATOM 2950 C CA . ALA B 1 76 ? 4.07 -2.59 -12.578 1 94 76 ALA B CA 1
ATOM 2951 C C . ALA B 1 76 ? 2.561 -2.65 -12.797 1 94 76 ALA B C 1
ATOM 2953 O O . ALA B 1 76 ? 1.879 -1.624 -12.742 1 94 76 ALA B O 1
ATOM 2954 N N . ILE B 1 77 ? 2.066 -3.818 -12.992 1 95.19 77 ILE B N 1
ATOM 2955 C CA . ILE B 1 77 ? 0.633 -4 -13.18 1 95.19 77 ILE B CA 1
ATOM 2956 C C . ILE B 1 77 ? -0.105 -3.705 -11.875 1 95.19 77 ILE B C 1
ATOM 2958 O O . ILE B 1 77 ? -1.16 -3.066 -11.883 1 95.19 77 ILE B O 1
ATOM 2962 N N . CYS B 1 78 ? 0.452 -4.156 -10.797 1 96.19 78 CYS B N 1
ATOM 2963 C CA . CYS B 1 78 ? -0.13 -3.928 -9.484 1 96.19 78 CYS B CA 1
ATOM 2964 C C . CYS B 1 78 ? -0.289 -2.436 -9.211 1 96.19 78 CYS B C 1
ATOM 2966 O O . CYS B 1 78 ? -1.39 -1.969 -8.914 1 96.19 78 CYS B O 1
ATOM 2968 N N . ILE B 1 79 ? 0.799 -1.696 -9.367 1 96.75 79 ILE B N 1
ATOM 2969 C CA . ILE B 1 79 ? 0.753 -0.268 -9.07 1 96.75 79 ILE B CA 1
ATOM 2970 C C . ILE B 1 79 ? -0.085 0.451 -10.125 1 96.75 79 ILE B C 1
ATOM 2972 O O . ILE B 1 79 ? -0.763 1.436 -9.82 1 96.75 79 ILE B O 1
ATOM 2976 N N . GLY B 1 80 ? -0.059 -0.026 -11.398 1 96.31 80 GLY B N 1
ATOM 2977 C CA . GLY B 1 80 ? -0.945 0.522 -12.414 1 96.31 80 GLY B CA 1
ATOM 2978 C C . GLY B 1 80 ? -2.412 0.424 -12.039 1 96.31 80 GLY B C 1
ATOM 2979 O O . GLY B 1 80 ? -3.168 1.382 -12.211 1 96.31 80 GLY B O 1
ATOM 2980 N N . THR B 1 81 ? -2.787 -0.721 -11.57 1 94.81 81 THR B N 1
ATOM 2981 C CA . THR B 1 81 ? -4.156 -0.929 -11.109 1 94.81 81 THR B CA 1
ATOM 2982 C C . THR B 1 81 ? -4.484 0.009 -9.953 1 94.81 81 THR B C 1
ATOM 2984 O O . THR B 1 81 ? -5.555 0.619 -9.922 1 94.81 81 THR B O 1
ATOM 2987 N N . PHE B 1 82 ? -3.557 0.145 -9.031 1 95.12 82 PHE B N 1
ATOM 2988 C CA . PHE B 1 82 ? -3.705 1.052 -7.898 1 95.12 82 PHE B CA 1
ATOM 2989 C C . PHE B 1 82 ? -3.945 2.479 -8.375 1 95.12 82 PHE B C 1
ATOM 2991 O O . PHE B 1 82 ? -4.816 3.174 -7.852 1 95.12 82 PHE B O 1
ATOM 2998 N N . VAL B 1 83 ? -3.229 2.887 -9.375 1 96.12 83 VAL B N 1
ATOM 2999 C CA . VAL B 1 83 ? -3.338 4.23 -9.938 1 96.12 83 VAL B CA 1
ATOM 3000 C C . VAL B 1 83 ? -4.695 4.398 -10.617 1 96.12 83 VAL B C 1
ATOM 3002 O O . VAL B 1 83 ? -5.352 5.43 -10.453 1 96.12 83 VAL B O 1
ATOM 3005 N N . ILE B 1 84 ? -5.117 3.396 -11.305 1 94.25 84 ILE B N 1
ATOM 3006 C CA . ILE B 1 84 ? -6.402 3.436 -11.992 1 94.25 84 ILE B CA 1
ATOM 3007 C C . ILE B 1 84 ? -7.531 3.604 -10.984 1 94.25 84 ILE B C 1
ATOM 3009 O O . ILE B 1 84 ? -8.398 4.461 -11.148 1 94.25 84 ILE B O 1
ATOM 3013 N N . PHE B 1 85 ? -7.477 2.883 -9.938 1 90.75 85 PHE B N 1
ATOM 3014 C CA . PHE B 1 85 ? -8.547 2.943 -8.953 1 90.75 85 PHE B CA 1
ATOM 3015 C C . PHE B 1 85 ? -8.469 4.234 -8.148 1 90.75 85 PHE B C 1
ATOM 3017 O O . PHE B 1 85 ? -9.5 4.781 -7.738 1 90.75 85 PHE B O 1
ATOM 3024 N N . THR B 1 86 ? -7.254 4.754 -7.938 1 91.88 86 THR B N 1
ATOM 3025 C CA . THR B 1 86 ? -7.102 6.07 -7.328 1 91.88 86 THR B CA 1
ATOM 3026 C C . THR B 1 86 ? -7.773 7.141 -8.18 1 91.88 86 THR B C 1
ATOM 3028 O O . THR B 1 86 ? -8.453 8.023 -7.652 1 91.88 86 THR B O 1
ATOM 3031 N N . SER B 1 87 ? -7.621 7.004 -9.477 1 91.5 87 SER B N 1
ATOM 3032 C CA . SER B 1 87 ? -8.234 7.949 -10.398 1 91.5 87 SER B CA 1
ATOM 3033 C C . SER B 1 87 ? -9.758 7.879 -10.328 1 91.5 87 SER B C 1
ATOM 3035 O O . SER B 1 87 ? -10.43 8.906 -10.258 1 91.5 87 SER B O 1
ATOM 3037 N N . ILE B 1 88 ? -10.305 6.711 -10.289 1 86.81 88 ILE B N 1
ATOM 3038 C CA . ILE B 1 88 ? -11.75 6.508 -10.234 1 86.81 88 ILE B CA 1
ATOM 3039 C C . ILE B 1 88 ? -12.312 7.117 -8.953 1 86.81 88 ILE B C 1
ATOM 3041 O O . ILE B 1 88 ? -13.328 7.816 -8.977 1 86.81 88 ILE B O 1
ATOM 3045 N N . GLU B 1 89 ? -11.656 6.93 -7.895 1 84 89 GLU B N 1
ATOM 3046 C CA . GLU B 1 89 ? -12.133 7.434 -6.609 1 84 89 GLU B CA 1
ATOM 3047 C C . GLU B 1 89 ? -12.008 8.953 -6.535 1 84 89 GLU B C 1
ATOM 3049 O O . GLU B 1 89 ? -12.898 9.625 -6.012 1 84 89 GLU B O 1
ATOM 3054 N N . LEU B 1 90 ? -10.93 9.5 -6.996 1 83.31 90 LEU B N 1
ATOM 3055 C CA . LEU B 1 90 ? -10.672 10.93 -6.906 1 83.31 90 LEU B CA 1
ATOM 3056 C C . LEU B 1 90 ? -11.664 11.719 -7.754 1 83.31 90 LEU B C 1
ATOM 3058 O O . LEU B 1 90 ? -12.125 12.789 -7.348 1 83.31 90 LEU B O 1
ATOM 3062 N N . PHE B 1 91 ? -12.031 11.211 -8.898 1 82.12 91 PHE B N 1
ATOM 3063 C CA . PHE B 1 91 ? -12.867 11.969 -9.828 1 82.12 91 PHE B CA 1
ATOM 3064 C C . PHE B 1 91 ? -14.328 11.578 -9.664 1 82.12 91 PHE B C 1
ATOM 3066 O O . PHE B 1 91 ? -15.195 12.117 -10.359 1 82.12 91 PHE B O 1
ATOM 3073 N N . SER B 1 92 ? -14.586 10.656 -8.859 1 72.81 92 SER B N 1
ATOM 3074 C CA . SER B 1 92 ? -15.977 10.312 -8.578 1 72.81 92 SER B CA 1
ATOM 3075 C C . SER B 1 92 ? -16.656 11.391 -7.742 1 72.81 92 SER B C 1
ATOM 3077 O O . SER B 1 92 ? -17.875 11.523 -7.77 1 72.81 92 SER B O 1
ATOM 3079 N N . TYR B 1 93 ? -16.016 12.289 -6.887 1 57.97 93 TYR B N 1
ATOM 3080 C CA . TYR B 1 93 ? -16.594 13.352 -6.07 1 57.97 93 TYR B CA 1
ATOM 3081 C C . TYR B 1 93 ? -17.047 14.516 -6.938 1 57.97 93 TYR B C 1
ATOM 3083 O O . TYR B 1 93 ? -17.422 15.57 -6.422 1 57.97 93 TYR B O 1
ATOM 3091 N N . GLY B 1 94 ? -17.438 14.422 -8.086 1 49.06 94 GLY B N 1
ATOM 3092 C CA . GLY B 1 94 ? -17.875 15.531 -8.914 1 49.06 94 GLY B CA 1
ATOM 3093 C C . GLY B 1 94 ? -18.812 16.484 -8.188 1 49.06 94 GLY B C 1
ATOM 3094 O O . GLY B 1 94 ? -19.094 16.297 -6.996 1 49.06 94 GLY B O 1
ATOM 3095 N N . GLU B 1 95 ? -19.891 17.031 -8.992 1 44.19 95 GLU B N 1
ATOM 3096 C CA . GLU B 1 95 ? -20.719 18.234 -9.156 1 44.19 95 GLU B CA 1
ATOM 3097 C C . GLU B 1 95 ? -21.719 18.359 -8.016 1 44.19 95 GLU B C 1
ATOM 3099 O O . GLU B 1 95 ? -22.375 19.406 -7.875 1 44.19 95 GLU B O 1
ATOM 3104 N N . HIS B 1 96 ? -22.141 17.312 -7.375 1 42.44 96 HIS B N 1
ATOM 3105 C CA . HIS B 1 96 ? -23.391 17.656 -6.719 1 42.44 96 HIS B CA 1
ATOM 3106 C C . HIS B 1 96 ? -23.141 18.547 -5.508 1 42.44 96 HIS B C 1
ATOM 3108 O O . HIS B 1 96 ? -24.094 18.906 -4.797 1 42.44 96 HIS B O 1
ATOM 3114 N N . ASP B 1 97 ? -21.938 18.688 -5.102 1 40.84 97 ASP B N 1
ATOM 3115 C CA . ASP B 1 97 ? -22 19.531 -3.914 1 40.84 97 ASP B CA 1
ATOM 3116 C C . ASP B 1 97 ? -22.594 20.891 -4.242 1 40.84 97 ASP B C 1
ATOM 3118 O O . ASP B 1 97 ? -22.703 21.766 -3.365 1 40.84 97 ASP B O 1
ATOM 3122 N N . GLU B 1 98 ? -22.672 21.234 -5.531 1 36.97 98 GLU B N 1
ATOM 3123 C CA . GLU B 1 98 ? -23.266 22.562 -5.695 1 36.97 98 GLU B CA 1
ATOM 3124 C C . GLU B 1 98 ? -24.719 22.578 -5.258 1 36.97 98 GLU B C 1
ATOM 3126 O O . GLU B 1 98 ? -25.281 23.641 -4.984 1 36.97 98 GLU B O 1
ATOM 3131 N N . GLU B 1 99 ? -25.359 21.453 -5.605 1 36.34 99 GLU B N 1
ATOM 3132 C CA . GLU B 1 99 ? -26.797 21.703 -5.625 1 36.34 99 GLU B CA 1
ATOM 3133 C C . GLU B 1 99 ? -27.344 21.891 -4.211 1 36.34 99 GLU B C 1
ATOM 3135 O O . GLU B 1 99 ? -28.422 22.438 -4.027 1 36.34 99 GLU B O 1
ATOM 3140 N N . PHE B 1 100 ? -26.672 21.141 -3.266 1 36.06 100 PHE B N 1
ATOM 3141 C CA . PHE B 1 100 ? -27.547 21.141 -2.107 1 36.06 100 PHE B CA 1
ATOM 3142 C C . PHE B 1 100 ? -27.594 22.531 -1.459 1 36.06 100 PHE B C 1
ATOM 3144 O O . PHE B 1 100 ? -28.219 22.703 -0.411 1 36.06 100 PHE B O 1
ATOM 3151 N N . GLN B 1 101 ? -26.656 23.422 -1.958 1 33.81 101 GLN B N 1
ATOM 3152 C CA . GLN B 1 101 ? -26.797 24.641 -1.165 1 33.81 101 GLN B CA 1
ATOM 3153 C C . GLN B 1 101 ? -28.141 25.312 -1.404 1 33.81 101 GLN B C 1
ATOM 3155 O O . GLN B 1 101 ? -28.438 26.359 -0.82 1 33.81 101 GLN B O 1
ATOM 3160 N N . ILE B 1 102 ? -28.688 25.016 -2.633 1 32.34 102 ILE B N 1
ATOM 3161 C CA . ILE B 1 102 ? -29.703 26.047 -2.883 1 32.34 102 ILE B CA 1
ATOM 3162 C C . ILE B 1 102 ? -30.875 25.859 -1.933 1 32.34 102 ILE B C 1
ATOM 3164 O O . ILE B 1 102 ? -31.828 26.641 -1.962 1 32.34 102 ILE B O 1
ATOM 3168 N N . GLY B 1 103 ? -31.125 24.484 -1.69 1 26.5 103 GLY B N 1
ATOM 3169 C CA . GLY B 1 103 ? -32.562 24.453 -1.487 1 26.5 103 GLY B CA 1
ATOM 3170 C C . GLY B 1 103 ? -33.062 25.516 -0.512 1 26.5 103 GLY B C 1
ATOM 3171 O O . GLY B 1 103 ? -32.375 26.5 -0.274 1 26.5 103 GLY B O 1
ATOM 3172 N N . ASP B 1 104 ? -33.938 24.984 0.461 1 26.41 104 ASP B N 1
ATOM 3173 C CA . ASP B 1 104 ? -35.156 25.531 1.062 1 26.41 104 ASP B CA 1
ATOM 3174 C C . ASP B 1 104 ? -34.812 26.562 2.133 1 26.41 104 ASP B C 1
ATOM 3176 O O . ASP B 1 104 ? -34.219 26.234 3.154 1 26.41 104 ASP B O 1
ATOM 3180 N N . GLU B 1 105 ? -34.375 27.734 1.652 1 29.97 105 GLU B N 1
ATOM 3181 C CA . GLU B 1 105 ? -34.531 28.906 2.508 1 29.97 105 GLU B CA 1
ATOM 3182 C C . GLU B 1 105 ? -35.812 28.844 3.316 1 29.97 105 GLU B C 1
ATOM 3184 O O . GLU B 1 105 ? -36.75 29.578 3.035 1 29.97 105 GLU B O 1
ATOM 3189 N N . HIS B 1 106 ? -36.562 27.609 3.258 1 26.59 106 HIS B N 1
ATOM 3190 C CA . HIS B 1 106 ? -37.812 27.922 3.912 1 26.59 106 HIS B CA 1
ATOM 3191 C C . HIS B 1 106 ? -37.594 28.703 5.199 1 26.59 106 HIS B C 1
ATOM 3193 O O . HIS B 1 106 ? -36.531 28.625 5.805 1 26.59 106 HIS B O 1
ATOM 3199 N N . ASP B 1 107 ? -38.656 29.438 5.543 1 24.98 107 ASP B N 1
ATOM 3200 C CA . ASP B 1 107 ? -39.125 30.484 6.441 1 24.98 107 ASP B CA 1
ATOM 3201 C C . ASP B 1 107 ? -39 30.047 7.898 1 24.98 107 ASP B C 1
ATOM 3203 O O . ASP B 1 107 ? -39.719 29.156 8.352 1 24.98 107 ASP B O 1
ATOM 3207 N N . HIS B 1 108 ? -37.812 29.844 8.438 1 23.39 108 HIS B N 1
ATOM 3208 C CA . HIS B 1 108 ? -37.75 29.672 9.883 1 23.39 108 HIS B CA 1
ATOM 3209 C C . HIS B 1 108 ? -38.5 30.766 10.617 1 23.39 108 HIS B C 1
ATOM 3211 O O . HIS B 1 108 ? -38 31.891 10.758 1 23.39 108 HIS B O 1
ATOM 3217 N N . HIS B 1 109 ? -39.812 30.797 10.422 1 22.3 109 HIS B N 1
ATOM 3218 C CA . HIS B 1 109 ? -40.344 31.812 11.312 1 22.3 109 HIS B CA 1
ATOM 3219 C C . HIS B 1 109 ? -39.781 31.656 12.727 1 22.3 109 HIS B C 1
ATOM 3221 O O . HIS B 1 109 ? -39.25 32.625 13.289 1 22.3 109 HIS B O 1
ATOM 3227 N N . GLY B 1 110 ? -40.625 30.875 13.625 1 18.75 110 GLY B N 1
ATOM 3228 C CA . GLY B 1 110 ? -41.188 31.516 14.805 1 18.75 110 GLY B CA 1
ATOM 3229 C C . GLY B 1 110 ? -40.219 31.562 15.969 1 18.75 110 GLY B C 1
ATOM 3230 O O . GLY B 1 110 ? -39.5 32.562 16.141 1 18.75 110 GLY B O 1
ATOM 3231 N N . HIS B 1 111 ? -40.688 30.797 17.188 1 20.47 111 HIS B N 1
ATOM 3232 C CA . HIS B 1 111 ? -40.938 31.328 18.531 1 20.47 111 HIS B CA 1
ATOM 3233 C C . HIS B 1 111 ? -39.688 31.312 19.375 1 20.47 111 HIS B C 1
ATOM 3235 O O . HIS B 1 111 ? -38.656 30.734 18.969 1 20.47 111 HIS B O 1
ATOM 3241 N N . ASN B 1 112 ? -39.906 30.766 20.75 1 20.88 112 ASN B N 1
ATOM 3242 C CA . ASN B 1 112 ? -39.719 31.234 22.125 1 20.88 112 ASN B CA 1
ATOM 3243 C C . ASN B 1 112 ? -38.344 30.859 22.656 1 20.88 112 ASN B C 1
ATOM 3245 O O . ASN B 1 112 ? -37.812 29.781 22.344 1 20.88 112 ASN B O 1
ATOM 3249 N N . LYS B 1 113 ? -37.625 31.781 23.375 1 20.17 113 LYS B N 1
ATOM 3250 C CA . LYS B 1 113 ? -36.312 32.188 23.875 1 20.17 113 LYS B CA 1
ATOM 3251 C C . LYS B 1 113 ? -35.75 31.172 24.844 1 20.17 113 LYS B C 1
ATOM 3253 O O . LYS B 1 113 ? -34.562 30.859 24.812 1 20.17 113 LYS B O 1
ATOM 3258 N N . HIS B 1 114 ? -36.469 30.859 25.969 1 19.47 114 HIS B N 1
ATOM 3259 C CA . HIS B 1 114 ? -35.812 31.188 27.219 1 19.47 114 HIS B CA 1
ATOM 3260 C C . HIS B 1 114 ? -34.875 30.094 27.656 1 19.47 114 HIS B C 1
ATOM 3262 O O . HIS B 1 114 ? -33.844 30.359 28.281 1 19.47 114 HIS B O 1
ATOM 3268 N N . GLU B 1 115 ? -35.406 28.844 27.719 1 20.33 115 GLU B N 1
ATOM 3269 C CA . GLU B 1 115 ? -35.188 28.219 29.016 1 20.33 115 GLU B CA 1
ATOM 3270 C C . GLU B 1 115 ? -33.719 27.875 29.219 1 20.33 115 GLU B C 1
ATOM 3272 O O . GLU B 1 115 ? -32.969 27.766 28.25 1 20.33 115 GLU B O 1
ATOM 3277 N N . LYS B 1 116 ? -33.406 26.922 30.297 1 23.02 116 LYS B N 1
ATOM 3278 C CA . LYS B 1 116 ? -32.562 26.703 31.469 1 23.02 116 LYS B CA 1
ATOM 3279 C C . LYS B 1 116 ? -31.266 26 31.078 1 23.02 116 LYS B C 1
ATOM 3281 O O . LYS B 1 116 ? -31.297 24.984 30.359 1 23.02 116 LYS B O 1
ATOM 3286 N N . LEU B 1 117 ? -30.094 26.641 31.188 1 22.33 117 LEU B N 1
ATOM 3287 C CA . LEU B 1 117 ? -28.641 26.531 31.109 1 22.33 117 LEU B CA 1
ATOM 3288 C C . LEU B 1 117 ? -28.156 25.266 31.828 1 22.33 117 LEU B C 1
ATOM 3290 O O . LEU B 1 117 ? -26.938 25.062 31.969 1 22.33 117 LEU B O 1
ATOM 3294 N N . GLU B 1 118 ? -29.188 24.578 32.594 1 22.36 118 GLU B N 1
ATOM 3295 C CA . GLU B 1 118 ? -28.562 23.938 33.719 1 22.36 118 GLU B CA 1
ATOM 3296 C C . GLU B 1 118 ? -27.469 22.953 33.281 1 22.36 118 GLU B C 1
ATOM 3298 O O . GLU B 1 118 ? -26.344 23 33.812 1 22.36 118 GLU B O 1
ATOM 3303 N N . ASN B 1 119 ? -27.828 21.609 33.281 1 22.05 119 ASN B N 1
ATOM 3304 C CA . ASN B 1 119 ? -27.078 20.5 33.844 1 22.05 119 ASN B CA 1
ATOM 3305 C C . ASN B 1 119 ? -26.062 19.953 32.844 1 22.05 119 ASN B C 1
ATOM 3307 O O . ASN B 1 119 ? -26.406 19.172 31.969 1 22.05 119 ASN B O 1
ATOM 3311 N N . LYS B 1 120 ? -24.984 20.594 32.625 1 26.11 120 LYS B N 1
ATOM 3312 C CA . LYS B 1 120 ? -23.922 20.375 31.641 1 26.11 120 LYS B CA 1
ATOM 3313 C C . LYS B 1 120 ? -23.266 19.016 31.859 1 26.11 120 LYS B C 1
ATOM 3315 O O . LYS B 1 120 ? -22.469 18.562 31.031 1 26.11 120 LYS B O 1
ATOM 3320 N N . SER B 1 121 ? -23.172 18.688 33.188 1 26.73 121 SER B N 1
ATOM 3321 C CA . SER B 1 121 ? -22.094 17.797 33.594 1 26.73 121 SER B CA 1
ATOM 3322 C C . SER B 1 121 ? -22.266 16.406 33.031 1 26.73 121 SER B C 1
ATOM 3324 O O . SER B 1 121 ? -21.281 15.672 32.844 1 26.73 121 SER B O 1
ATOM 3326 N N . GLU B 1 122 ? -23.562 15.812 33.25 1 26.95 122 GLU B N 1
ATOM 3327 C CA . GLU B 1 122 ? -23.828 14.391 33.094 1 26.95 122 GLU B CA 1
ATOM 3328 C C . GLU B 1 122 ? -23.641 13.961 31.625 1 26.95 122 GLU B C 1
ATOM 3330 O O . GLU B 1 122 ? -23.922 12.812 31.266 1 26.95 122 GLU B O 1
ATOM 3335 N N . LEU B 1 123 ? -23.375 14.914 30.734 1 26.05 123 LEU B N 1
ATOM 3336 C CA . LEU B 1 123 ? -23.703 14.617 29.344 1 26.05 123 LEU B CA 1
ATOM 3337 C C . LEU B 1 123 ? -22.672 13.664 28.75 1 26.05 123 LEU B C 1
ATOM 3339 O O . LEU B 1 123 ? -23 12.875 27.859 1 26.05 123 LEU B O 1
ATOM 3343 N N . ASN B 1 124 ? -21.422 13.805 29.281 1 29.27 124 ASN B N 1
ATOM 3344 C CA . ASN B 1 124 ? -20.406 13.188 28.438 1 29.27 124 ASN B CA 1
ATOM 3345 C C . ASN B 1 124 ? -20.469 11.664 28.516 1 29.27 124 ASN B C 1
ATOM 3347 O O . ASN B 1 124 ? -20.172 10.977 27.531 1 29.27 124 ASN B O 1
ATOM 3351 N N . SER B 1 125 ? -20.438 11.07 29.797 1 30.53 125 SER B N 1
ATOM 3352 C CA . SER B 1 125 ? -20.344 9.625 30 1 30.53 125 SER B CA 1
ATOM 3353 C C . SER B 1 125 ? -21.578 8.914 29.453 1 30.53 125 SER B C 1
ATOM 3355 O O . SER B 1 125 ? -21.5 7.75 29.047 1 30.53 125 SER B O 1
ATOM 3357 N N . ASN B 1 126 ? -22.859 9.414 29.688 1 30.56 126 ASN B N 1
ATOM 3358 C CA . ASN B 1 126 ? -24.188 8.906 29.344 1 30.56 126 ASN B CA 1
ATOM 3359 C C . ASN B 1 126 ? -24.391 8.852 27.828 1 30.56 126 ASN B C 1
ATOM 3361 O O . ASN B 1 126 ? -25.453 8.445 27.359 1 30.56 126 ASN B O 1
ATOM 3365 N N . LEU B 1 127 ? -23.656 9.648 27.078 1 31.27 127 LEU B N 1
ATOM 3366 C CA . LEU B 1 127 ? -23.891 9.633 25.641 1 31.27 127 LEU B CA 1
ATOM 3367 C C . LEU B 1 127 ? -23.469 8.297 25.031 1 31.27 127 LEU B C 1
ATOM 3369 O O . LEU B 1 127 ? -24.125 7.797 24.109 1 31.27 127 LEU B O 1
ATOM 3373 N N . LEU B 1 128 ? -22.312 7.727 25.469 1 32.22 128 LEU B N 1
ATOM 3374 C CA . LEU B 1 128 ? -21.938 6.453 24.859 1 32.22 128 LEU B CA 1
ATOM 3375 C C . LEU B 1 128 ? -22.844 5.328 25.344 1 32.22 128 LEU B C 1
ATOM 3377 O O . LEU B 1 128 ? -23.156 4.406 24.594 1 32.22 128 LEU B O 1
ATOM 3381 N N . GLU B 1 129 ? -23.094 5.082 26.719 1 33.56 129 GLU B N 1
ATOM 3382 C CA . GLU B 1 129 ? -23.875 3.988 27.297 1 33.56 129 GLU B CA 1
ATOM 3383 C C . GLU B 1 129 ? -25.344 4.086 26.922 1 33.56 129 GLU B C 1
ATOM 3385 O O . GLU B 1 129 ? -26 3.07 26.703 1 33.56 129 GLU B O 1
ATOM 3390 N N . SER B 1 130 ? -26.078 5.246 27.312 1 34.97 130 SER B N 1
ATOM 3391 C CA . SER B 1 130 ? -27.531 5.277 27.266 1 34.97 130 SER B CA 1
ATOM 3392 C C . SER B 1 130 ? -28.062 5 25.859 1 34.97 130 SER B C 1
ATOM 3394 O O . SER B 1 130 ? -29.094 4.359 25.688 1 34.97 130 SER B O 1
ATOM 3396 N N . ASN B 1 131 ? -27.594 5.824 24.828 1 32.78 131 ASN B N 1
ATOM 3397 C CA . ASN B 1 131 ? -28.375 5.695 23.594 1 32.78 131 ASN B CA 1
ATOM 3398 C C . ASN B 1 131 ? -28.047 4.402 22.859 1 32.78 131 ASN B C 1
ATOM 3400 O O . ASN B 1 131 ? -27.547 4.441 21.719 1 32.78 131 ASN B O 1
ATOM 3404 N N . GLU B 1 132 ? -27.406 3.498 23.359 1 35.75 132 GLU B N 1
ATOM 3405 C CA . GLU B 1 132 ? -27.312 2.16 22.781 1 35.75 132 GLU B CA 1
ATOM 3406 C C . GLU B 1 132 ? -28.688 1.652 22.344 1 35.75 132 GLU B C 1
ATOM 3408 O O . GLU B 1 132 ? -28.781 0.752 21.5 1 35.75 132 GLU B O 1
ATOM 3413 N N . SER B 1 133 ? -29.766 1.7 23.234 1 34.94 133 SER B N 1
ATOM 3414 C CA . SER B 1 133 ? -31.078 1.16 22.922 1 34.94 133 SER B CA 1
ATOM 3415 C C . SER B 1 133 ? -31.578 1.66 21.562 1 34.94 133 SER B C 1
ATOM 3417 O O . SER B 1 133 ? -32.125 0.885 20.766 1 34.94 133 SER B O 1
ATOM 3419 N N . GLU B 1 134 ? -32.25 2.967 21.484 1 36.41 134 GLU B N 1
ATOM 3420 C CA . GLU B 1 134 ? -33.219 3.467 20.531 1 36.41 134 GLU B CA 1
ATOM 3421 C C . GLU B 1 134 ? -32.594 3.67 19.156 1 36.41 134 GLU B C 1
ATOM 3423 O O . GLU B 1 134 ? -33.312 3.709 18.141 1 36.41 134 GLU B O 1
ATOM 3428 N N . TYR B 1 135 ? -31.438 4.375 19.062 1 37.47 135 TYR B N 1
ATOM 3429 C CA . TYR B 1 135 ? -31.125 4.773 17.688 1 37.47 135 TYR B CA 1
ATOM 3430 C C . TYR B 1 135 ? -30.766 3.562 16.844 1 37.47 135 TYR B C 1
ATOM 3432 O O . TYR B 1 135 ? -29.641 3.041 16.938 1 37.47 135 TYR B O 1
ATOM 3440 N N . VAL B 1 136 ? -31.453 2.441 16.844 1 41.75 136 VAL B N 1
ATOM 3441 C CA . VAL B 1 136 ? -31.438 1.563 15.688 1 41.75 136 VAL B CA 1
ATOM 3442 C C . VAL B 1 136 ? -31.125 2.379 14.43 1 41.75 136 VAL B C 1
ATOM 3444 O O . VAL B 1 136 ? -31.984 3.137 13.953 1 41.75 136 VAL B O 1
ATOM 3447 N N . THR B 1 137 ? -30.078 3.07 14.359 1 50.84 137 THR B N 1
ATOM 3448 C CA . THR B 1 137 ? -29.734 3.768 13.125 1 50.84 137 THR B CA 1
ATOM 3449 C C . THR B 1 137 ? -30.172 2.957 11.906 1 50.84 137 THR B C 1
ATOM 3451 O O . THR B 1 137 ? -29.688 1.84 11.695 1 50.84 137 THR B O 1
ATOM 3454 N N . SER B 1 138 ? -31.312 3.027 11.484 1 65.19 138 SER B N 1
ATOM 3455 C CA . SER B 1 138 ? -31.844 2.387 10.289 1 65.19 138 SER B CA 1
ATOM 3456 C C . SER B 1 138 ? -30.859 2.471 9.133 1 65.19 138 SER B C 1
ATOM 3458 O O . SER B 1 138 ? -30.453 3.566 8.727 1 65.19 138 SER B O 1
ATOM 3460 N N . TYR B 1 139 ? -30.109 1.297 8.992 1 72 139 TYR B N 1
ATOM 3461 C CA . TYR B 1 139 ? -29.234 1.211 7.832 1 72 139 TYR B CA 1
ATOM 3462 C C . TYR B 1 139 ? -29.984 1.525 6.547 1 72 139 TYR B C 1
ATOM 3464 O O . TYR B 1 139 ? -29.375 1.87 5.531 1 72 139 TYR B O 1
ATOM 3472 N N . PHE B 1 140 ? -31.312 1.507 6.766 1 78.25 140 PHE B N 1
ATOM 3473 C CA . PHE B 1 140 ? -32.031 1.605 5.508 1 78.25 140 PHE B CA 1
ATOM 3474 C C . PHE B 1 140 ? -32.938 2.85 5.492 1 78.25 140 PHE B C 1
ATOM 3476 O O . PHE B 1 140 ? -33.5 3.225 6.516 1 78.25 140 PHE B O 1
ATOM 3483 N N . SER B 1 141 ? -32.719 3.625 4.48 1 75.69 141 SER B N 1
ATOM 3484 C CA . SER B 1 141 ? -33.594 4.77 4.266 1 75.69 141 SER B CA 1
ATOM 3485 C C . SER B 1 141 ? -34.781 4.406 3.346 1 75.69 141 SER B C 1
ATOM 3487 O O . SER B 1 141 ? -34.656 3.488 2.531 1 75.69 141 SER B O 1
ATOM 3489 N N . SER B 1 142 ? -35.812 4.969 3.686 1 69.56 142 SER B N 1
ATOM 3490 C CA . SER B 1 142 ? -37 4.738 2.871 1 69.56 142 SER B CA 1
ATOM 3491 C C . SER B 1 142 ? -36.844 5.316 1.47 1 69.56 142 SER B C 1
ATOM 3493 O O . SER B 1 142 ? -37.438 4.832 0.514 1 69.56 142 SER B O 1
ATOM 3495 N N . GLN B 1 143 ? -36.062 6.406 1.351 1 66.81 143 GLN B N 1
ATOM 3496 C CA . GLN B 1 143 ? -35.844 7.016 0.039 1 66.81 143 GLN B CA 1
ATOM 3497 C C . GLN B 1 143 ? -34.656 6.391 -0.684 1 66.81 143 GLN B C 1
ATOM 3499 O O . GLN B 1 143 ? -33.688 5.984 -0.048 1 66.81 143 GLN B O 1
ATOM 3504 N N . CYS B 1 144 ? -34.875 5.961 -1.939 1 63.19 144 CYS B N 1
ATOM 3505 C CA . CYS B 1 144 ? -33.812 5.438 -2.758 1 63.19 144 CYS B CA 1
ATOM 3506 C C . CYS B 1 144 ? -32.656 6.43 -2.828 1 63.19 144 CYS B C 1
ATOM 3508 O O . CYS B 1 144 ? -32.625 7.293 -3.707 1 63.19 144 CYS B O 1
ATOM 3510 N N . ASN B 1 145 ? -31.984 6.469 -1.646 1 67.12 145 ASN B N 1
ATOM 3511 C CA . ASN B 1 145 ? -30.797 7.324 -1.726 1 67.12 145 ASN B CA 1
ATOM 3512 C C . ASN B 1 145 ? -29.703 6.691 -2.572 1 67.12 145 ASN B C 1
ATOM 3514 O O . ASN B 1 145 ? -29.469 5.484 -2.482 1 67.12 145 ASN B O 1
ATOM 3518 N N . ALA B 1 146 ? -29.359 7.492 -3.541 1 74.62 146 ALA B N 1
ATOM 3519 C CA . ALA B 1 146 ? -28.25 7.055 -4.371 1 74.62 146 ALA B CA 1
ATOM 3520 C C . ALA B 1 146 ? -26.984 6.883 -3.539 1 74.62 146 ALA B C 1
ATOM 3522 O O . ALA B 1 146 ? -26.781 7.586 -2.549 1 74.62 146 ALA B O 1
ATOM 3523 N N . LEU B 1 147 ? -26.25 5.773 -3.773 1 83.75 147 LEU B N 1
ATOM 3524 C CA . LEU B 1 147 ? -24.938 5.562 -3.16 1 83.75 147 LEU B CA 1
ATOM 3525 C C . LEU B 1 147 ? -24 6.719 -3.477 1 83.75 147 LEU B C 1
ATOM 3527 O O . LEU B 1 147 ? -24.078 7.309 -4.559 1 83.75 147 LEU B O 1
ATOM 3531 N N . SER B 1 148 ? -23.234 6.984 -2.453 1 82.19 148 SER B N 1
ATOM 3532 C CA . SER B 1 148 ? -22.172 7.945 -2.723 1 82.19 148 SER B CA 1
ATOM 3533 C C . SER B 1 148 ? -21.25 7.457 -3.842 1 82.19 148 SER B C 1
ATOM 3535 O O . SER B 1 148 ? -21.156 6.254 -4.094 1 82.19 148 SER B O 1
ATOM 3537 N N . VAL B 1 149 ? -20.688 8.336 -4.488 1 79.19 149 VAL B N 1
ATOM 3538 C CA . VAL B 1 149 ? -19.812 8.031 -5.613 1 79.19 149 VAL B CA 1
ATOM 3539 C C . VAL B 1 149 ? -18.656 7.148 -5.145 1 79.19 149 VAL B C 1
ATOM 3541 O O . VAL B 1 149 ? -18.359 6.129 -5.77 1 79.19 149 VAL B O 1
ATOM 3544 N N . PRO B 1 150 ? -18.047 7.441 -3.99 1 77 150 PRO B N 1
ATOM 3545 C CA . PRO B 1 150 ? -16.969 6.566 -3.535 1 77 150 PRO B CA 1
ATOM 3546 C C . PRO B 1 150 ? -17.438 5.145 -3.242 1 77 150 PRO B C 1
ATOM 3548 O O . PRO B 1 150 ? -16.75 4.176 -3.568 1 77 150 PRO B O 1
ATOM 3551 N N . ALA B 1 151 ? -18.547 5.078 -2.715 1 86.19 151 ALA B N 1
ATOM 3552 C CA . ALA B 1 151 ? -19.094 3.76 -2.398 1 86.19 151 ALA B CA 1
ATOM 3553 C C . ALA B 1 151 ? -19.406 2.975 -3.67 1 86.19 151 ALA B C 1
ATOM 3555 O O . ALA B 1 151 ? -19.125 1.776 -3.75 1 86.19 151 ALA B O 1
ATOM 3556 N N . SER B 1 152 ? -19.938 3.664 -4.629 1 88.62 152 SER B N 1
ATOM 3557 C CA . SER B 1 152 ? -20.25 3.027 -5.906 1 88.62 152 SER B CA 1
ATOM 3558 C C . SER B 1 152 ? -18.984 2.572 -6.621 1 88.62 152 SER B C 1
ATOM 3560 O O . SER B 1 152 ? -18.953 1.49 -7.207 1 88.62 152 SER B O 1
ATOM 3562 N N . ALA B 1 153 ? -18.016 3.441 -6.531 1 84.19 153 ALA B N 1
ATOM 3563 C CA . ALA B 1 153 ? -16.734 3.1 -7.168 1 84.19 153 ALA B CA 1
ATOM 3564 C C . ALA B 1 153 ? -16.125 1.86 -6.527 1 84.19 153 ALA B C 1
ATOM 3566 O O . ALA B 1 153 ? -15.688 0.944 -7.23 1 84.19 153 ALA B O 1
ATOM 3567 N N . LEU B 1 154 ? -16.109 1.852 -5.277 1 86.94 154 LEU B N 1
ATOM 3568 C CA . LEU B 1 154 ? -15.547 0.709 -4.562 1 86.94 154 LEU B CA 1
ATOM 3569 C C . LEU B 1 154 ? -16.344 -0.561 -4.863 1 86.94 154 LEU B C 1
ATOM 3571 O O . LEU B 1 154 ? -15.758 -1.637 -5.016 1 86.94 154 LEU B O 1
ATOM 3575 N N . TYR B 1 155 ? -17.641 -0.439 -4.953 1 92.81 155 TYR B N 1
ATOM 3576 C CA . TYR B 1 155 ? -18.5 -1.573 -5.27 1 92.81 155 TYR B CA 1
ATOM 3577 C C . TYR B 1 155 ? -18.141 -2.164 -6.633 1 92.81 155 TYR B C 1
ATOM 3579 O O . TYR B 1 155 ? -18 -3.379 -6.766 1 92.81 155 TYR B O 1
ATOM 3587 N N . ILE B 1 156 ? -17.969 -1.343 -7.582 1 90.5 156 ILE B N 1
ATOM 3588 C CA . ILE B 1 156 ? -17.656 -1.788 -8.938 1 90.5 156 ILE B CA 1
ATOM 3589 C C . ILE B 1 156 ? -16.281 -2.455 -8.961 1 90.5 156 ILE B C 1
ATOM 3591 O O . ILE B 1 156 ? -16.109 -3.52 -9.555 1 90.5 156 ILE B O 1
ATOM 3595 N N . ILE B 1 157 ? -15.375 -1.806 -8.297 1 87.06 157 ILE B N 1
ATOM 3596 C CA . ILE B 1 157 ? -14.016 -2.328 -8.227 1 87.06 157 ILE B CA 1
ATOM 3597 C C . ILE B 1 157 ? -14.023 -3.723 -7.602 1 87.06 157 ILE B C 1
ATOM 3599 O O . ILE B 1 157 ? -13.398 -4.648 -8.117 1 87.06 157 ILE B O 1
ATOM 3603 N N . MET B 1 158 ? -14.781 -3.902 -6.602 1 92.56 158 MET B N 1
ATOM 3604 C CA . MET B 1 158 ? -14.812 -5.168 -5.879 1 92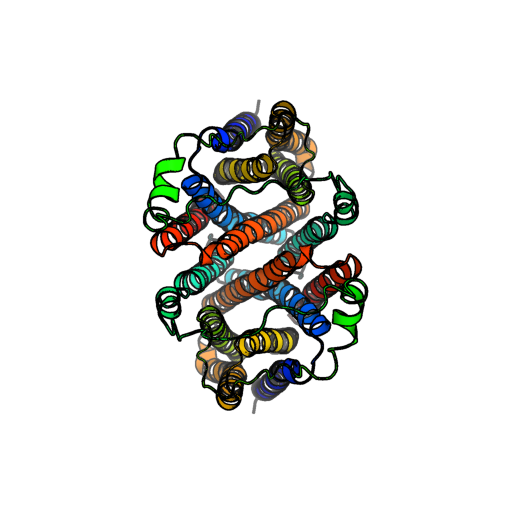.56 158 MET B CA 1
ATOM 3605 C C . MET B 1 158 ? -15.547 -6.238 -6.68 1 92.56 158 MET B C 1
ATOM 3607 O O . MET B 1 158 ? -15.219 -7.422 -6.602 1 92.56 158 MET B O 1
ATOM 3611 N N . ASP B 1 159 ? -16.516 -5.781 -7.492 1 94.56 159 ASP B N 1
ATOM 3612 C CA . ASP B 1 159 ? -17.203 -6.711 -8.383 1 94.56 159 ASP B CA 1
ATOM 3613 C C . ASP B 1 159 ? -16.25 -7.277 -9.43 1 94.56 159 ASP B C 1
ATOM 3615 O O . ASP B 1 159 ? -16.219 -8.484 -9.656 1 94.56 159 ASP B O 1
ATOM 3619 N N . ILE B 1 160 ? -15.523 -6.418 -9.992 1 90.12 160 ILE B N 1
ATOM 3620 C CA . ILE B 1 160 ? -14.562 -6.824 -11.008 1 90.12 160 ILE B CA 1
ATOM 3621 C C . ILE B 1 160 ? -13.523 -7.758 -10.398 1 90.12 160 ILE B C 1
ATOM 3623 O O . ILE B 1 160 ? -13.234 -8.82 -10.945 1 90.12 160 ILE B O 1
ATOM 3627 N N . HIS B 1 161 ? -13.008 -7.402 -9.312 1 90.75 161 HIS B N 1
ATOM 3628 C CA . HIS B 1 161 ? -12.023 -8.219 -8.609 1 90.75 161 HIS B CA 1
ATOM 3629 C C . HIS B 1 161 ? -12.578 -9.602 -8.297 1 90.75 161 HIS B C 1
ATOM 3631 O O . HIS B 1 161 ? -11.898 -10.609 -8.492 1 90.75 161 HIS B O 1
ATOM 3637 N N . SER B 1 162 ? -13.867 -9.609 -7.82 1 95.75 162 SER B N 1
ATOM 3638 C CA . SER B 1 162 ? -14.5 -10.875 -7.465 1 95.75 162 SER B CA 1
ATOM 3639 C C . SER B 1 162 ? -14.617 -11.797 -8.672 1 95.75 162 SER B C 1
ATOM 3641 O O . SER B 1 162 ? -14.352 -13 -8.578 1 95.75 162 SER B O 1
ATOM 3643 N N . ALA B 1 163 ? -14.938 -11.266 -9.773 1 95.44 163 ALA B N 1
ATOM 3644 C CA . ALA B 1 163 ? -15.031 -12.039 -11 1 95.44 163 ALA B CA 1
ATOM 3645 C C . ALA B 1 163 ? -13.664 -12.586 -11.414 1 95.44 163 ALA B C 1
ATOM 3647 O O . ALA B 1 163 ? -13.547 -13.75 -11.805 1 95.44 163 ALA B O 1
ATOM 3648 N N . ILE B 1 164 ? -12.688 -11.734 -11.281 1 92.81 164 ILE B N 1
ATOM 3649 C CA . ILE B 1 164 ? -11.336 -12.094 -11.695 1 92.81 164 ILE B CA 1
ATOM 3650 C C . ILE B 1 164 ? -10.789 -13.172 -10.758 1 92.81 164 ILE B C 1
ATOM 3652 O O . ILE B 1 164 ? -10.109 -14.102 -11.211 1 92.81 164 ILE B O 1
ATOM 3656 N N . GLU B 1 165 ? -11.062 -13.016 -9.539 1 93.06 165 GLU B N 1
ATOM 3657 C CA . GLU B 1 165 ? -10.656 -14.008 -8.555 1 93.06 165 GLU B CA 1
ATOM 3658 C C . GLU B 1 165 ? -11.242 -15.383 -8.875 1 93.06 165 GLU B C 1
ATOM 3660 O O . GLU B 1 165 ? -10.547 -16.391 -8.805 1 93.06 165 GLU B O 1
ATOM 3665 N N . GLY B 1 166 ? -12.555 -15.438 -9.18 1 95.31 166 GLY B N 1
ATOM 3666 C CA . GLY B 1 166 ? -13.164 -16.688 -9.617 1 95.31 166 GLY B CA 1
ATOM 3667 C C . GLY B 1 166 ? -12.531 -17.25 -10.867 1 95.31 166 GLY B C 1
ATOM 3668 O O . GLY B 1 166 ? -12.312 -18.469 -10.969 1 95.31 166 GLY B O 1
ATOM 3669 N N . LEU B 1 167 ? -12.219 -16.375 -11.789 1 94.56 167 LEU B N 1
ATOM 3670 C CA . LEU B 1 167 ? -11.57 -16.766 -13.031 1 94.56 167 LEU B CA 1
ATOM 3671 C C . LEU B 1 167 ? -10.234 -17.453 -12.758 1 94.56 167 LEU B C 1
ATOM 3673 O O . LEU B 1 167 ? -9.922 -18.469 -13.367 1 94.56 167 LEU B O 1
ATOM 3677 N N . ALA B 1 168 ? -9.5 -16.875 -11.836 1 92.06 168 ALA B N 1
ATOM 3678 C CA . ALA B 1 168 ? -8.195 -17.422 -11.469 1 92.06 168 ALA B CA 1
ATOM 3679 C C . ALA B 1 168 ? -8.328 -18.844 -10.938 1 92.06 168 ALA B C 1
ATOM 3681 O O . ALA B 1 168 ? -7.535 -19.719 -11.281 1 92.06 168 ALA B O 1
ATOM 3682 N N . LEU B 1 169 ? -9.297 -19.094 -10.125 1 94 169 LEU B N 1
ATOM 3683 C CA . LEU B 1 169 ? -9.539 -20.422 -9.586 1 94 169 LEU B CA 1
ATOM 3684 C C . LEU B 1 169 ? -10 -21.375 -10.672 1 94 169 LEU B C 1
ATOM 3686 O O . LEU B 1 169 ? -9.578 -22.531 -10.711 1 94 169 LEU B O 1
ATOM 3690 N N . GLY B 1 170 ? -10.766 -20.922 -11.555 1 94.75 170 GLY B N 1
ATOM 3691 C CA . GLY B 1 170 ? -11.328 -21.75 -12.617 1 94.75 170 GLY B CA 1
ATOM 3692 C C . GLY B 1 170 ? -10.297 -22.219 -13.625 1 94.75 170 GLY B C 1
ATOM 3693 O O . GLY B 1 170 ? -10.391 -23.328 -14.156 1 94.75 170 GLY B O 1
ATOM 3694 N N . ILE B 1 171 ? -9.305 -21.391 -13.852 1 92.88 171 ILE B N 1
ATOM 3695 C CA . ILE B 1 171 ? -8.359 -21.688 -14.914 1 92.88 171 ILE B CA 1
ATOM 3696 C C . ILE B 1 171 ? -7.312 -22.688 -14.406 1 92.88 171 ILE B C 1
ATOM 3698 O O . ILE B 1 171 ? -6.582 -23.281 -15.203 1 92.88 171 ILE B O 1
ATOM 3702 N N . MET B 1 172 ? -7.203 -22.875 -13.094 1 91.12 172 MET B N 1
ATOM 3703 C CA . MET B 1 172 ? -6.176 -23.734 -12.531 1 91.12 172 MET B CA 1
ATOM 3704 C C . MET B 1 172 ? -6.445 -25.203 -12.883 1 91.12 172 MET B C 1
ATOM 3706 O O . MET B 1 172 ? -7.594 -25.641 -12.883 1 91.12 172 MET B O 1
ATOM 3710 N N . LYS B 1 173 ? -5.293 -25.984 -13.109 1 89.25 173 LYS B N 1
ATOM 3711 C CA . LYS B 1 173 ? -5.43 -27.375 -13.539 1 89.25 173 LYS B CA 1
ATOM 3712 C C . LYS B 1 173 ? -4.863 -28.328 -12.5 1 89.25 173 LYS B C 1
ATOM 3714 O O . LYS B 1 173 ? -5.293 -29.484 -12.406 1 89.25 173 LYS B O 1
ATOM 3719 N N . GLU B 1 174 ? -3.955 -27.844 -11.734 1 88.44 174 GLU B N 1
ATOM 3720 C CA . GLU B 1 174 ? -3.316 -28.688 -10.727 1 88.44 174 GLU B CA 1
ATOM 3721 C C . GLU B 1 174 ? -4.109 -28.703 -9.43 1 88.44 174 GLU B C 1
ATOM 3723 O O . GLU B 1 174 ? -4.523 -27.641 -8.938 1 88.44 174 GLU B O 1
ATOM 3728 N N . LEU B 1 175 ? -4.289 -29.875 -8.883 1 90.5 175 LEU B N 1
ATOM 3729 C CA . LEU B 1 175 ? -5.09 -30.062 -7.676 1 90.5 175 LEU B CA 1
ATOM 3730 C C . LEU B 1 175 ? -4.531 -29.219 -6.523 1 90.5 175 LEU B C 1
ATOM 3732 O O . LEU B 1 175 ? -5.289 -28.578 -5.805 1 90.5 175 LEU B O 1
ATOM 3736 N N . GLY B 1 176 ? -3.252 -29.297 -6.355 1 87.44 176 GLY B N 1
ATOM 3737 C CA . GLY B 1 176 ? -2.621 -28.516 -5.297 1 87.44 176 GLY B CA 1
ATOM 3738 C C . GLY B 1 176 ? -2.873 -27.031 -5.414 1 87.44 176 GLY B C 1
ATOM 3739 O O . GLY B 1 176 ? -3.178 -26.359 -4.422 1 87.44 176 GLY B O 1
ATOM 3740 N N . SER B 1 177 ? -2.818 -26.562 -6.609 1 87.81 177 SER B N 1
ATOM 3741 C CA . SER B 1 177 ? -3.039 -25.141 -6.855 1 87.81 177 SER B CA 1
ATOM 3742 C C . SER B 1 177 ? -4.496 -24.75 -6.625 1 87.81 177 SER B C 1
ATOM 3744 O O . SER B 1 177 ? -4.789 -23.672 -6.125 1 87.81 177 SER B O 1
ATOM 3746 N N . ILE B 1 178 ? -5.387 -25.641 -7.016 1 91.81 178 ILE B N 1
ATOM 3747 C CA . ILE B 1 178 ? -6.812 -25.391 -6.824 1 91.81 178 ILE B CA 1
ATOM 3748 C C . ILE B 1 178 ? -7.125 -25.281 -5.332 1 91.81 178 ILE B C 1
ATOM 3750 O O . ILE B 1 178 ? -7.797 -24.344 -4.902 1 91.81 178 ILE B O 1
ATOM 3754 N N . ILE B 1 179 ? -6.57 -26.156 -4.559 1 90.62 179 ILE B N 1
ATOM 3755 C CA . ILE B 1 179 ? -6.801 -26.156 -3.119 1 90.62 179 ILE B CA 1
ATOM 3756 C C . ILE B 1 179 ? -6.176 -24.922 -2.486 1 90.62 179 ILE B C 1
ATOM 3758 O O . ILE B 1 179 ? -6.789 -24.281 -1.629 1 90.62 179 ILE B O 1
ATOM 3762 N N . ALA B 1 180 ? -5.039 -24.609 -2.945 1 87.62 180 ALA B N 1
ATOM 3763 C CA . ALA B 1 180 ? -4.324 -23.453 -2.396 1 87.62 180 ALA B CA 1
ATOM 3764 C C . ALA B 1 180 ? -5.094 -22.156 -2.65 1 87.62 180 ALA B C 1
ATOM 3766 O O . ALA B 1 180 ? -5.285 -21.359 -1.735 1 87.62 180 ALA B O 1
ATOM 3767 N N . ILE B 1 181 ? -5.539 -22.016 -3.852 1 89.94 181 ILE B N 1
ATOM 3768 C CA . ILE B 1 181 ? -6.246 -20.781 -4.211 1 89.94 181 ILE B CA 1
ATOM 3769 C C . ILE B 1 181 ? -7.605 -20.75 -3.518 1 89.94 181 ILE B C 1
ATOM 3771 O O . ILE B 1 181 ? -8.039 -19.703 -3.043 1 89.94 181 ILE B O 1
ATOM 3775 N N . PHE B 1 182 ? -8.242 -21.875 -3.461 1 93.25 182 PHE B N 1
ATOM 3776 C CA . PHE B 1 182 ? -9.523 -21.969 -2.773 1 93.25 182 PHE B CA 1
ATOM 3777 C C . PHE B 1 182 ? -9.391 -21.547 -1.316 1 93.25 182 PHE B C 1
ATOM 3779 O O . PHE B 1 182 ? -10.18 -20.734 -0.825 1 93.25 182 PHE B O 1
ATOM 3786 N N . CYS B 1 183 ? -8.414 -22 -0.607 1 91.25 183 CYS B N 1
ATOM 3787 C CA . CYS B 1 183 ? -8.188 -21.672 0.795 1 91.25 183 CYS B CA 1
ATOM 3788 C C . CYS B 1 183 ? -7.906 -20.188 0.967 1 91.25 183 CYS B C 1
ATOM 3790 O O . CYS B 1 183 ? -8.406 -19.562 1.901 1 91.25 183 CYS B O 1
ATOM 3792 N N . ALA B 1 184 ? -7.164 -19.703 0.067 1 90.31 184 ALA B N 1
ATOM 3793 C CA . ALA B 1 184 ? -6.844 -18.281 0.121 1 90.31 184 ALA B CA 1
ATOM 3794 C C . ALA B 1 184 ? -8.094 -17.422 -0.059 1 90.31 184 ALA B C 1
ATOM 3796 O O . ALA B 1 184 ? -8.305 -16.453 0.672 1 90.31 184 ALA B O 1
ATOM 3797 N N . ILE B 1 185 ? -8.93 -17.812 -0.999 1 94.06 185 ILE B N 1
ATOM 3798 C CA . ILE B 1 185 ? -10.141 -17.062 -1.289 1 94.06 185 ILE B CA 1
ATOM 3799 C C . ILE B 1 185 ? -11.086 -17.109 -0.092 1 94.06 185 ILE B C 1
ATOM 3801 O O . ILE B 1 185 ? -11.555 -16.078 0.387 1 94.06 185 ILE B O 1
ATOM 3805 N N . VAL B 1 186 ? -11.281 -18.281 0.421 1 93.88 186 VAL B N 1
ATOM 3806 C CA . VAL B 1 186 ? -12.211 -18.453 1.534 1 93.88 186 VAL B CA 1
ATOM 3807 C C . VAL B 1 186 ? -11.672 -17.734 2.768 1 93.88 186 VAL B C 1
ATOM 3809 O O . VAL B 1 186 ? -12.453 -17.25 3.6 1 93.88 186 VAL B O 1
ATOM 3812 N N . GLY B 1 187 ? -10.43 -17.594 2.877 1 92 187 GLY B N 1
ATOM 3813 C CA . GLY B 1 187 ? -9.797 -16.938 4.012 1 92 187 GLY B CA 1
ATOM 3814 C C . GLY B 1 187 ? -10.062 -15.445 4.055 1 92 187 GLY B C 1
ATOM 3815 O O . GLY B 1 187 ? -10.156 -14.859 5.137 1 92 187 GLY B O 1
ATOM 3816 N N . HIS B 1 188 ? -10.188 -14.82 2.932 1 94 188 HIS B N 1
ATOM 3817 C CA . HIS B 1 188 ? -10.312 -13.367 2.959 1 94 188 HIS B CA 1
ATOM 3818 C C . HIS B 1 188 ? -11.664 -12.914 2.428 1 94 188 HIS B C 1
ATOM 3820 O O . HIS B 1 188 ? -12.086 -11.781 2.668 1 94 188 HIS B O 1
ATOM 3826 N N . LYS B 1 189 ? -12.445 -13.742 1.798 1 95.69 189 LYS B N 1
ATOM 3827 C CA . LYS B 1 189 ? -13.656 -13.336 1.095 1 95.69 189 LYS B CA 1
ATOM 3828 C C . LYS B 1 189 ? -14.734 -12.875 2.074 1 95.69 189 LYS B C 1
ATOM 3830 O O . LYS B 1 189 ? -15.391 -11.859 1.849 1 95.69 189 LYS B O 1
ATOM 3835 N N . PRO B 1 190 ? -14.953 -13.562 3.176 1 95.81 190 PRO B N 1
ATOM 3836 C CA . PRO B 1 190 ? -15.961 -13.07 4.121 1 95.81 190 PRO B CA 1
ATOM 3837 C C . PRO B 1 190 ? -15.609 -11.703 4.695 1 95.81 190 PRO B C 1
ATOM 3839 O O . PRO B 1 190 ? -16.5 -10.867 4.902 1 95.81 190 PRO B O 1
ATOM 3842 N N . VAL B 1 191 ? -14.391 -11.523 4.988 1 94.5 191 VAL B N 1
ATOM 3843 C CA . VAL B 1 191 ? -13.938 -10.258 5.562 1 94.5 191 VAL B CA 1
ATOM 3844 C C . VAL B 1 191 ? -14.094 -9.141 4.539 1 94.5 191 VAL B C 1
ATOM 3846 O O . VAL B 1 191 ? -14.539 -8.039 4.871 1 94.5 191 VAL B O 1
ATOM 3849 N N . GLU B 1 192 ? -13.734 -9.469 3.359 1 94.25 192 GLU B N 1
ATOM 3850 C CA . GLU B 1 192 ? -13.914 -8.531 2.252 1 94.25 192 GLU B CA 1
ATOM 3851 C C . GLU B 1 192 ? -15.383 -8.156 2.078 1 94.25 192 GLU B C 1
ATOM 3853 O O . GLU B 1 192 ? -15.711 -6.98 1.924 1 94.25 192 GLU B O 1
ATOM 3858 N N . ALA B 1 193 ? -16.203 -9.133 2.076 1 96.5 193 ALA B N 1
ATOM 3859 C CA . ALA B 1 193 ? -17.641 -8.922 1.911 1 96.5 193 ALA B CA 1
ATOM 3860 C C . ALA B 1 193 ? -18.203 -8.078 3.051 1 96.5 193 ALA B C 1
ATOM 3862 O O . ALA B 1 193 ? -19.047 -7.211 2.826 1 96.5 193 ALA B O 1
ATOM 3863 N N . PHE B 1 194 ? -17.75 -8.312 4.207 1 95.25 194 PHE B N 1
ATOM 3864 C CA . PHE B 1 194 ? -18.156 -7.539 5.371 1 95.25 194 PHE B CA 1
ATOM 3865 C C . PHE B 1 194 ? -17.812 -6.066 5.188 1 95.25 194 PHE B C 1
ATOM 3867 O O . PHE B 1 194 ? -18.656 -5.195 5.387 1 95.25 194 PHE B O 1
ATOM 3874 N N . ALA B 1 195 ? -16.578 -5.828 4.84 1 92.12 195 ALA B N 1
ATOM 3875 C CA . ALA B 1 195 ? -16.109 -4.457 4.672 1 92.12 195 ALA B CA 1
ATOM 3876 C C . ALA B 1 195 ? -16.891 -3.729 3.592 1 92.12 195 ALA B C 1
ATOM 3878 O O . ALA B 1 195 ? -17.281 -2.568 3.77 1 92.12 195 ALA B O 1
ATOM 3879 N N . LEU B 1 196 ? -17.141 -4.387 2.502 1 93.75 196 LEU B N 1
ATOM 3880 C CA . LEU B 1 196 ? -17.891 -3.783 1.404 1 93.75 196 LEU B CA 1
ATOM 3881 C C . LEU B 1 196 ? -19.312 -3.449 1.835 1 93.75 196 LEU B C 1
ATOM 3883 O O . LEU B 1 196 ? -19.812 -2.359 1.552 1 93.75 196 LEU B O 1
ATOM 3887 N N . SER B 1 197 ? -19.922 -4.348 2.527 1 95.12 197 SER B N 1
ATOM 3888 C CA . SER B 1 197 ? -21.297 -4.133 2.998 1 95.12 197 SER B CA 1
ATOM 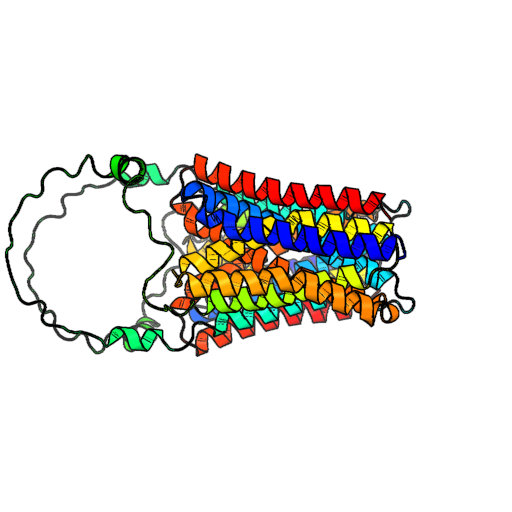3889 C C . SER B 1 197 ? -21.375 -2.938 3.939 1 95.12 197 SER B C 1
ATOM 3891 O O . SER B 1 197 ? -22.312 -2.15 3.871 1 95.12 197 SER B O 1
ATOM 3893 N N . LEU B 1 198 ? -20.438 -2.781 4.727 1 91.12 198 LEU B N 1
ATOM 3894 C CA . LEU B 1 198 ? -20.406 -1.657 5.656 1 91.12 198 LEU B CA 1
ATOM 3895 C C . LEU B 1 198 ? -20.328 -0.333 4.902 1 91.12 198 LEU B C 1
ATOM 3897 O O . LEU B 1 198 ? -21 0.631 5.258 1 91.12 198 LEU B O 1
ATOM 3901 N N . ILE B 1 199 ? -19.516 -0.321 3.947 1 87.69 199 ILE B N 1
ATOM 3902 C CA . ILE B 1 199 ? -19.344 0.895 3.162 1 87.69 199 ILE B CA 1
ATOM 3903 C C . ILE B 1 199 ? -20.656 1.255 2.467 1 87.69 199 ILE B C 1
ATOM 3905 O O . ILE B 1 199 ? -21.047 2.426 2.416 1 87.69 199 ILE B O 1
ATOM 3909 N N . ILE B 1 200 ? -21.359 0.283 1.987 1 91.69 200 ILE B N 1
ATOM 3910 C CA . ILE B 1 200 ? -22.641 0.492 1.315 1 91.69 200 ILE B CA 1
ATOM 3911 C C . ILE B 1 200 ? -23.672 0.973 2.324 1 91.69 200 ILE B C 1
ATOM 3913 O O . ILE B 1 200 ? -24.422 1.92 2.055 1 91.69 200 ILE B O 1
ATOM 3917 N N . LEU B 1 201 ? -23.672 0.439 3.461 1 90.94 201 LEU B N 1
ATOM 3918 C CA . LEU B 1 201 ? -24.688 0.725 4.477 1 90.94 201 LEU B CA 1
ATOM 3919 C C . LEU B 1 201 ? -24.5 2.123 5.055 1 90.94 201 LEU B C 1
ATOM 3921 O O . LEU B 1 201 ? -25.438 2.732 5.547 1 90.94 201 LEU B O 1
ATOM 3925 N N . LYS B 1 202 ? -23.25 2.582 5.023 1 84.44 202 LYS B N 1
ATOM 3926 C CA . LYS B 1 202 ? -22.969 3.932 5.508 1 84.44 202 LYS B CA 1
ATOM 3927 C C . LYS B 1 202 ? -23.734 4.973 4.695 1 84.44 202 LYS B C 1
ATOM 3929 O O . LYS B 1 202 ? -24.047 6.055 5.195 1 84.44 202 LYS B O 1
ATOM 3934 N N . ASP B 1 203 ? -24.094 4.617 3.449 1 87.62 203 ASP B N 1
ATOM 3935 C CA . ASP B 1 203 ? -24.859 5.512 2.584 1 87.62 203 ASP B CA 1
ATOM 3936 C C . ASP B 1 203 ? -26.359 5.34 2.803 1 87.62 203 ASP B C 1
ATOM 3938 O O . ASP B 1 203 ? -27.172 6.004 2.152 1 87.62 203 ASP B O 1
ATOM 3942 N N . LYS B 1 204 ? -26.734 4.457 3.635 1 88.75 204 LYS B N 1
ATOM 3943 C CA . LYS B 1 204 ? -28.109 4.207 4.023 1 88.75 204 LYS B CA 1
ATOM 3944 C C . LYS B 1 204 ? -28.984 3.949 2.797 1 88.75 204 LYS B C 1
ATOM 3946 O O . LYS B 1 204 ? -30.016 4.605 2.611 1 88.75 204 LYS B O 1
ATOM 3951 N N . PRO B 1 205 ? -28.625 2.986 2.018 1 90.44 205 PRO B N 1
ATOM 3952 C CA . PRO B 1 205 ? -29.453 2.631 0.871 1 90.44 205 PRO B CA 1
ATOM 3953 C C . PRO B 1 205 ? -30.781 1.995 1.285 1 90.44 205 PRO B C 1
ATOM 3955 O O . PRO B 1 205 ? -30.969 1.661 2.459 1 90.44 205 PRO B O 1
ATOM 3958 N N . ASN B 1 206 ? -31.688 2.045 0.377 1 90.75 206 ASN B N 1
ATOM 3959 C CA . ASN B 1 206 ? -32.875 1.266 0.666 1 90.75 206 ASN B CA 1
ATOM 3960 C C . ASN B 1 206 ? -32.594 -0.23 0.714 1 90.75 206 ASN B C 1
ATOM 3962 O O . ASN B 1 206 ? -31.594 -0.688 0.136 1 90.75 206 ASN B O 1
ATOM 3966 N N . LYS B 1 207 ? -33.469 -0.989 1.324 1 91.56 207 LYS B N 1
ATOM 3967 C CA . LYS B 1 207 ? -33.25 -2.41 1.587 1 91.56 207 LYS B CA 1
ATOM 3968 C C . LYS B 1 207 ? -33.156 -3.199 0.286 1 91.56 207 LYS B C 1
ATOM 3970 O O . LYS B 1 207 ? -32.312 -4.086 0.161 1 91.56 207 LYS B O 1
ATOM 3975 N N . ILE B 1 208 ? -33.906 -2.934 -0.657 1 93 208 ILE B N 1
ATOM 3976 C CA . ILE B 1 208 ? -33.938 -3.654 -1.924 1 93 208 ILE B CA 1
ATOM 3977 C C . ILE B 1 208 ? -32.625 -3.438 -2.662 1 93 208 ILE B C 1
ATOM 3979 O O . ILE B 1 208 ? -32 -4.395 -3.145 1 93 208 ILE B O 1
ATOM 3983 N N . LEU B 1 209 ? -32.188 -2.205 -2.684 1 93.25 209 LEU B N 1
ATOM 3984 C CA . LEU B 1 209 ? -30.938 -1.889 -3.359 1 93.25 209 LEU B CA 1
ATOM 3985 C C . LEU B 1 209 ? -29.766 -2.609 -2.699 1 93.25 209 LEU B C 1
ATOM 3987 O O . LEU B 1 209 ? -28.906 -3.172 -3.387 1 93.25 209 LEU B O 1
ATOM 3991 N N . PHE B 1 210 ? -29.75 -2.609 -1.428 1 94.69 210 PHE B N 1
ATOM 3992 C CA . PHE B 1 210 ? -28.688 -3.27 -0.685 1 94.69 210 PHE B CA 1
ATOM 3993 C C . PHE B 1 210 ? -28.609 -4.746 -1.048 1 94.69 210 PHE B C 1
ATOM 3995 O O . PHE B 1 210 ? -27.547 -5.246 -1.41 1 94.69 210 PHE B O 1
ATOM 4002 N N . TRP B 1 211 ? -29.766 -5.414 -1.068 1 95.06 211 TRP B N 1
ATOM 4003 C CA . TRP B 1 211 ? -29.766 -6.859 -1.286 1 95.06 211 TRP B CA 1
ATOM 4004 C C . TRP B 1 211 ? -29.484 -7.188 -2.748 1 95.06 211 TRP B C 1
ATOM 4006 O O . TRP B 1 211 ? -28.859 -8.203 -3.053 1 95.06 211 TRP B O 1
ATOM 4016 N N . VAL B 1 212 ? -29.891 -6.391 -3.664 1 95.62 212 VAL B N 1
ATOM 4017 C CA . VAL B 1 212 ? -29.562 -6.594 -5.07 1 95.62 212 VAL B CA 1
ATOM 4018 C C . VAL B 1 212 ? -28.047 -6.484 -5.266 1 95.62 212 VAL B C 1
ATOM 4020 O O . VAL B 1 212 ? -27.453 -7.316 -5.945 1 95.62 212 VAL B O 1
ATOM 4023 N N . MET B 1 213 ? -27.469 -5.488 -4.637 1 95.88 213 MET B N 1
ATOM 4024 C CA . MET B 1 213 ? -26.016 -5.289 -4.754 1 95.88 213 MET B CA 1
ATOM 4025 C C . MET B 1 213 ? -25.25 -6.453 -4.133 1 95.88 213 MET B C 1
ATOM 4027 O O . MET B 1 213 ? -24.266 -6.926 -4.703 1 95.88 213 MET B O 1
ATOM 4031 N N . VAL B 1 214 ? -25.766 -6.934 -3.07 1 96.75 214 VAL B N 1
ATOM 4032 C CA . VAL B 1 214 ? -25.109 -8.039 -2.373 1 96.75 214 VAL B CA 1
ATOM 4033 C C . VAL B 1 214 ? -25.203 -9.305 -3.213 1 96.75 214 VAL B C 1
ATOM 4035 O O . VAL B 1 214 ? -24.203 -10.016 -3.391 1 96.75 214 VAL B O 1
ATOM 4038 N N . ILE B 1 215 ? -26.344 -9.547 -3.729 1 97.06 215 ILE B N 1
ATOM 4039 C CA . ILE B 1 215 ? -26.562 -10.766 -4.508 1 97.06 215 ILE B CA 1
ATOM 4040 C C . ILE B 1 215 ? -25.688 -10.719 -5.766 1 97.06 215 ILE B C 1
ATOM 4042 O O . ILE B 1 215 ? -25.031 -11.711 -6.109 1 97.06 215 ILE B O 1
ATOM 4046 N N . VAL B 1 216 ? -25.656 -9.641 -6.441 1 97.25 216 VAL B N 1
ATOM 4047 C CA . VAL B 1 216 ? -24.828 -9.5 -7.629 1 97.25 216 VAL B CA 1
ATOM 4048 C C . VAL B 1 216 ? -23.359 -9.711 -7.262 1 97.25 216 VAL B C 1
ATOM 4050 O O . VAL B 1 216 ? -22.656 -10.484 -7.914 1 97.25 216 VAL B O 1
ATOM 4053 N N . TYR B 1 217 ? -22.906 -9.055 -6.215 1 97.38 217 TYR B N 1
ATOM 4054 C CA . TYR B 1 217 ? -21.531 -9.148 -5.758 1 97.38 217 TYR B CA 1
ATOM 4055 C C . TYR B 1 217 ? -21.156 -10.594 -5.43 1 97.38 217 TYR B C 1
ATOM 4057 O O . TYR B 1 217 ? -20.094 -11.07 -5.812 1 97.38 217 TYR B O 1
ATOM 4065 N N . THR B 1 218 ? -22.062 -11.375 -4.723 1 97.31 218 THR B N 1
ATOM 4066 C CA . THR B 1 218 ? -21.75 -12.719 -4.254 1 97.31 218 THR B CA 1
ATOM 4067 C C . THR B 1 218 ? -21.734 -13.703 -5.418 1 97.31 218 THR B C 1
ATOM 4069 O O . THR B 1 218 ? -21.094 -14.766 -5.332 1 97.31 218 THR B O 1
ATOM 4072 N N . LEU B 1 219 ? -22.312 -13.352 -6.512 1 97.56 219 LEU B N 1
ATOM 4073 C CA . LEU B 1 219 ? -22.375 -14.242 -7.668 1 97.56 219 LEU B CA 1
ATOM 4074 C C . LEU B 1 219 ? -21.203 -14.016 -8.594 1 97.56 219 LEU B C 1
ATOM 4076 O O . LEU B 1 219 ? -20.922 -14.828 -9.484 1 97.56 219 LEU B O 1
ATOM 4080 N N . MET B 1 220 ? -20.484 -13 -8.391 1 96.94 220 MET B N 1
ATOM 4081 C CA . MET B 1 220 ? -19.406 -12.641 -9.305 1 96.94 220 MET B CA 1
ATOM 4082 C C . MET B 1 220 ? -18.297 -13.695 -9.273 1 96.94 220 MET B C 1
ATOM 4084 O O . MET B 1 220 ? -17.781 -14.078 -10.32 1 96.94 220 MET B O 1
ATOM 4088 N N . SER B 1 221 ? -17.953 -14.195 -8.07 1 96.94 221 SER B N 1
ATOM 4089 C CA . SER B 1 221 ? -16.906 -15.203 -7.973 1 96.94 221 SER B CA 1
ATOM 4090 C C . SER B 1 221 ? -17.328 -16.516 -8.648 1 96.94 221 SER B C 1
ATOM 4092 O O . SER B 1 221 ? -16.578 -17.062 -9.453 1 96.94 221 SER B O 1
ATOM 4094 N N . PRO B 1 222 ? -18.531 -17 -8.383 1 96.94 222 PRO B N 1
ATOM 4095 C CA . PRO B 1 222 ? -19 -18.203 -9.086 1 96.94 222 PRO B CA 1
ATOM 4096 C C . PRO B 1 222 ? -19.047 -18.016 -10.594 1 96.94 222 PRO B C 1
ATOM 4098 O O . PRO B 1 222 ? -18.672 -18.922 -11.352 1 96.94 222 PRO B O 1
ATOM 4101 N N . ILE B 1 223 ? -19.5 -16.891 -11.039 1 97.38 223 ILE B N 1
ATOM 4102 C CA . ILE B 1 223 ? -19.547 -16.594 -12.469 1 97.38 223 ILE B CA 1
ATOM 4103 C C . ILE B 1 223 ? -18.141 -16.594 -13.047 1 97.38 223 ILE B C 1
ATOM 4105 O O . ILE B 1 223 ? -17.891 -17.203 -14.094 1 97.38 223 ILE B O 1
ATOM 4109 N N . GLY B 1 224 ? -17.25 -15.938 -12.367 1 96.94 224 GLY B N 1
ATOM 4110 C CA . GLY B 1 224 ? -15.867 -15.953 -12.805 1 96.94 224 GLY B CA 1
ATOM 4111 C C . GLY B 1 224 ? -15.273 -17.344 -12.867 1 96.94 224 GLY B C 1
ATOM 4112 O O . GLY B 1 224 ? -14.531 -17.672 -13.797 1 96.94 224 GLY B O 1
ATOM 4113 N N . LEU B 1 225 ? -15.602 -18.109 -11.859 1 97.25 225 LEU B N 1
ATOM 4114 C CA . LEU B 1 225 ? -15.102 -19.484 -11.797 1 97.25 225 LEU B CA 1
ATOM 4115 C C . LEU B 1 225 ? -15.594 -20.297 -12.992 1 97.25 225 LEU B C 1
ATOM 4117 O O . LEU B 1 225 ? -14.812 -21.016 -13.617 1 97.25 225 LEU B O 1
ATOM 4121 N N . ILE B 1 226 ? -16.828 -20.156 -13.359 1 95.88 226 ILE B N 1
ATOM 4122 C CA . ILE B 1 226 ? -17.422 -20.859 -14.484 1 95.88 226 ILE B CA 1
ATOM 4123 C C . ILE B 1 226 ? -16.75 -20.438 -15.781 1 95.88 226 ILE B C 1
ATOM 4125 O O . ILE B 1 226 ? -16.375 -21.266 -16.609 1 95.88 226 ILE B O 1
ATOM 4129 N N . VAL B 1 227 ? -16.531 -19.156 -15.953 1 95.5 227 VAL B N 1
ATOM 4130 C CA . VAL B 1 227 ? -15.844 -18.641 -17.125 1 95.5 227 VAL B CA 1
ATOM 4131 C C . VAL B 1 227 ? -14.422 -19.203 -17.172 1 95.5 227 VAL B C 1
ATOM 4133 O O . VAL B 1 227 ? -13.93 -19.594 -18.234 1 95.5 227 VAL B O 1
ATOM 4136 N N . GLY B 1 228 ? -13.789 -19.234 -15.984 1 94.56 228 GLY B N 1
ATOM 4137 C CA . GLY B 1 228 ? -12.438 -19.766 -15.891 1 94.56 228 GLY B CA 1
ATOM 4138 C C . GLY B 1 228 ? -12.328 -21.219 -16.328 1 94.56 228 GLY B C 1
ATOM 4139 O O . GLY B 1 228 ? -11.375 -21.594 -17 1 94.56 228 GLY B O 1
ATOM 4140 N N . ILE B 1 229 ? -13.336 -22.047 -16 1 93.12 229 ILE B N 1
ATOM 4141 C CA . ILE B 1 229 ? -13.367 -23.453 -16.375 1 93.12 229 ILE B CA 1
ATOM 4142 C C . ILE B 1 229 ? -13.438 -23.594 -17.891 1 93.12 229 ILE B C 1
ATOM 4144 O O . ILE B 1 229 ? -12.766 -24.438 -18.484 1 93.12 229 ILE B O 1
ATOM 4148 N N . PHE B 1 230 ? -14.086 -22.641 -18.5 1 92.5 230 PHE B N 1
ATOM 4149 C CA . PHE B 1 230 ? -14.305 -22.703 -19.953 1 92.5 230 PHE B CA 1
ATOM 4150 C C . PHE B 1 230 ? -13.07 -22.234 -20.703 1 92.5 230 PHE B C 1
ATOM 4152 O O . PHE B 1 230 ? -12.828 -22.656 -21.844 1 92.5 230 PHE B O 1
ATOM 4159 N N . ILE B 1 231 ? -12.273 -21.438 -20.078 1 91.19 231 ILE B N 1
ATOM 4160 C CA . ILE B 1 231 ? -11.117 -20.922 -20.797 1 91.19 231 ILE B CA 1
ATOM 4161 C C . ILE B 1 231 ? -9.828 -21.484 -20.188 1 91.19 231 ILE B C 1
ATOM 4163 O O . ILE B 1 231 ? -8.766 -20.875 -20.312 1 91.19 231 ILE B O 1
ATOM 4167 N N . ALA B 1 232 ? -9.883 -22.531 -19.531 1 87.75 232 ALA B N 1
ATOM 4168 C CA . ALA B 1 232 ? -8.758 -23.125 -18.812 1 87.75 232 ALA B CA 1
ATOM 4169 C C . ALA B 1 232 ? -7.609 -23.453 -19.766 1 87.75 232 ALA B C 1
ATOM 4171 O O . ALA B 1 232 ? -6.449 -23.516 -19.344 1 87.75 232 ALA B O 1
ATOM 4172 N N . ASN B 1 233 ? -7.883 -23.641 -20.969 1 85.69 233 ASN B N 1
ATOM 4173 C CA . ASN B 1 233 ? -6.855 -23.922 -21.969 1 85.69 233 ASN B CA 1
ATOM 4174 C C . ASN B 1 233 ? -5.961 -22.719 -22.219 1 85.69 233 ASN B C 1
ATOM 4176 O O . ASN B 1 233 ? -4.867 -22.859 -22.766 1 85.69 233 ASN B O 1
ATOM 4180 N N . MET B 1 234 ? -6.414 -21.578 -21.75 1 80.62 234 MET B N 1
ATOM 4181 C CA . MET B 1 234 ? -5.652 -20.344 -21.953 1 80.62 234 MET B CA 1
ATOM 4182 C C . MET B 1 234 ? -4.703 -20.109 -20.781 1 80.62 234 MET B C 1
ATOM 4184 O O . MET B 1 234 ? -3.994 -19.094 -20.75 1 80.62 234 MET B O 1
ATOM 4188 N N . LYS B 1 235 ? -4.676 -21.016 -19.938 1 83.19 235 LYS B N 1
ATOM 4189 C CA . LYS B 1 235 ? -3.795 -20.844 -18.781 1 83.19 235 LYS B CA 1
ATOM 4190 C C . LYS B 1 235 ? -2.336 -20.734 -19.219 1 83.19 235 LYS B C 1
ATOM 4192 O O . LYS B 1 235 ? -1.847 -21.594 -19.969 1 83.19 235 LYS B O 1
ATOM 4197 N N . SER B 1 236 ? -1.771 -19.656 -18.938 1 84.25 236 SER B N 1
ATOM 4198 C CA . SER B 1 236 ? -0.34 -19.422 -19.109 1 84.25 236 SER B CA 1
ATOM 4199 C C . SER B 1 236 ? 0.223 -18.594 -17.953 1 84.25 236 SER B C 1
ATOM 4201 O O . SER B 1 236 ? -0.532 -18 -17.188 1 84.25 236 SER B O 1
ATOM 4203 N N . GLY B 1 237 ? 1.448 -18.719 -17.797 1 84.75 237 GLY B N 1
ATOM 4204 C CA . GLY B 1 237 ? 2.09 -17.875 -16.797 1 84.75 237 GLY B CA 1
ATOM 4205 C C . GLY B 1 237 ? 1.779 -16.406 -16.969 1 84.75 237 GLY B C 1
ATOM 4206 O O . GLY B 1 237 ? 1.623 -15.688 -15.977 1 84.75 237 GLY B O 1
ATOM 4207 N N . LEU B 1 238 ? 1.615 -16.016 -18.188 1 87.88 238 LEU B N 1
ATOM 4208 C CA . LEU B 1 238 ? 1.346 -14.617 -18.484 1 87.88 238 LEU B CA 1
ATOM 4209 C C . LEU B 1 238 ? -0.058 -14.227 -18.031 1 87.88 238 LEU B C 1
ATOM 4211 O O . LEU B 1 238 ? -0.233 -13.234 -17.328 1 87.88 238 LEU B O 1
ATOM 4215 N N . THR B 1 239 ? -1.031 -15.016 -18.406 1 87.88 239 THR B N 1
ATOM 4216 C CA . THR B 1 239 ? -2.416 -14.688 -18.078 1 87.88 239 THR B CA 1
ATOM 4217 C C . THR B 1 239 ? -2.645 -14.734 -16.562 1 87.88 239 THR B C 1
ATOM 4219 O O . THR B 1 239 ? -3.205 -13.805 -15.992 1 87.88 239 THR B O 1
ATOM 4222 N N . THR B 1 240 ? -2.119 -15.758 -15.938 1 89.25 240 THR B N 1
ATOM 4223 C CA . THR B 1 240 ? -2.318 -15.914 -14.5 1 89.25 240 THR B CA 1
ATOM 4224 C C . THR B 1 240 ? -1.539 -14.852 -13.727 1 89.25 240 THR B C 1
ATOM 4226 O O . THR B 1 240 ? -2.01 -14.352 -12.703 1 89.25 240 THR B O 1
ATOM 4229 N N . GLY B 1 241 ? -0.378 -14.531 -14.242 1 92.25 241 GLY B N 1
ATOM 4230 C CA . GLY B 1 241 ? 0.406 -13.477 -13.617 1 92.25 241 GLY B CA 1
ATOM 4231 C C . GLY B 1 241 ? -0.269 -12.117 -13.672 1 92.25 241 GLY B C 1
ATOM 4232 O O . GLY B 1 241 ? -0.29 -11.391 -12.68 1 92.25 241 GLY B O 1
ATOM 4233 N N . ILE B 1 242 ? -0.875 -11.828 -14.758 1 93.12 242 ILE B N 1
ATOM 4234 C CA . ILE B 1 242 ? -1.558 -10.547 -14.953 1 93.12 242 ILE B CA 1
ATOM 4235 C C . ILE B 1 242 ? -2.779 -10.477 -14.039 1 93.12 242 ILE B C 1
ATOM 4237 O O . ILE B 1 242 ? -3.008 -9.461 -13.383 1 93.12 242 ILE B O 1
ATOM 4241 N N . ILE B 1 243 ? -3.492 -11.547 -14.016 1 91.38 243 ILE B N 1
ATOM 4242 C CA . ILE B 1 243 ? -4.699 -11.609 -13.195 1 91.38 243 ILE B CA 1
ATOM 4243 C C . ILE B 1 243 ? -4.332 -11.422 -11.727 1 91.38 243 ILE B C 1
ATOM 4245 O O . ILE B 1 243 ? -4.969 -10.633 -11.016 1 91.38 243 ILE B O 1
ATOM 4249 N N . ALA B 1 244 ? -3.305 -12.07 -11.32 1 92.62 244 ALA B N 1
ATOM 4250 C CA . ALA B 1 244 ? -2.867 -11.992 -9.93 1 92.62 244 ALA B CA 1
ATOM 4251 C C . ALA B 1 244 ? -2.361 -10.586 -9.594 1 92.62 244 ALA B C 1
ATOM 4253 O O . ALA B 1 244 ? -2.658 -10.055 -8.523 1 92.62 244 ALA B O 1
ATOM 4254 N N . ALA B 1 245 ? -1.64 -10 -10.508 1 96 245 ALA B N 1
ATOM 4255 C CA . ALA B 1 245 ? -1.106 -8.664 -10.289 1 96 245 ALA B CA 1
ATOM 4256 C C . ALA B 1 245 ? -2.229 -7.629 -10.227 1 96 245 ALA B C 1
ATOM 4258 O O . ALA B 1 245 ? -2.203 -6.723 -9.391 1 96 245 ALA B O 1
ATOM 4259 N N . PHE B 1 246 ? -3.162 -7.793 -11.102 1 94.31 246 PHE B N 1
ATOM 4260 C CA . PHE B 1 246 ? -4.324 -6.914 -11.102 1 94.31 246 PHE B CA 1
ATOM 4261 C C . PHE B 1 246 ? -5.086 -7.016 -9.789 1 94.31 246 PHE B C 1
ATOM 4263 O O . PHE B 1 246 ? -5.461 -5.996 -9.203 1 94.31 246 PHE B O 1
ATOM 4270 N N . SER B 1 247 ? -5.285 -8.195 -9.352 1 92.38 247 SER B N 1
ATOM 4271 C CA . SER B 1 247 ? -5.973 -8.43 -8.094 1 92.38 247 SER B CA 1
ATOM 4272 C C . SER B 1 247 ? -5.191 -7.852 -6.918 1 92.38 247 SER B C 1
ATOM 4274 O O . SER B 1 247 ? -5.777 -7.27 -6 1 92.38 247 SER B O 1
ATOM 4276 N N . ALA B 1 248 ? -3.895 -7.996 -6.973 1 95.5 248 ALA B N 1
ATOM 4277 C CA . ALA B 1 248 ? -3.049 -7.441 -5.918 1 95.5 248 ALA B CA 1
ATOM 4278 C C . ALA B 1 248 ? -3.207 -5.93 -5.828 1 95.5 248 ALA B C 1
ATOM 4280 O O . ALA B 1 248 ? -3.332 -5.375 -4.73 1 95.5 248 ALA B O 1
ATOM 4281 N N . GLY B 1 249 ? -3.244 -5.262 -6.949 1 95.81 249 GLY B N 1
ATOM 4282 C CA . GLY B 1 249 ? -3.432 -3.822 -6.973 1 95.81 249 GLY B CA 1
ATOM 4283 C C . GLY B 1 249 ? -4.762 -3.383 -6.391 1 95.81 249 GLY B C 1
ATOM 4284 O O . GLY B 1 249 ? -4.832 -2.379 -5.68 1 95.81 249 GLY B O 1
ATOM 4285 N N . THR B 1 250 ? -5.781 -4.113 -6.672 1 92.88 250 THR B N 1
ATOM 4286 C CA . THR B 1 250 ? -7.102 -3.828 -6.121 1 92.88 250 THR B CA 1
ATOM 4287 C C . THR B 1 250 ? -7.094 -3.969 -4.602 1 92.88 250 THR B C 1
ATOM 4289 O O . THR B 1 250 ? -7.57 -3.086 -3.887 1 92.88 250 THR B O 1
ATOM 4292 N N . PHE B 1 251 ? -6.523 -5.047 -4.176 1 93.75 251 PHE B N 1
ATOM 4293 C CA . PHE B 1 251 ? -6.477 -5.32 -2.742 1 93.75 251 PHE B CA 1
ATOM 4294 C C . PHE B 1 251 ? -5.641 -4.27 -2.02 1 93.75 251 PHE B C 1
ATOM 4296 O O . PHE B 1 251 ? -5.996 -3.836 -0.921 1 93.75 251 PHE B O 1
ATOM 4303 N N . LEU B 1 252 ? -4.57 -3.869 -2.658 1 96 252 LEU B N 1
ATOM 4304 C CA . LEU B 1 252 ? -3.738 -2.844 -2.037 1 96 252 LEU B CA 1
ATOM 4305 C C . LEU B 1 252 ? -4.48 -1.515 -1.96 1 96 252 LEU B C 1
ATOM 4307 O O . LEU B 1 252 ? -4.375 -0.797 -0.963 1 96 252 LEU B O 1
ATOM 4311 N N . PHE B 1 253 ? -5.195 -1.21 -2.986 1 94.5 253 PHE B N 1
ATOM 4312 C CA . PHE B 1 253 ? -5.961 0.031 -2.988 1 94.5 253 PHE B CA 1
ATOM 4313 C C . PHE B 1 253 ? -6.996 0.032 -1.871 1 94.5 253 PHE B C 1
ATOM 4315 O O . PHE B 1 253 ? -7.055 0.969 -1.072 1 94.5 253 PHE B O 1
ATOM 4322 N N . VAL B 1 254 ? -7.777 -1 -1.799 1 91.88 254 VAL B N 1
ATOM 4323 C CA . VAL B 1 254 ? -8.828 -1.089 -0.789 1 91.88 254 VAL B CA 1
ATOM 4324 C C . VAL B 1 254 ? -8.203 -1.192 0.6 1 91.88 254 VAL B C 1
ATOM 4326 O O . VAL B 1 254 ? -8.703 -0.602 1.56 1 91.88 254 VAL B O 1
ATOM 4329 N N . GLY B 1 255 ? -7.156 -1.987 0.695 1 94.19 255 GLY B N 1
ATOM 4330 C CA . GLY B 1 255 ? -6.449 -2.115 1.96 1 94.19 255 GLY B CA 1
ATOM 4331 C C . GLY B 1 255 ? -5.918 -0.794 2.482 1 94.19 255 GLY B C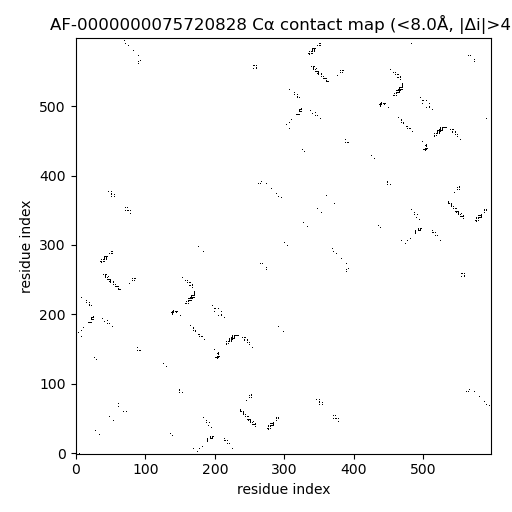 1
ATOM 4332 O O . GLY B 1 255 ? -6.012 -0.509 3.678 1 94.19 255 GLY B O 1
ATOM 4333 N N . CYS B 1 256 ? -5.352 -0.021 1.587 1 93.62 256 CYS B N 1
ATOM 4334 C CA . CYS B 1 256 ? -4.855 1.295 1.971 1 93.62 256 CYS B CA 1
ATOM 4335 C C . CYS B 1 256 ? -5.992 2.191 2.445 1 93.62 256 CYS B C 1
ATOM 4337 O O . CYS B 1 256 ? -5.82 2.979 3.377 1 93.62 256 CYS B O 1
ATOM 4339 N N . HIS B 1 257 ? -7.059 2.068 1.786 1 90 257 HIS B N 1
ATOM 4340 C CA . HIS B 1 257 ? -8.227 2.844 2.182 1 90 257 HIS B CA 1
ATOM 4341 C C . HIS B 1 257 ? -8.672 2.492 3.6 1 90 257 HIS B C 1
ATOM 4343 O O . HIS B 1 257 ? -8.914 3.383 4.418 1 90 257 HIS B O 1
ATOM 4349 N N . GLU B 1 258 ? -8.773 1.239 3.879 1 90.56 258 GLU B N 1
ATOM 4350 C CA . GLU B 1 258 ? -9.18 0.794 5.211 1 90.56 258 GLU B CA 1
ATOM 4351 C C . GLU B 1 258 ? -8.125 1.161 6.254 1 90.56 258 GLU B C 1
ATOM 4353 O O . GLU B 1 258 ? -8.469 1.538 7.379 1 90.56 258 GLU B O 1
ATOM 4358 N N . TRP B 1 259 ? -6.891 1.01 5.859 1 93.31 259 TRP B N 1
ATOM 4359 C CA . TRP B 1 259 ? -5.781 1.375 6.734 1 93.31 259 TRP B CA 1
ATOM 4360 C C . TRP B 1 259 ? -5.816 2.863 7.066 1 93.31 259 TRP B C 1
ATOM 4362 O O . TRP B 1 259 ? -5.672 3.254 8.227 1 93.31 259 TRP B O 1
ATOM 4372 N N . ALA B 1 260 ? -6.082 3.711 6.125 1 89.75 260 ALA B N 1
ATOM 4373 C CA . ALA B 1 260 ? -6.133 5.16 6.305 1 89.75 260 ALA B CA 1
ATOM 4374 C C . ALA B 1 260 ? -7.297 5.559 7.211 1 89.75 260 ALA B C 1
ATOM 4376 O O . ALA B 1 260 ? -7.191 6.52 7.977 1 89.75 260 ALA B O 1
ATOM 4377 N N . GLU B 1 261 ? -8.383 4.871 7.102 1 86.06 261 GLU B N 1
ATOM 4378 C CA . GLU B 1 261 ? -9.555 5.156 7.922 1 86.06 261 GLU B CA 1
ATOM 4379 C C . GLU B 1 261 ? -9.25 4.98 9.406 1 86.06 261 GLU B C 1
ATOM 4381 O O . GLU B 1 261 ? -9.797 5.691 10.25 1 86.06 261 GLU B O 1
ATOM 4386 N N . MET B 1 262 ? -8.391 4.07 9.695 1 84.19 262 MET B N 1
ATOM 4387 C CA . MET B 1 262 ? -7.984 3.838 11.078 1 84.19 262 MET B CA 1
ATOM 4388 C C . MET B 1 262 ? -7.316 5.074 11.664 1 84.19 262 MET B C 1
ATOM 4390 O O . MET B 1 262 ? -7.523 5.402 12.836 1 84.19 262 MET B O 1
ATOM 4394 N N . PHE B 1 263 ? -6.637 5.852 10.867 1 79.12 263 PHE B N 1
ATOM 4395 C CA . PHE B 1 263 ? -5.906 7.016 11.359 1 79.12 263 PHE B CA 1
ATOM 4396 C C . PHE B 1 263 ? -6.805 8.242 11.398 1 79.12 263 PHE B C 1
ATOM 4398 O O . PHE B 1 263 ? -6.543 9.188 12.148 1 79.12 263 PHE B O 1
ATOM 4405 N N . GLU B 1 264 ? -7.781 8.227 10.586 1 74.62 264 GLU B N 1
ATOM 4406 C CA . GLU B 1 264 ? -8.695 9.367 10.586 1 74.62 264 GLU B CA 1
ATOM 4407 C C . GLU B 1 264 ? -9.438 9.484 11.914 1 74.62 264 GLU B C 1
ATOM 4409 O O . GLU B 1 264 ? -9.727 10.586 12.383 1 74.62 264 GLU B O 1
ATOM 4414 N N . HIS B 1 265 ? -9.664 8.414 12.523 1 69.38 265 HIS B N 1
ATOM 4415 C CA . HIS B 1 265 ? -10.484 8.422 13.734 1 69.38 265 HIS B CA 1
ATOM 4416 C C . HIS B 1 265 ? -9.617 8.281 14.977 1 69.38 265 HIS B C 1
ATOM 4418 O O . HIS B 1 265 ? -10.133 8.312 16.094 1 69.38 265 HIS B O 1
ATOM 4424 N N . LYS B 1 266 ? -8.336 8.273 14.836 1 68.06 266 LYS B N 1
ATOM 4425 C CA . LYS B 1 266 ? -7.395 7.98 15.914 1 68.06 266 LYS B CA 1
ATOM 4426 C C . LYS B 1 266 ? -7.445 9.062 17 1 68.06 266 LYS B C 1
ATOM 4428 O O . LYS B 1 266 ? -7.266 8.773 18.172 1 68.06 266 LYS B O 1
ATOM 4433 N N . ALA B 1 267 ? -7.684 10.219 16.516 1 65.56 267 ALA B N 1
ATOM 4434 C CA . ALA B 1 267 ? -7.668 11.328 17.469 1 65.56 267 ALA B CA 1
ATOM 4435 C C . ALA B 1 267 ? -8.812 11.219 18.469 1 65.56 267 ALA B C 1
ATOM 4437 O O . ALA B 1 267 ? -8.727 11.742 19.578 1 65.56 267 ALA B O 1
ATOM 4438 N N . THR B 1 268 ? -9.82 10.461 18.156 1 69.06 268 THR B N 1
ATOM 4439 C CA . THR B 1 268 ? -11.016 10.391 19 1 69.06 268 THR B CA 1
ATOM 4440 C C . THR B 1 268 ? -10.992 9.141 19.875 1 69.06 268 THR B C 1
ATOM 4442 O O . THR B 1 268 ? -11.812 8.984 20.766 1 69.06 268 THR B O 1
ATOM 4445 N N . TRP B 1 269 ? -9.945 8.359 19.656 1 74.31 269 TRP B N 1
ATOM 4446 C CA . TRP B 1 269 ? -9.945 7.062 20.328 1 74.31 269 TRP B CA 1
ATOM 4447 C C . TRP B 1 269 ? -9.094 7.102 21.594 1 74.31 269 TRP B C 1
ATOM 4449 O O . TRP B 1 269 ? -8.031 7.742 21.609 1 74.31 269 TRP B O 1
ATOM 4459 N N . ALA B 1 270 ? -9.711 6.488 22.609 1 79.25 270 ALA B N 1
ATOM 4460 C CA . ALA B 1 270 ? -8.891 6.203 23.781 1 79.25 270 ALA B CA 1
ATOM 4461 C C . ALA B 1 270 ? -7.801 5.188 23.453 1 79.25 270 ALA B C 1
ATOM 4463 O O . ALA B 1 270 ? -7.84 4.547 22.391 1 79.25 270 ALA B O 1
ATOM 4464 N N . CYS B 1 271 ? -6.824 5.094 24.266 1 81.44 271 CYS B N 1
ATOM 4465 C CA . CYS B 1 271 ? -5.676 4.215 24.078 1 81.44 271 CYS B CA 1
ATOM 4466 C C . CYS B 1 271 ? -6.117 2.77 23.891 1 81.44 271 CYS B C 1
ATOM 4468 O O . CYS B 1 271 ? -5.562 2.047 23.062 1 81.44 271 CYS B O 1
ATOM 4470 N N . GLY B 1 272 ? -7.145 2.383 24.609 1 83.69 272 GLY B N 1
ATOM 4471 C CA . GLY B 1 272 ? -7.652 1.024 24.5 1 83.69 272 GLY B CA 1
ATOM 4472 C C . GLY B 1 272 ? -8.211 0.708 23.125 1 83.69 272 GLY B C 1
ATOM 4473 O O . GLY B 1 272 ? -7.957 -0.369 22.578 1 83.69 272 GLY B O 1
ATOM 4474 N N . GLU B 1 273 ? -8.938 1.679 22.609 1 87.12 273 GLU B N 1
ATOM 4475 C CA . GLU B 1 273 ? -9.539 1.47 21.297 1 87.12 273 GLU B CA 1
ATOM 4476 C C . GLU B 1 273 ? -8.477 1.458 20.203 1 87.12 273 GLU B C 1
ATOM 4478 O O . GLU B 1 273 ? -8.594 0.724 19.219 1 87.12 273 GLU B O 1
ATOM 4483 N N . LYS B 1 274 ? -7.445 2.248 20.438 1 87.69 274 LYS B N 1
ATOM 4484 C CA . LYS B 1 274 ? -6.324 2.215 19.5 1 87.69 274 LYS B CA 1
ATOM 4485 C C . LYS B 1 274 ? -5.672 0.835 19.469 1 87.69 274 LYS B C 1
ATOM 4487 O O . LYS B 1 274 ? -5.348 0.319 18.406 1 87.69 274 LYS B O 1
ATOM 4492 N N . PHE B 1 275 ? -5.602 0.292 20.672 1 90.56 275 PHE B N 1
ATOM 4493 C CA . PHE B 1 275 ? -5.004 -1.031 20.797 1 90.56 275 PHE B CA 1
ATOM 4494 C C . PHE B 1 275 ? -5.84 -2.076 20.062 1 90.56 275 PHE B C 1
ATOM 4496 O O . PHE B 1 275 ? -5.305 -2.898 19.312 1 90.56 275 PHE B O 1
ATOM 4503 N N . TRP B 1 276 ? -7.09 -2.014 20.234 1 91.19 276 TRP B N 1
ATOM 4504 C CA . TRP B 1 276 ? -7.961 -3.008 19.609 1 91.19 276 TRP B CA 1
ATOM 4505 C C . TRP B 1 276 ? -7.945 -2.879 18.094 1 91.19 276 TRP B C 1
ATOM 4507 O O . TRP B 1 276 ? -7.926 -3.885 17.375 1 91.19 276 TRP B O 1
ATOM 4517 N N . HIS B 1 277 ? -7.961 -1.673 17.609 1 92.38 277 HIS B N 1
ATOM 4518 C CA . HIS B 1 277 ? -7.887 -1.476 16.172 1 92.38 277 HIS B CA 1
ATOM 4519 C C . HIS B 1 277 ? -6.578 -2.012 15.602 1 92.38 277 HIS B C 1
ATOM 4521 O O . HIS B 1 277 ? -6.574 -2.703 14.586 1 92.38 277 HIS B O 1
ATOM 4527 N N . PHE B 1 278 ? -5.512 -1.759 16.328 1 93.25 278 PHE B N 1
ATOM 4528 C CA . PHE B 1 278 ? -4.215 -2.252 15.867 1 93.25 278 PHE B CA 1
ATOM 4529 C C . PHE B 1 278 ? -4.176 -3.775 15.898 1 93.25 278 PHE B C 1
ATOM 4531 O O . PHE B 1 278 ? -3.695 -4.41 14.961 1 93.25 278 PHE B O 1
ATOM 4538 N N . MET B 1 279 ? -4.652 -4.324 16.969 1 95.31 279 MET B N 1
ATOM 4539 C CA . MET B 1 279 ? -4.617 -5.773 17.125 1 95.31 279 MET B CA 1
ATOM 4540 C C . MET B 1 279 ? -5.434 -6.457 16.031 1 95.31 279 MET B C 1
ATOM 4542 O O . MET B 1 279 ? -5.008 -7.473 15.469 1 95.31 279 MET B O 1
ATOM 4546 N N . MET B 1 280 ? -6.57 -5.918 15.727 1 95.56 280 MET B N 1
ATOM 4547 C CA . MET B 1 280 ? -7.398 -6.48 14.672 1 95.56 280 MET B CA 1
ATOM 4548 C C . MET B 1 280 ? -6.703 -6.371 13.32 1 95.56 280 MET B C 1
ATOM 4550 O O . MET B 1 280 ? -6.699 -7.324 12.539 1 95.56 280 MET B O 1
ATOM 4554 N N . PHE B 1 281 ? -6.109 -5.238 13.117 1 96.12 281 PHE B N 1
ATOM 4555 C CA . PHE B 1 281 ? -5.328 -5.039 11.898 1 96.12 281 PHE B CA 1
ATOM 4556 C C . PHE B 1 281 ? -4.195 -6.055 11.812 1 96.12 281 PHE B C 1
ATOM 4558 O O . PHE B 1 281 ? -4.016 -6.707 10.781 1 96.12 281 PHE B O 1
ATOM 4565 N N . PHE B 1 282 ? -3.5 -6.227 12.898 1 96.94 282 PHE B N 1
ATOM 4566 C CA . PHE B 1 282 ? -2.369 -7.145 12.992 1 96.94 282 PHE B CA 1
ATOM 4567 C C . PHE B 1 282 ? -2.82 -8.586 12.781 1 96.94 282 PHE B C 1
ATOM 4569 O O . PHE B 1 282 ? -2.166 -9.344 12.062 1 96.94 282 PHE B O 1
ATOM 4576 N N . ILE B 1 283 ? -3.893 -8.938 13.312 1 96.94 283 ILE B N 1
ATOM 4577 C CA . ILE B 1 283 ? -4.438 -10.289 13.18 1 96.94 283 ILE B CA 1
ATOM 4578 C C . ILE B 1 283 ? -4.801 -10.555 11.727 1 96.94 283 ILE B C 1
ATOM 4580 O O . ILE B 1 283 ? -4.582 -11.664 11.219 1 96.94 283 ILE B O 1
ATOM 4584 N N . GLY B 1 284 ? -5.391 -9.586 11.078 1 96.81 284 GLY B N 1
ATOM 4585 C CA . GLY B 1 284 ? -5.695 -9.734 9.664 1 96.81 284 GLY B CA 1
ATOM 4586 C C . GLY B 1 284 ? -4.469 -10.016 8.812 1 96.81 284 GLY B C 1
ATOM 4587 O O . GLY B 1 284 ? -4.473 -10.938 7.996 1 96.81 284 GLY B O 1
ATOM 4588 N N . VAL B 1 285 ? -3.391 -9.273 9.094 1 96.56 285 VAL B N 1
ATOM 4589 C CA . VAL B 1 285 ? -2.143 -9.453 8.359 1 96.56 285 VAL B CA 1
ATOM 4590 C C . VAL B 1 285 ? -1.572 -10.844 8.656 1 96.56 285 VAL B C 1
ATOM 4592 O O . VAL B 1 285 ? -1.191 -11.57 7.734 1 96.56 285 VAL B O 1
ATOM 4595 N N . LEU B 1 286 ? -1.563 -11.188 9.898 1 95.44 286 LEU B N 1
ATOM 4596 C CA . LEU B 1 286 ? -1.012 -12.469 10.328 1 95.44 286 LEU B CA 1
ATOM 4597 C C . LEU B 1 286 ? -1.794 -13.633 9.719 1 95.44 286 LEU B C 1
ATOM 4599 O O . LEU B 1 286 ? -1.204 -14.625 9.289 1 95.44 286 LEU B O 1
ATOM 4603 N N . TRP B 1 287 ? -3.062 -13.469 9.688 1 94.31 287 TRP B N 1
ATOM 4604 C CA . TRP B 1 287 ? -3.938 -14.484 9.117 1 94.31 287 TRP B CA 1
ATOM 4605 C C . TRP B 1 287 ? -3.572 -14.766 7.668 1 94.31 287 TRP B C 1
ATOM 4607 O O . TRP B 1 287 ? -3.443 -15.93 7.266 1 94.31 287 TRP B O 1
ATOM 4617 N N . MET B 1 288 ? -3.322 -13.836 6.871 1 93 288 MET B N 1
ATOM 4618 C CA . MET B 1 288 ? -3.021 -14.031 5.457 1 93 288 MET B CA 1
ATOM 4619 C C . MET B 1 288 ? -1.594 -14.539 5.266 1 93 288 MET B C 1
ATOM 4621 O O . MET B 1 288 ? -1.317 -15.305 4.34 1 93 288 MET B O 1
ATOM 4625 N N . LEU B 1 289 ? -0.669 -14.102 6.223 1 92.69 289 LEU B N 1
ATOM 4626 C CA . LEU B 1 289 ? 0.694 -14.617 6.168 1 92.69 289 LEU B CA 1
ATOM 4627 C C . LEU B 1 289 ? 0.721 -16.109 6.473 1 92.69 289 LEU B C 1
ATOM 4629 O O . LEU B 1 289 ? 1.502 -16.859 5.879 1 92.69 289 LEU B O 1
ATOM 4633 N N . LEU B 1 290 ? -0.151 -16.531 7.332 1 90.56 290 LEU B N 1
ATOM 4634 C CA . LEU B 1 290 ? -0.223 -17.938 7.691 1 90.56 290 LEU B CA 1
ATOM 4635 C C . LEU B 1 290 ? -0.824 -18.766 6.555 1 90.56 290 LEU B C 1
ATOM 4637 O O . LEU B 1 290 ? -0.375 -19.875 6.281 1 90.56 290 LEU B O 1
ATOM 4641 N N . ILE B 1 291 ? -1.819 -18.219 5.922 1 86.5 291 ILE B N 1
ATOM 4642 C CA . ILE B 1 291 ? -2.422 -18.922 4.789 1 86.5 291 ILE B CA 1
ATOM 4643 C C . ILE B 1 291 ? -1.391 -19.078 3.678 1 86.5 291 ILE B C 1
ATOM 4645 O O . ILE B 1 291 ? -1.376 -20.109 2.982 1 86.5 291 ILE B O 1
ATOM 4649 N N . ALA B 1 292 ? -0.506 -18.109 3.498 1 83.19 292 ALA B N 1
ATOM 4650 C CA . ALA B 1 292 ? 0.539 -18.172 2.48 1 83.19 292 ALA B CA 1
ATOM 4651 C C . ALA B 1 292 ? 1.499 -19.328 2.752 1 83.19 292 ALA B C 1
ATOM 4653 O O . ALA B 1 292 ? 2.078 -19.891 1.823 1 83.19 292 ALA B O 1
ATOM 4654 N N . ILE B 1 293 ? 1.653 -19.75 4.004 1 78 293 ILE B N 1
ATOM 4655 C CA . ILE B 1 293 ? 2.492 -20.875 4.375 1 78 293 ILE B CA 1
ATOM 4656 C C . ILE B 1 293 ? 1.845 -22.188 3.896 1 78 293 ILE B C 1
ATOM 4658 O O . ILE B 1 293 ? 2.529 -23.078 3.396 1 78 293 ILE B O 1
ATOM 4662 N N . VAL B 1 294 ? 0.55 -22.266 4.02 1 74.56 294 VAL B N 1
ATOM 4663 C CA . VAL B 1 294 ? -0.178 -23.453 3.617 1 74.56 294 VAL B CA 1
ATOM 4664 C C . VAL B 1 294 ? -0.056 -23.656 2.109 1 74.56 294 VAL B C 1
ATOM 4666 O O . VAL B 1 294 ? 0.07 -24.797 1.634 1 74.56 294 VAL B O 1
ATOM 4669 N N . GLU B 1 295 ? -0.058 -22.562 1.373 1 74.81 295 GLU B N 1
ATOM 4670 C CA . GLU B 1 295 ? 0.056 -22.609 -0.081 1 74.81 295 GLU B CA 1
ATOM 4671 C C . GLU B 1 295 ? 1.422 -23.141 -0.508 1 74.81 295 GLU B C 1
ATOM 4673 O O . GLU B 1 295 ? 1.536 -23.844 -1.519 1 74.81 295 GLU B O 1
ATOM 4678 N N . THR B 1 296 ? 2.434 -22.797 0.254 1 69.38 296 THR B N 1
ATOM 4679 C CA . THR B 1 296 ? 3.791 -23.234 -0.052 1 69.38 296 THR B CA 1
ATOM 4680 C C . THR B 1 296 ? 3.932 -24.75 0.156 1 69.38 296 THR B C 1
ATOM 4682 O O . THR B 1 296 ? 4.66 -25.406 -0.581 1 69.38 296 THR B O 1
ATOM 4685 N N . PHE B 1 297 ? 3.121 -25.25 1.059 1 67.81 297 PHE B N 1
ATOM 4686 C CA . PHE B 1 297 ? 3.213 -26.672 1.343 1 67.81 297 PHE B CA 1
ATOM 4687 C C . PHE B 1 297 ? 2.393 -27.484 0.344 1 67.81 297 PHE B C 1
ATOM 4689 O O . PHE B 1 297 ? 2.666 -28.656 0.117 1 67.81 297 PHE B O 1
ATOM 4696 N N . ALA B 1 298 ? 1.429 -26.812 -0.228 1 62.16 298 ALA B N 1
ATOM 4697 C CA . ALA B 1 298 ? 0.551 -27.5 -1.163 1 62.16 298 ALA B CA 1
ATOM 4698 C C . ALA B 1 298 ? 1.22 -27.672 -2.525 1 62.16 298 ALA B C 1
ATOM 4700 O O . ALA B 1 298 ? 0.918 -28.609 -3.264 1 62.16 298 ALA B O 1
ATOM 4701 N N . ASP B 1 299 ? 2.137 -26.688 -2.973 1 56.91 299 ASP B N 1
ATOM 4702 C CA . ASP B 1 299 ? 2.83 -26.828 -4.25 1 56.91 299 ASP B CA 1
ATOM 4703 C C . ASP B 1 299 ? 3.961 -27.844 -4.148 1 56.91 299 ASP B C 1
ATOM 4705 O O . ASP B 1 299 ? 4.719 -27.844 -3.178 1 56.91 299 ASP B O 1
#

InterPro domains:
  IPR003689 Zinc/iron permease [PF02535] (6-292)